Protein AF-A0A388M1H0-F1 (afdb_monomer)

Structure (mmCIF, N/CA/C/O backbone):
data_AF-A0A388M1H0-F1
#
_entry.id   AF-A0A388M1H0-F1
#
loop_
_atom_site.group_PDB
_atom_site.id
_atom_site.type_symbol
_atom_site.label_atom_id
_atom_site.label_alt_id
_atom_site.label_comp_id
_atom_site.label_asym_id
_atom_site.label_entity_id
_atom_site.label_seq_id
_atom_site.pdbx_PDB_ins_code
_atom_site.Cartn_x
_atom_site.Cartn_y
_atom_site.Cartn_z
_atom_site.occupancy
_atom_site.B_iso_or_equiv
_atom_site.auth_seq_id
_atom_site.auth_comp_id
_atom_site.auth_asym_id
_atom_site.auth_atom_id
_atom_site.pdbx_PDB_model_num
ATOM 1 N N . VAL A 1 1 ? 0.621 7.013 -22.153 1.00 72.31 1 VAL A N 1
ATOM 2 C CA . VAL A 1 1 ? 1.948 6.712 -21.567 1.00 72.31 1 VAL A CA 1
ATOM 3 C C . VAL A 1 1 ? 3.004 7.163 -22.560 1.00 72.31 1 VAL A C 1
ATOM 5 O O . VAL A 1 1 ? 2.821 6.922 -23.744 1.00 72.31 1 VAL A O 1
ATOM 8 N N . GLN A 1 2 ? 4.033 7.873 -22.110 1.00 76.38 2 GLN A N 1
ATOM 9 C CA . GLN A 1 2 ? 5.161 8.323 -22.919 1.00 76.38 2 GLN A CA 1
ATOM 10 C C . GLN A 1 2 ? 6.350 7.389 -22.679 1.00 76.38 2 GLN A C 1
ATOM 12 O O . GLN A 1 2 ? 6.801 7.211 -21.544 1.00 76.38 2 GLN A O 1
ATOM 17 N N . LEU A 1 3 ? 6.859 6.826 -23.770 1.00 86.31 3 LEU A N 1
ATOM 18 C CA . LEU A 1 3 ? 8.103 6.069 -23.798 1.00 86.31 3 LEU A CA 1
ATOM 19 C C . LEU A 1 3 ? 9.262 7.012 -24.125 1.00 86.31 3 LEU A C 1
ATOM 21 O O . LEU A 1 3 ? 9.091 8.005 -24.839 1.00 86.31 3 LEU A O 1
ATOM 25 N N . HIS A 1 4 ? 10.436 6.714 -23.585 1.00 89.75 4 HIS A N 1
ATOM 26 C CA . HIS A 1 4 ? 11.684 7.355 -23.972 1.00 89.75 4 HIS A CA 1
ATOM 27 C C . HIS A 1 4 ? 12.582 6.315 -24.640 1.00 89.75 4 HIS A C 1
ATOM 29 O O . HIS A 1 4 ? 12.740 5.230 -24.084 1.00 89.75 4 HIS A O 1
ATOM 35 N N . PRO A 1 5 ? 13.188 6.611 -25.800 1.00 92.38 5 PRO A N 1
ATOM 36 C CA . PRO A 1 5 ? 13.964 5.623 -26.551 1.00 92.38 5 PRO A CA 1
ATOM 37 C C . PRO A 1 5 ? 15.284 5.234 -25.873 1.00 92.38 5 PRO A C 1
ATOM 39 O O . PRO A 1 5 ? 15.880 4.229 -26.233 1.00 92.38 5 PRO A O 1
ATOM 42 N N . THR A 1 6 ? 15.751 6.034 -24.912 1.00 93.44 6 THR A N 1
ATOM 43 C CA . THR A 1 6 ? 17.115 5.963 -24.370 1.00 93.44 6 THR A CA 1
ATOM 44 C C . THR A 1 6 ? 17.141 5.726 -22.854 1.00 93.44 6 THR A C 1
ATOM 46 O O . THR A 1 6 ? 17.589 6.574 -22.086 1.00 93.44 6 THR A O 1
ATOM 49 N N . GLY A 1 7 ? 16.624 4.593 -22.382 1.00 94.62 7 GLY A N 1
ATOM 50 C CA . GLY A 1 7 ? 16.912 4.100 -21.031 1.00 94.62 7 GLY A CA 1
ATOM 51 C C . GLY A 1 7 ? 18.238 3.342 -21.024 1.00 94.62 7 GLY A C 1
ATOM 52 O O . GLY A 1 7 ? 18.409 2.443 -21.839 1.00 94.62 7 GLY A O 1
ATOM 53 N N . PHE A 1 8 ? 19.171 3.686 -20.137 1.00 94.56 8 PHE A N 1
ATOM 54 C CA . PHE A 1 8 ? 20.431 2.959 -19.990 1.00 94.56 8 PHE A CA 1
ATOM 55 C C . PHE A 1 8 ? 20.178 1.503 -19.607 1.00 94.56 8 PHE A C 1
ATOM 57 O O . PHE A 1 8 ? 19.439 1.223 -18.661 1.00 94.56 8 PHE A O 1
ATOM 64 N N . VAL A 1 9 ? 20.842 0.587 -20.302 1.00 91.62 9 VAL A N 1
ATOM 65 C CA . VAL A 1 9 ? 20.988 -0.798 -19.865 1.00 91.62 9 VAL A CA 1
ATOM 66 C C . VAL A 1 9 ? 22.323 -0.897 -19.144 1.00 91.62 9 VAL A C 1
ATOM 68 O O . VAL A 1 9 ? 23.371 -0.732 -19.762 1.00 91.62 9 VAL A O 1
ATOM 71 N N . ASP A 1 10 ? 22.276 -1.132 -17.834 1.00 88.12 10 ASP A N 1
ATOM 72 C CA . ASP A 1 10 ? 23.471 -1.418 -17.048 1.00 88.12 10 ASP A CA 1
ATOM 73 C C . ASP A 1 10 ? 23.962 -2.833 -17.396 1.00 88.12 10 ASP A C 1
ATOM 75 O O . ASP A 1 10 ? 23.213 -3.788 -17.183 1.00 88.12 10 ASP A O 1
ATOM 79 N N . PRO A 1 11 ? 25.180 -3.012 -17.937 1.00 79.19 11 PRO A N 1
ATOM 80 C CA . PRO A 1 11 ? 25.705 -4.341 -18.241 1.00 79.19 11 PRO A CA 1
ATOM 81 C C . PRO A 1 11 ? 25.828 -5.256 -17.011 1.00 79.19 11 PRO A C 1
ATOM 83 O O . PRO A 1 11 ? 25.764 -6.476 -17.163 1.00 79.19 11 PRO A O 1
ATOM 86 N N . ALA A 1 12 ? 25.979 -4.690 -15.806 1.00 79.00 12 ALA A N 1
ATOM 87 C CA . ALA A 1 12 ? 26.033 -5.447 -14.555 1.00 79.00 12 ALA A CA 1
ATOM 88 C C . ALA A 1 12 ? 24.638 -5.896 -14.072 1.00 79.00 12 ALA A C 1
ATOM 90 O O . ALA A 1 12 ? 24.508 -6.895 -13.362 1.00 79.00 12 ALA A O 1
ATOM 91 N N . ASP A 1 13 ? 23.576 -5.198 -14.478 1.00 80.38 13 ASP A N 1
ATOM 92 C CA . ASP A 1 13 ? 22.189 -5.561 -14.167 1.00 80.38 13 ASP A CA 1
ATOM 93 C C . ASP A 1 13 ? 21.243 -5.247 -15.347 1.00 80.38 13 ASP A C 1
ATOM 95 O O . ASP A 1 13 ? 20.388 -4.350 -15.292 1.00 80.38 13 ASP A O 1
ATOM 99 N N . PRO A 1 14 ? 21.377 -5.983 -16.466 1.00 79.69 14 PRO A N 1
ATOM 100 C CA . PRO A 1 14 ? 20.656 -5.670 -17.696 1.00 79.69 14 PRO A CA 1
ATOM 101 C C . PRO A 1 14 ? 19.155 -5.948 -17.573 1.00 79.69 14 PRO A C 1
ATOM 103 O O . PRO A 1 14 ? 18.354 -5.328 -18.281 1.00 79.69 14 PRO A O 1
ATOM 106 N N . THR A 1 15 ? 18.759 -6.822 -16.642 1.00 80.06 15 THR A N 1
ATOM 107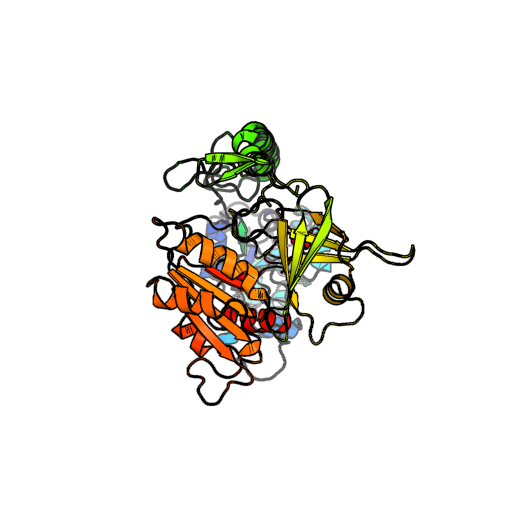 C CA . THR A 1 15 ? 17.357 -7.179 -16.377 1.00 80.06 15 THR A CA 1
ATOM 108 C C . THR A 1 15 ? 16.628 -6.208 -15.453 1.00 80.06 15 THR A C 1
ATOM 110 O O . THR A 1 15 ? 15.416 -6.341 -15.290 1.00 80.06 15 THR A O 1
ATOM 113 N N . ASN A 1 16 ? 17.311 -5.201 -14.889 1.00 81.94 16 ASN A N 1
ATOM 114 C CA . ASN A 1 16 ? 16.667 -4.252 -13.983 1.00 81.94 16 ASN A CA 1
ATOM 115 C C . ASN A 1 16 ? 15.437 -3.604 -14.645 1.00 81.94 16 ASN A C 1
ATOM 117 O O . ASN A 1 16 ? 15.592 -2.956 -15.684 1.00 81.94 16 ASN A O 1
ATOM 121 N N . PRO A 1 17 ? 14.224 -3.727 -14.086 1.00 80.62 17 PRO A N 1
ATOM 122 C CA . PRO A 1 17 ? 13.040 -3.119 -14.688 1.00 80.62 17 PRO A CA 1
ATOM 123 C C . PRO A 1 17 ? 13.076 -1.583 -14.625 1.00 80.62 17 PRO A C 1
ATOM 125 O O . PRO A 1 17 ? 12.379 -0.917 -15.390 1.00 80.62 17 PRO A O 1
ATOM 128 N N . THR A 1 18 ? 13.898 -1.010 -13.741 1.00 86.38 18 THR A N 1
ATOM 129 C CA . THR A 1 18 ? 14.101 0.435 -13.613 1.00 86.38 18 THR A CA 1
ATOM 130 C C . THR A 1 18 ? 15.365 0.841 -14.356 1.00 86.38 18 THR A C 1
ATOM 132 O O . THR A 1 18 ? 16.459 0.378 -14.045 1.00 86.38 18 THR A O 1
ATOM 135 N N . LYS A 1 19 ? 15.231 1.732 -15.341 1.00 88.38 19 LYS A N 1
ATOM 136 C CA . LYS A 1 19 ? 16.367 2.223 -16.130 1.00 88.38 19 LYS A CA 1
ATOM 137 C C . LYS A 1 19 ? 16.721 3.652 -15.742 1.00 88.38 19 LYS A C 1
ATOM 139 O O . LYS A 1 19 ? 15.837 4.502 -15.637 1.00 88.38 19 LYS A O 1
ATOM 144 N N . PHE A 1 20 ? 18.015 3.940 -15.605 1.00 88.62 20 PHE A N 1
ATOM 145 C CA . PHE A 1 20 ? 18.484 5.324 -15.596 1.00 88.62 20 PHE A CA 1
ATOM 146 C C . PHE A 1 20 ? 18.214 5.942 -16.966 1.00 88.62 20 PHE A C 1
ATOM 148 O O . PHE A 1 20 ? 18.515 5.346 -17.997 1.00 88.62 20 PHE A O 1
ATOM 155 N N . LEU A 1 21 ? 17.624 7.131 -17.000 1.00 89.56 21 LEU A N 1
ATOM 156 C CA . LEU A 1 21 ? 17.314 7.781 -18.266 1.00 89.56 21 LEU A CA 1
ATOM 157 C C . LEU A 1 21 ? 18.579 8.415 -18.850 1.00 89.56 21 LEU A C 1
ATOM 159 O O . LEU A 1 21 ? 19.172 9.292 -18.220 1.00 89.56 21 LEU A O 1
ATOM 163 N N . ALA A 1 22 ? 18.965 8.012 -20.060 1.00 90.06 22 ALA A N 1
ATOM 164 C CA . ALA A 1 22 ? 19.984 8.721 -20.817 1.00 90.06 22 ALA A CA 1
ATOM 165 C C . ALA A 1 22 ? 19.359 10.004 -21.393 1.00 90.06 22 ALA A C 1
ATOM 167 O O . ALA A 1 22 ? 18.320 9.918 -22.065 1.00 90.06 22 ALA A O 1
ATOM 168 N N . PRO A 1 23 ? 19.940 11.190 -21.130 1.00 89.31 23 PRO A N 1
ATOM 169 C CA . PRO A 1 23 ? 19.347 12.453 -21.545 1.00 89.31 23 PRO A CA 1
ATOM 170 C C . PRO A 1 23 ? 19.104 12.535 -23.051 1.00 89.31 23 PRO A C 1
ATOM 172 O O . PRO A 1 23 ? 19.957 12.176 -23.857 1.00 89.31 23 PRO A O 1
ATOM 175 N N . GLU A 1 24 ? 17.952 13.093 -23.426 1.00 88.00 24 GLU A N 1
ATOM 176 C CA . GLU A 1 24 ? 17.569 13.360 -24.821 1.00 88.00 24 GLU A CA 1
ATOM 177 C C . GLU A 1 24 ? 18.662 14.117 -25.597 1.00 88.00 24 GLU A C 1
ATOM 179 O O . GLU A 1 24 ? 18.878 13.869 -26.783 1.00 88.00 24 GLU A O 1
ATOM 184 N N . ALA A 1 25 ? 19.378 15.007 -24.902 1.00 90.44 25 ALA A N 1
ATOM 185 C CA . ALA A 1 25 ? 20.459 15.808 -25.455 1.00 90.44 25 ALA A CA 1
ATOM 186 C C . ALA A 1 25 ? 21.573 14.963 -26.091 1.00 90.44 25 ALA A C 1
ATOM 188 O O . ALA A 1 25 ? 22.146 15.410 -27.072 1.00 90.44 25 ALA A O 1
ATOM 189 N N . LEU A 1 26 ? 21.817 13.724 -25.647 1.00 94.00 26 LEU A N 1
ATOM 190 C CA . LEU A 1 26 ? 22.818 12.848 -26.271 1.00 94.00 26 LEU A CA 1
ATOM 191 C C . LEU A 1 26 ? 22.512 12.581 -27.757 1.00 94.00 26 LEU A C 1
ATOM 193 O O . LEU A 1 26 ? 23.422 12.609 -28.582 1.00 94.00 26 LEU A O 1
ATOM 197 N N . ARG A 1 27 ? 21.232 12.415 -28.134 1.00 94.19 27 ARG A N 1
ATOM 198 C CA . ARG A 1 27 ? 20.829 12.329 -29.556 1.00 94.19 27 ARG A CA 1
ATOM 199 C C . ARG A 1 27 ? 21.009 13.666 -30.274 1.00 94.19 27 ARG A C 1
ATOM 201 O O . ARG A 1 27 ? 21.460 13.706 -31.416 1.00 94.19 27 ARG A O 1
ATOM 208 N N . GLY A 1 28 ? 20.675 14.762 -29.591 1.00 92.75 28 GLY A N 1
ATOM 209 C CA . GLY A 1 28 ? 20.818 16.129 -30.100 1.00 92.75 28 GLY A CA 1
ATOM 210 C C . GLY A 1 28 ? 22.268 16.540 -30.376 1.00 92.75 28 GLY A C 1
ATOM 211 O O . GLY A 1 28 ? 22.525 17.226 -31.359 1.00 92.75 28 GLY A O 1
ATOM 212 N N . CYS A 1 29 ? 23.209 16.063 -29.563 1.00 93.62 29 CYS A N 1
ATOM 213 C CA . CYS A 1 29 ? 24.644 16.339 -29.650 1.00 93.62 29 CYS A CA 1
ATOM 214 C C . CYS A 1 29 ? 25.382 15.400 -30.619 1.00 93.62 29 CYS A C 1
ATOM 216 O O . CYS A 1 29 ? 26.606 15.359 -30.623 1.00 93.62 29 CYS A O 1
ATOM 218 N N . GLY A 1 30 ? 24.659 14.639 -31.448 1.00 93.56 30 GLY A N 1
ATOM 219 C CA . GLY A 1 30 ? 25.258 13.804 -32.493 1.00 93.56 30 GLY A CA 1
ATOM 220 C C . GLY A 1 30 ? 25.395 12.323 -32.149 1.00 93.56 30 GLY A C 1
ATOM 221 O O . GLY A 1 30 ? 26.041 11.599 -32.900 1.00 93.56 30 GLY A O 1
ATOM 222 N N . GLY A 1 31 ? 24.769 11.853 -31.067 1.00 96.69 31 GLY A N 1
ATOM 223 C CA . GLY A 1 31 ? 24.651 10.425 -30.785 1.00 96.69 31 GLY A CA 1
ATOM 224 C C . GLY A 1 31 ? 23.836 9.706 -31.862 1.00 96.69 31 GLY A C 1
ATOM 225 O O . GLY A 1 31 ? 22.688 10.079 -32.127 1.00 96.69 31 GLY A O 1
ATOM 226 N N . ILE A 1 32 ? 24.420 8.673 -32.469 1.00 97.38 32 ILE A N 1
ATOM 227 C CA . ILE A 1 32 ? 23.768 7.838 -33.489 1.00 97.38 32 ILE A CA 1
ATOM 228 C C . ILE A 1 32 ? 23.370 6.480 -32.918 1.00 97.38 32 ILE A C 1
ATOM 230 O O . ILE A 1 32 ? 24.006 6.009 -31.976 1.00 97.38 32 ILE A O 1
ATOM 234 N N . LEU A 1 33 ? 22.337 5.848 -33.480 1.00 98.06 33 LEU A N 1
ATOM 235 C CA . LEU A 1 33 ? 21.856 4.540 -33.021 1.00 98.06 33 LEU A CA 1
ATOM 236 C C . LEU A 1 33 ? 22.241 3.430 -33.996 1.00 98.06 33 LEU A C 1
ATOM 238 O O . LEU A 1 33 ? 21.887 3.500 -35.172 1.00 98.06 33 LEU A O 1
ATOM 242 N N . LEU A 1 34 ? 22.916 2.399 -33.487 1.00 98.06 34 LEU A N 1
ATOM 243 C CA . LEU A 1 34 ? 23.297 1.198 -34.227 1.00 98.06 34 LEU A CA 1
ATOM 244 C C . LEU A 1 34 ? 22.565 -0.036 -33.692 1.00 98.06 34 LEU A C 1
ATOM 246 O O . LEU A 1 34 ? 22.381 -0.184 -32.480 1.00 98.06 34 LEU A O 1
ATOM 250 N N . ASN A 1 35 ? 22.162 -0.922 -34.600 1.00 97.25 35 ASN A N 1
ATOM 251 C CA . ASN A 1 35 ? 21.634 -2.246 -34.265 1.00 97.25 35 ASN A CA 1
ATOM 252 C C . ASN A 1 35 ? 22.768 -3.284 -34.107 1.00 97.25 35 ASN A C 1
ATOM 254 O O . ASN A 1 35 ? 23.955 -2.976 -34.233 1.00 97.25 35 ASN A O 1
ATOM 258 N N . GLN A 1 36 ? 22.400 -4.544 -33.881 1.00 94.06 36 GLN A N 1
ATOM 259 C CA . GLN A 1 36 ? 23.309 -5.691 -33.745 1.00 94.06 36 GLN A CA 1
ATOM 260 C C . GLN A 1 36 ? 24.079 -6.027 -35.036 1.00 94.06 36 GLN A C 1
ATOM 262 O O . GLN A 1 36 ? 25.056 -6.770 -35.002 1.00 94.06 36 GLN A O 1
ATOM 267 N N . LYS A 1 37 ? 23.682 -5.459 -36.180 1.00 95.81 37 LYS A N 1
ATOM 268 C CA . LYS A 1 37 ? 24.401 -5.582 -37.458 1.00 95.81 37 LYS A CA 1
ATOM 269 C C . LYS A 1 37 ? 25.429 -4.468 -37.659 1.00 95.81 37 LYS A C 1
ATOM 271 O O . LYS A 1 37 ? 26.172 -4.501 -38.632 1.00 95.81 37 LYS A O 1
ATOM 276 N N . GLY A 1 38 ? 25.508 -3.508 -36.733 1.00 96.06 38 GLY A N 1
ATOM 277 C CA . GLY A 1 38 ? 26.384 -2.343 -36.839 1.00 96.06 38 GLY A CA 1
ATOM 278 C C . GLY A 1 38 ? 25.848 -1.252 -37.765 1.00 96.06 38 GLY A C 1
ATOM 279 O O . GLY A 1 38 ? 26.608 -0.367 -38.148 1.00 96.06 38 GLY A O 1
ATOM 280 N N . GLU A 1 39 ? 24.564 -1.308 -38.122 1.00 97.12 39 GLU A N 1
ATOM 281 C CA . GLU A 1 39 ? 23.922 -0.419 -39.090 1.00 97.12 39 GLU A CA 1
ATOM 282 C C . GLU A 1 39 ? 23.078 0.642 -38.376 1.00 97.12 39 GLU A C 1
ATOM 284 O O . GLU A 1 39 ? 22.404 0.359 -37.377 1.00 97.12 39 GLU A O 1
ATOM 289 N N . ARG A 1 40 ? 23.058 1.865 -38.921 1.00 97.00 40 ARG A N 1
ATOM 290 C CA . ARG A 1 40 ? 22.038 2.855 -38.551 1.00 97.00 40 ARG A CA 1
ATOM 291 C C . ARG A 1 40 ? 20.683 2.428 -39.098 1.00 97.00 40 ARG A C 1
ATOM 293 O O . ARG A 1 40 ? 20.597 1.898 -40.200 1.00 97.00 40 ARG A O 1
ATOM 300 N N . PHE A 1 41 ? 19.627 2.718 -38.346 1.00 97.31 41 PHE A N 1
ATOM 301 C CA . PHE A 1 41 ? 18.261 2.308 -38.696 1.00 97.31 41 PHE A CA 1
ATOM 302 C C . PHE A 1 41 ? 17.212 3.417 -38.514 1.00 97.31 41 PHE A C 1
ATOM 304 O O . PHE A 1 41 ? 16.034 3.206 -38.793 1.00 97.31 41 PHE A O 1
ATOM 311 N N . VAL A 1 42 ? 17.602 4.601 -38.025 1.00 97.25 42 VAL A N 1
ATOM 312 C CA . VAL A 1 42 ? 16.663 5.697 -37.754 1.00 97.25 42 VAL A CA 1
ATOM 313 C C . VAL A 1 42 ? 17.342 7.067 -37.798 1.00 97.25 42 VAL A C 1
ATOM 315 O O . VAL A 1 42 ? 18.532 7.209 -37.521 1.00 97.25 42 VAL A O 1
ATOM 318 N N . ASN A 1 43 ? 16.564 8.109 -38.094 1.00 96.81 43 ASN A N 1
ATOM 319 C CA . ASN A 1 43 ? 16.954 9.484 -37.803 1.00 96.81 43 ASN A CA 1
ATOM 320 C C . ASN A 1 43 ? 16.794 9.752 -36.299 1.00 96.81 43 ASN A C 1
ATOM 322 O O . ASN A 1 43 ? 15.682 9.862 -35.789 1.00 96.81 43 ASN A O 1
ATOM 326 N N . GLU A 1 44 ? 17.905 9.912 -35.591 1.00 94.94 44 GLU A N 1
ATOM 327 C CA . GLU A 1 44 ? 17.947 10.071 -34.135 1.00 94.94 44 GLU A CA 1
ATOM 328 C C . GLU A 1 44 ? 17.347 11.388 -33.643 1.00 94.94 44 GLU A C 1
ATOM 330 O O . GLU A 1 44 ? 17.152 11.544 -32.445 1.00 94.94 44 GLU A O 1
ATOM 335 N N . LEU A 1 45 ? 17.024 12.329 -34.531 1.00 93.25 45 LEU A N 1
ATOM 336 C CA . LEU A 1 45 ? 16.316 13.566 -34.191 1.00 93.25 45 LEU A CA 1
ATOM 337 C C . LEU A 1 45 ? 14.796 13.453 -34.392 1.00 93.25 45 LEU A C 1
ATOM 339 O O . LEU A 1 45 ? 14.082 14.445 -34.258 1.00 93.25 45 LEU A O 1
ATOM 343 N N . THR A 1 46 ? 14.290 12.257 -34.716 1.00 93.00 46 THR A N 1
ATOM 344 C CA . THR A 1 46 ? 12.850 11.988 -34.779 1.00 93.00 46 THR A CA 1
ATOM 345 C C . THR A 1 46 ? 12.198 11.995 -33.390 1.00 93.00 46 THR A C 1
ATOM 347 O O . THR A 1 46 ? 12.864 12.028 -32.345 1.00 93.00 46 THR A O 1
ATOM 350 N N . THR A 1 47 ? 10.868 11.957 -33.376 1.00 90.06 47 THR A N 1
ATOM 351 C CA . THR A 1 47 ? 10.065 11.914 -32.154 1.00 90.06 47 THR A CA 1
ATOM 352 C C . THR A 1 47 ? 10.335 10.645 -31.340 1.00 90.06 47 THR A C 1
ATOM 354 O O . THR A 1 47 ? 10.727 9.603 -31.865 1.00 90.06 47 THR A O 1
ATOM 357 N N . ARG A 1 48 ? 10.148 10.723 -30.016 1.00 88.81 48 ARG A N 1
ATOM 358 C CA . ARG A 1 48 ? 10.458 9.614 -29.092 1.00 88.81 48 ARG A CA 1
ATOM 359 C C . ARG A 1 48 ? 9.723 8.324 -29.442 1.00 88.81 48 ARG A C 1
ATOM 361 O O . ARG A 1 48 ? 10.320 7.261 -29.369 1.00 88.81 48 ARG A O 1
ATOM 368 N N . ASP A 1 49 ? 8.459 8.424 -29.831 1.00 87.62 49 ASP A N 1
ATOM 369 C CA . ASP A 1 49 ? 7.628 7.300 -30.257 1.00 87.62 49 ASP A CA 1
ATOM 370 C C . ASP A 1 49 ? 8.155 6.644 -31.537 1.00 87.62 49 ASP A C 1
ATOM 372 O O . ASP A 1 49 ? 8.275 5.421 -31.581 1.00 87.62 49 ASP A O 1
ATOM 376 N N . ALA A 1 50 ? 8.550 7.436 -32.538 1.00 92.62 50 ALA A N 1
ATOM 377 C CA . ALA A 1 50 ? 9.138 6.919 -33.770 1.00 92.62 50 ALA A CA 1
ATOM 378 C C . ALA A 1 50 ? 10.510 6.268 -33.522 1.00 92.62 50 ALA A C 1
ATOM 380 O O . ALA A 1 50 ? 10.767 5.178 -34.027 1.00 92.62 50 ALA A O 1
ATOM 381 N N . ALA A 1 51 ? 11.364 6.883 -32.696 1.00 94.62 51 ALA A N 1
ATOM 382 C CA . ALA A 1 51 ? 12.657 6.312 -32.321 1.00 94.62 51 ALA A CA 1
ATOM 383 C C . ALA A 1 51 ? 12.496 5.017 -31.509 1.00 94.62 51 ALA A C 1
ATOM 385 O O . ALA A 1 51 ? 13.165 4.027 -31.790 1.00 94.62 51 ALA A O 1
ATOM 386 N N . THR A 1 52 ? 11.578 4.995 -30.538 1.00 94.75 52 THR A N 1
ATOM 387 C CA . THR A 1 52 ? 11.245 3.790 -29.769 1.00 94.75 52 THR A CA 1
ATOM 388 C C . THR A 1 52 ? 10.736 2.681 -30.681 1.00 94.75 52 THR A C 1
ATOM 390 O O . THR A 1 52 ? 11.219 1.558 -30.585 1.00 94.75 52 THR A O 1
ATOM 393 N N . LYS A 1 53 ? 9.804 2.986 -31.590 1.00 95.19 53 LYS A N 1
ATOM 394 C CA . LYS A 1 53 ? 9.285 2.013 -32.554 1.00 95.19 53 LYS A CA 1
ATOM 395 C C . LYS A 1 53 ? 10.402 1.448 -33.434 1.00 95.19 53 LYS A C 1
ATOM 397 O O . LYS A 1 53 ? 10.493 0.235 -33.575 1.00 95.19 53 LYS A O 1
ATOM 402 N N . ALA A 1 54 ? 11.289 2.303 -33.941 1.00 97.19 54 ALA A N 1
ATOM 403 C CA . ALA A 1 54 ? 12.411 1.868 -34.762 1.00 97.19 54 ALA A CA 1
ATOM 404 C C . ALA A 1 54 ? 13.362 0.924 -34.005 1.00 97.19 54 ALA A C 1
ATOM 406 O O . ALA A 1 54 ? 13.803 -0.060 -34.590 1.00 97.19 54 ALA A O 1
ATOM 407 N N . ILE A 1 55 ? 13.626 1.174 -32.713 1.00 97.19 55 ILE A N 1
ATOM 408 C CA . ILE A 1 55 ? 14.411 0.253 -31.870 1.00 97.19 55 ILE A CA 1
ATOM 409 C C . ILE A 1 55 ? 13.693 -1.097 -31.739 1.00 97.19 55 ILE A C 1
ATOM 411 O O . ILE A 1 55 ? 14.316 -2.137 -31.908 1.00 97.19 55 ILE A O 1
ATOM 415 N N . MET A 1 56 ? 12.381 -1.093 -31.488 1.00 95.38 56 MET A N 1
ATOM 416 C CA . MET A 1 56 ? 11.602 -2.332 -31.356 1.00 95.38 56 MET A CA 1
ATOM 417 C C . MET A 1 56 ? 11.547 -3.154 -32.654 1.00 95.38 56 MET A C 1
ATOM 419 O O . MET A 1 56 ? 11.404 -4.368 -32.589 1.00 95.38 56 MET A O 1
ATOM 423 N N . GLU A 1 57 ? 11.628 -2.506 -33.819 1.00 96.88 57 GLU A N 1
ATOM 424 C CA . GLU A 1 57 ? 11.532 -3.162 -35.132 1.00 96.88 57 GLU A CA 1
ATOM 425 C C . GLU A 1 57 ? 12.886 -3.616 -35.698 1.00 96.88 57 GLU A C 1
ATOM 427 O O . GLU A 1 57 ? 12.928 -4.571 -36.469 1.00 96.88 57 GLU A O 1
ATOM 432 N N . ASN A 1 58 ? 13.982 -2.931 -35.353 1.00 97.56 58 ASN A N 1
ATOM 433 C CA . ASN A 1 58 ? 15.286 -3.115 -36.007 1.00 97.56 58 ASN A CA 1
ATOM 434 C C . ASN A 1 58 ? 16.390 -3.616 -35.071 1.00 97.56 58 ASN A C 1
ATOM 436 O O . ASN A 1 58 ? 17.525 -3.787 -35.523 1.00 97.56 58 ASN A O 1
ATOM 440 N N . CYS A 1 59 ? 16.092 -3.813 -33.788 1.00 96.50 59 CYS A N 1
ATOM 441 C CA . CYS A 1 59 ? 17.055 -4.290 -32.807 1.00 96.50 59 CYS A CA 1
ATOM 442 C C . CYS A 1 59 ? 16.607 -5.600 -32.162 1.00 96.50 59 CYS A C 1
ATOM 444 O O . CYS A 1 59 ? 15.422 -5.915 -32.074 1.00 96.50 59 CYS A O 1
ATOM 446 N N . GLU A 1 60 ? 17.590 -6.343 -31.677 1.00 92.50 60 GLU A N 1
ATOM 447 C CA . GLU A 1 60 ? 17.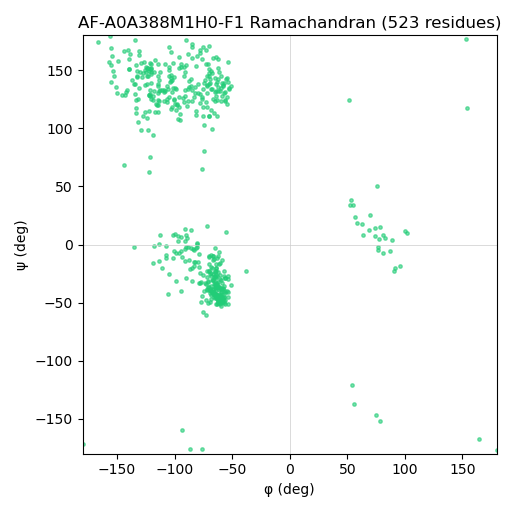414 -7.626 -31.011 1.00 92.50 60 GLU A CA 1
ATOM 448 C C . GLU A 1 60 ? 17.608 -7.490 -29.493 1.00 92.50 60 GLU A C 1
ATOM 450 O O . GLU A 1 60 ? 18.034 -6.450 -28.969 1.00 92.50 60 GLU A O 1
ATOM 455 N N . HIS A 1 61 ? 17.265 -8.554 -28.768 1.00 89.75 61 HIS A N 1
ATOM 456 C CA . HIS A 1 61 ? 17.565 -8.672 -27.345 1.00 89.75 61 HIS A CA 1
ATOM 457 C C . HIS A 1 61 ? 19.079 -8.606 -27.114 1.00 89.75 61 HIS A C 1
ATOM 459 O O . HIS A 1 61 ? 19.861 -9.085 -27.935 1.00 89.75 61 HIS A O 1
ATOM 465 N N . LEU A 1 62 ? 19.499 -7.997 -26.002 1.00 83.44 62 LEU A N 1
ATOM 466 C CA . LEU A 1 62 ? 20.915 -7.911 -25.648 1.00 83.44 62 LEU A CA 1
ATOM 467 C C . LEU A 1 62 ? 21.551 -9.322 -25.625 1.00 83.44 62 LEU A C 1
ATOM 469 O O . LEU A 1 62 ? 21.030 -10.186 -24.921 1.00 83.44 62 LEU A O 1
ATOM 473 N N . PRO A 1 63 ? 22.665 -9.568 -26.342 1.00 77.44 63 PRO A N 1
ATOM 474 C CA . PRO A 1 63 ? 23.352 -10.859 -26.312 1.00 77.44 63 PRO A CA 1
ATOM 475 C C . PRO A 1 63 ? 23.797 -11.281 -24.906 1.00 77.44 63 PRO A C 1
ATOM 477 O O . PRO A 1 63 ? 24.376 -10.486 -24.157 1.00 77.44 63 PRO A O 1
ATOM 480 N N . ILE A 1 64 ? 23.581 -12.551 -24.558 1.00 70.94 64 ILE A N 1
ATOM 481 C CA . ILE A 1 64 ? 23.907 -13.094 -23.231 1.00 70.94 64 ILE A CA 1
ATOM 482 C C . ILE A 1 64 ? 25.418 -13.111 -22.961 1.00 70.94 64 ILE A C 1
ATOM 484 O O . ILE A 1 64 ? 25.856 -12.952 -21.821 1.00 70.94 64 ILE A O 1
ATOM 488 N N . GLU A 1 65 ? 26.236 -13.216 -24.010 1.00 70.06 65 GLU A N 1
ATOM 489 C CA . GLU A 1 65 ? 27.695 -13.159 -23.931 1.00 70.06 65 GLU A CA 1
ATOM 490 C C . GLU A 1 65 ? 28.188 -11.804 -23.415 1.00 70.06 65 GLU A C 1
ATOM 492 O O . GLU A 1 65 ? 29.185 -11.747 -22.691 1.00 70.06 65 GLU A O 1
ATOM 497 N N . LEU A 1 66 ? 27.477 -10.719 -23.739 1.00 68.81 66 LEU A N 1
ATOM 498 C CA . LEU A 1 66 ? 27.808 -9.378 -23.257 1.00 68.81 66 LEU A CA 1
ATOM 499 C C . LEU A 1 66 ? 27.483 -9.220 -21.775 1.00 68.81 66 LEU A C 1
ATOM 501 O O . LEU A 1 66 ? 28.270 -8.626 -21.042 1.00 68.81 66 LEU A O 1
ATOM 505 N N . VAL A 1 67 ? 26.375 -9.813 -21.323 1.00 67.31 67 VAL A N 1
ATOM 506 C CA . VAL A 1 67 ? 26.017 -9.878 -19.898 1.00 67.31 67 VAL A CA 1
ATOM 507 C C . VAL A 1 67 ? 27.068 -10.669 -19.121 1.00 67.31 67 VAL A C 1
ATOM 509 O O . VAL A 1 67 ? 27.538 -10.223 -18.077 1.00 67.31 67 VAL A O 1
ATOM 512 N N . ARG A 1 68 ? 27.504 -11.810 -19.666 1.00 64.25 68 ARG A N 1
ATOM 513 C CA . ARG A 1 68 ? 28.540 -12.658 -19.064 1.00 64.25 68 ARG A CA 1
ATOM 514 C C . ARG A 1 68 ? 29.877 -11.928 -18.927 1.00 64.25 68 ARG A C 1
ATOM 516 O O . ARG A 1 68 ? 30.466 -11.938 -17.852 1.00 64.25 68 ARG A O 1
ATOM 523 N N . ASN A 1 69 ? 30.351 -11.287 -19.997 1.00 62.44 69 ASN A N 1
ATOM 524 C CA . ASN A 1 69 ? 31.632 -10.571 -19.984 1.00 62.44 69 ASN A CA 1
ATOM 525 C C . ASN A 1 69 ? 31.615 -9.364 -19.030 1.00 62.44 69 ASN A C 1
ATOM 527 O O . ASN A 1 69 ? 32.657 -8.993 -18.497 1.00 62.44 69 ASN A O 1
ATOM 531 N N . ALA A 1 70 ? 30.439 -8.778 -18.794 1.00 61.91 70 ALA A N 1
ATOM 532 C CA . ALA A 1 70 ? 30.244 -7.700 -17.831 1.00 61.91 70 ALA A CA 1
ATOM 533 C C . ALA A 1 70 ? 30.028 -8.180 -16.380 1.00 61.91 70 ALA A C 1
ATOM 535 O O . ALA A 1 70 ? 29.927 -7.347 -15.481 1.00 61.91 70 ALA A O 1
ATOM 536 N N . GLY A 1 71 ? 29.953 -9.495 -16.133 1.00 59.06 71 GLY A N 1
ATOM 537 C CA . GLY A 1 71 ? 29.660 -10.053 -14.808 1.00 59.06 71 GLY A CA 1
ATOM 538 C C . GLY A 1 71 ? 28.222 -9.809 -14.336 1.00 59.06 71 GLY A C 1
ATOM 539 O O . GLY A 1 71 ? 27.979 -9.756 -13.131 1.00 59.06 71 GLY A O 1
ATOM 540 N N . GLY A 1 72 ? 27.283 -9.621 -15.267 1.00 59.47 72 GLY A N 1
ATOM 541 C CA . GLY A 1 72 ? 25.901 -9.269 -14.962 1.00 59.47 72 GLY A CA 1
ATOM 542 C C . GLY A 1 72 ? 25.030 -10.432 -14.477 1.00 59.47 72 GLY A C 1
ATOM 543 O O . GLY A 1 72 ? 25.393 -11.609 -14.577 1.00 59.47 72 GLY A O 1
ATOM 544 N N . SER A 1 73 ? 23.848 -10.096 -13.951 1.00 56.56 73 SER A N 1
ATOM 545 C CA . SER A 1 73 ? 22.853 -11.073 -13.484 1.00 56.56 73 SER A CA 1
ATOM 546 C C . SER A 1 73 ? 21.577 -11.078 -14.334 1.00 56.56 73 SER A C 1
ATOM 548 O O . SER A 1 73 ? 21.168 -10.045 -14.866 1.00 56.56 73 SER A O 1
ATOM 550 N N . ILE A 1 74 ? 20.941 -12.247 -14.454 1.00 58.41 74 ILE A N 1
ATOM 551 C CA . ILE A 1 74 ? 19.615 -12.421 -15.065 1.00 58.41 74 ILE A CA 1
ATOM 552 C C . ILE A 1 74 ? 18.676 -12.922 -13.971 1.00 58.41 74 ILE A C 1
ATOM 554 O O . ILE A 1 74 ? 18.939 -13.958 -13.361 1.00 58.41 74 ILE A O 1
ATOM 558 N N . ASN A 1 75 ? 17.596 -12.186 -13.688 1.00 58.34 75 ASN A N 1
ATOM 559 C CA . ASN A 1 75 ? 16.656 -12.510 -12.602 1.00 58.34 75 ASN A CA 1
ATOM 560 C C . ASN A 1 75 ? 17.346 -12.717 -11.233 1.00 58.34 75 ASN A C 1
ATOM 562 O O . ASN A 1 75 ? 16.932 -13.560 -10.437 1.00 58.34 75 ASN A O 1
ATOM 566 N N . GLY A 1 76 ? 18.423 -11.970 -10.961 1.00 56.28 76 GLY A N 1
ATOM 567 C CA . GLY A 1 76 ? 19.199 -12.073 -9.720 1.00 56.28 76 GLY A CA 1
ATOM 568 C C . GLY A 1 76 ? 20.160 -13.268 -9.647 1.00 56.28 76 GLY A C 1
ATOM 569 O O . GLY A 1 76 ? 20.797 -13.465 -8.613 1.00 56.28 76 GLY A O 1
ATOM 570 N N . VAL A 1 77 ? 20.298 -14.050 -10.723 1.00 51.78 77 VAL A N 1
ATOM 571 C CA . VAL A 1 77 ? 21.273 -15.144 -10.834 1.00 51.78 77 VAL A CA 1
ATOM 572 C C . VAL A 1 77 ? 22.474 -14.667 -11.648 1.00 51.78 77 VAL A C 1
ATOM 574 O O . VAL A 1 77 ? 22.320 -14.198 -12.775 1.00 51.78 77 VAL A O 1
ATOM 577 N N . VAL A 1 78 ? 23.679 -14.780 -11.084 1.00 58.19 78 VAL A N 1
ATOM 578 C CA . VAL A 1 78 ? 24.935 -14.473 -11.790 1.00 58.19 78 VAL A CA 1
ATOM 579 C C . VAL A 1 78 ? 25.116 -15.469 -12.935 1.00 58.19 78 VAL A C 1
ATOM 581 O O . VAL A 1 78 ? 25.112 -16.682 -12.712 1.00 58.19 78 VAL A O 1
ATOM 584 N N . VAL A 1 79 ? 25.269 -14.963 -14.161 1.00 58.28 79 VAL A N 1
ATOM 585 C CA . VAL A 1 79 ? 25.396 -15.800 -15.361 1.00 58.28 79 VAL A CA 1
ATOM 586 C C . VAL A 1 79 ? 26.760 -16.509 -15.338 1.00 58.28 79 VAL A C 1
ATOM 588 O O . VAL A 1 79 ? 27.797 -15.863 -15.469 1.00 58.28 79 VAL A O 1
ATOM 591 N N . SER A 1 80 ? 26.775 -17.836 -15.152 1.00 55.03 80 SER A N 1
ATOM 592 C CA . SER A 1 80 ? 27.985 -18.681 -15.17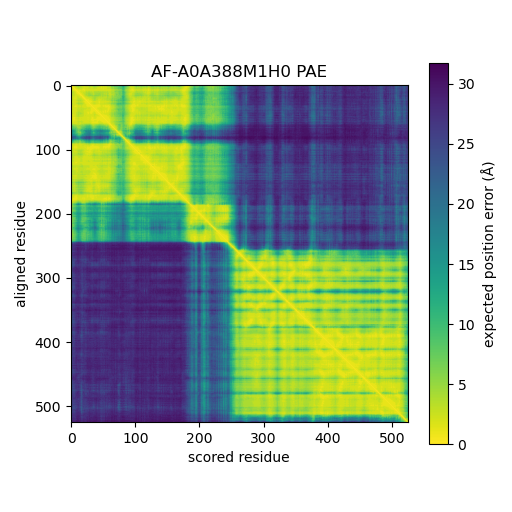8 1.00 55.03 80 SER A CA 1
ATOM 593 C C . SER A 1 80 ? 27.800 -19.924 -16.072 1.00 55.03 80 SER A C 1
ATOM 595 O O . SER A 1 80 ? 26.685 -20.244 -16.466 1.00 55.03 80 SER A O 1
ATOM 597 N N . GLU A 1 81 ? 28.910 -20.571 -16.451 1.00 45.34 81 GLU A N 1
ATOM 598 C CA . GLU A 1 81 ? 29.209 -21.262 -17.731 1.00 45.34 81 GLU A CA 1
ATOM 599 C C . GLU A 1 81 ? 28.297 -22.391 -18.286 1.00 45.34 81 GLU A C 1
ATOM 601 O O . GLU A 1 81 ? 28.707 -23.052 -19.236 1.00 45.34 81 GLU A O 1
ATOM 606 N N . HIS A 1 82 ? 27.093 -22.670 -17.782 1.00 43.00 82 HIS A N 1
ATOM 607 C CA . HIS A 1 82 ? 26.378 -23.903 -18.160 1.00 43.00 82 HIS A CA 1
ATOM 608 C C . HIS A 1 82 ? 24.971 -23.658 -18.732 1.00 43.00 82 HIS A C 1
ATOM 610 O O . HIS A 1 82 ? 24.056 -23.343 -17.986 1.00 43.00 82 HIS A O 1
ATOM 616 N N . PHE A 1 83 ? 24.849 -23.893 -20.052 1.00 43.44 83 PHE A N 1
ATOM 617 C CA . PHE A 1 83 ? 23.646 -24.063 -20.896 1.00 43.44 83 PHE A CA 1
ATOM 618 C C . PHE A 1 83 ? 22.542 -22.988 -20.822 1.00 43.44 83 PHE A C 1
ATOM 620 O O . PHE A 1 83 ? 21.954 -22.729 -19.779 1.00 43.44 83 PHE A O 1
ATOM 627 N N . TYR A 1 84 ? 22.195 -22.415 -21.981 1.00 52.84 84 TYR A N 1
ATOM 628 C CA . TYR A 1 84 ? 21.166 -21.378 -22.087 1.00 52.84 84 TYR A CA 1
ATOM 629 C C . TYR A 1 84 ? 19.813 -21.936 -22.534 1.00 52.84 84 TYR A C 1
ATOM 631 O O . TYR A 1 84 ? 19.725 -22.703 -23.492 1.00 52.84 84 TYR A O 1
ATOM 639 N N . ASP A 1 85 ? 18.773 -21.498 -21.831 1.00 56.25 85 ASP A N 1
ATOM 640 C CA . ASP A 1 85 ? 17.359 -21.650 -22.170 1.00 56.25 85 ASP A CA 1
ATOM 641 C C . ASP A 1 85 ? 16.931 -20.496 -23.101 1.00 56.25 85 ASP A C 1
ATOM 643 O O . ASP A 1 85 ? 17.283 -19.338 -22.848 1.00 56.25 85 ASP A O 1
ATOM 647 N N . GLU A 1 86 ? 16.167 -20.774 -24.163 1.00 58.00 86 GLU A N 1
ATOM 648 C CA . GLU A 1 86 ? 15.596 -19.736 -25.041 1.00 58.00 86 GLU A CA 1
ATOM 649 C C . GLU A 1 86 ? 14.724 -18.734 -24.264 1.00 58.00 86 GLU A C 1
ATOM 651 O O . GLU A 1 86 ? 14.615 -17.565 -24.650 1.00 58.00 86 GLU A O 1
ATOM 656 N N . ASP A 1 87 ? 14.138 -19.151 -23.140 1.00 61.28 87 ASP A N 1
ATOM 657 C CA . ASP A 1 87 ? 13.334 -18.271 -22.292 1.00 61.28 87 ASP A CA 1
ATOM 658 C C . ASP A 1 87 ? 14.177 -17.233 -21.527 1.00 61.28 87 ASP A C 1
ATOM 660 O O . ASP A 1 87 ? 13.680 -16.147 -21.212 1.00 61.28 87 ASP A O 1
ATOM 664 N N . ALA A 1 88 ? 15.475 -17.484 -21.310 1.00 62.50 88 ALA A N 1
ATOM 665 C CA . ALA A 1 88 ? 16.377 -16.507 -20.697 1.00 62.50 88 ALA A CA 1
ATOM 666 C C . ALA A 1 88 ? 16.676 -15.328 -21.641 1.00 62.50 88 ALA A C 1
ATOM 668 O O . ALA A 1 88 ? 16.728 -14.180 -21.192 1.00 62.50 88 ALA A O 1
ATOM 669 N N . LEU A 1 89 ? 16.793 -15.574 -22.952 1.00 62.53 89 LEU A N 1
ATOM 670 C CA . LEU A 1 89 ? 17.009 -14.522 -23.957 1.00 62.53 89 LEU A CA 1
ATOM 671 C C . LEU A 1 89 ? 15.814 -13.566 -24.051 1.00 62.53 89 LEU A C 1
ATOM 673 O O . LEU A 1 89 ? 15.999 -12.354 -24.157 1.00 62.53 89 LEU A O 1
ATOM 677 N N . LYS A 1 90 ? 14.588 -14.090 -23.914 1.00 68.19 90 LYS A N 1
ATOM 678 C CA . LYS A 1 90 ? 13.356 -13.279 -23.891 1.00 68.19 90 LYS A CA 1
ATOM 679 C C . LYS A 1 90 ? 13.276 -12.332 -22.688 1.00 68.19 90 LYS A C 1
ATOM 681 O O . LYS A 1 90 ? 12.515 -11.369 -22.730 1.00 68.19 90 LYS A O 1
ATOM 686 N N . SER A 1 91 ? 14.033 -12.598 -21.621 1.00 73.19 91 SER A N 1
ATOM 687 C CA . SER A 1 91 ? 14.050 -11.766 -20.408 1.00 73.19 91 SER A CA 1
ATOM 688 C C . SER A 1 91 ? 14.975 -10.545 -20.501 1.00 73.19 91 SER A C 1
ATOM 690 O O . SER A 1 91 ? 14.854 -9.618 -19.699 1.00 73.19 91 SER A O 1
ATOM 692 N N . LEU A 1 92 ? 15.883 -10.514 -21.482 1.00 83.31 92 LEU A N 1
ATOM 693 C CA . LEU A 1 92 ? 16.786 -9.386 -21.708 1.00 83.31 92 LEU A CA 1
ATOM 694 C C . LEU A 1 92 ? 16.079 -8.264 -22.486 1.00 83.31 92 LEU A C 1
ATOM 696 O O . LEU A 1 92 ? 15.143 -8.525 -23.237 1.00 83.31 92 LEU A O 1
ATOM 700 N N . PRO A 1 93 ? 16.488 -6.995 -22.342 1.00 89.31 93 PRO A N 1
ATOM 701 C CA . PRO A 1 93 ? 15.860 -5.904 -23.079 1.00 89.31 93 PRO A CA 1
ATOM 702 C C . PRO A 1 93 ? 16.259 -5.915 -24.563 1.00 89.31 93 PRO A C 1
ATOM 704 O O . PRO A 1 93 ? 17.432 -6.122 -24.894 1.00 89.31 93 PRO A O 1
ATOM 707 N N . ILE A 1 94 ? 15.310 -5.598 -25.454 1.00 93.31 94 ILE A N 1
ATOM 708 C CA . ILE A 1 94 ? 15.637 -5.176 -26.827 1.00 93.31 94 ILE A CA 1
ATOM 709 C C . ILE A 1 94 ? 16.494 -3.921 -26.722 1.00 93.31 94 ILE A C 1
ATOM 711 O O . ILE A 1 94 ? 16.092 -2.950 -26.076 1.00 93.31 94 ILE A O 1
ATOM 715 N N . SER A 1 95 ? 17.684 -3.956 -27.310 1.00 94.25 95 SER A N 1
ATOM 716 C CA . SER A 1 95 ? 18.710 -2.949 -27.046 1.00 94.25 95 SER A CA 1
ATOM 717 C C . SER A 1 95 ? 19.330 -2.410 -28.330 1.00 94.25 95 SER A C 1
ATOM 719 O O . SER A 1 95 ? 19.553 -3.158 -29.274 1.00 94.25 95 SER A O 1
ATOM 721 N N . ALA A 1 96 ? 19.658 -1.120 -28.341 1.00 97.19 96 ALA A N 1
ATOM 722 C CA . ALA A 1 96 ? 20.457 -0.475 -29.381 1.00 97.19 96 ALA A CA 1
ATOM 723 C C . ALA A 1 96 ? 21.763 0.068 -28.786 1.00 97.19 96 ALA A C 1
ATOM 725 O O . ALA A 1 96 ? 21.846 0.335 -27.582 1.00 97.19 96 ALA A O 1
ATOM 726 N N . TYR A 1 97 ? 22.767 0.280 -29.634 1.00 97.19 97 TYR A N 1
ATOM 727 C CA . TYR A 1 97 ? 24.019 0.930 -29.251 1.00 97.19 97 TYR A CA 1
ATOM 728 C C . TYR A 1 97 ? 23.970 2.399 -29.659 1.00 97.19 97 TYR A C 1
ATOM 730 O O . TYR A 1 97 ? 23.908 2.711 -30.847 1.00 97.19 97 TYR A O 1
ATOM 738 N N . MET A 1 98 ? 23.995 3.309 -28.686 1.00 97.88 98 MET A N 1
ATOM 739 C CA . MET A 1 98 ? 24.192 4.728 -28.971 1.00 97.88 98 MET A CA 1
ATOM 740 C C . MET A 1 98 ? 25.684 5.035 -28.992 1.00 97.88 98 MET A C 1
ATOM 742 O O . MET A 1 98 ? 26.369 4.792 -28.000 1.00 97.88 98 MET A O 1
ATOM 746 N N . VAL A 1 99 ? 26.166 5.594 -30.100 1.00 97.81 99 VAL A N 1
ATOM 747 C CA . VAL A 1 99 ? 27.580 5.927 -30.307 1.00 97.81 99 VAL A CA 1
ATOM 748 C C . VAL A 1 99 ? 27.743 7.440 -30.412 1.00 97.81 99 VAL A C 1
ATOM 750 O O . VAL A 1 99 ? 27.029 8.090 -31.174 1.00 97.81 99 VAL A O 1
ATOM 753 N N . LEU A 1 100 ? 28.684 7.997 -29.653 1.00 97.38 100 LEU A N 1
ATOM 754 C CA . LEU A 1 100 ? 29.065 9.411 -29.668 1.00 97.38 100 LEU A CA 1
ATOM 755 C C . LEU A 1 100 ? 30.555 9.556 -29.986 1.00 97.38 100 LEU A C 1
ATOM 757 O O . LEU A 1 100 ? 31.364 8.709 -29.605 1.00 97.38 100 LEU A O 1
ATOM 761 N N . THR A 1 101 ? 30.913 10.661 -30.633 1.00 96.38 101 THR A N 1
ATOM 762 C CA . THR A 1 101 ? 32.305 11.105 -30.770 1.00 96.38 101 THR A CA 1
ATOM 763 C C . THR A 1 101 ? 32.749 11.922 -29.562 1.00 96.38 101 THR A C 1
ATOM 765 O O . THR A 1 101 ? 31.940 12.303 -28.711 1.00 96.38 101 THR A O 1
ATOM 768 N N . GLU A 1 102 ? 34.040 12.244 -29.511 1.00 94.38 102 GLU A N 1
ATOM 769 C CA . GLU A 1 102 ? 34.589 13.201 -28.547 1.00 94.38 102 GLU A CA 1
ATOM 770 C C . GLU A 1 102 ? 33.887 14.570 -28.629 1.00 94.38 102 GLU A C 1
ATOM 772 O O . GLU A 1 102 ? 33.512 15.137 -27.602 1.00 94.38 102 GLU A O 1
ATOM 777 N N . ASP A 1 103 ? 33.610 15.055 -29.844 1.00 93.69 103 ASP A N 1
ATOM 778 C CA . ASP A 1 103 ? 32.866 16.300 -30.064 1.00 93.69 103 ASP A CA 1
ATOM 779 C C . ASP A 1 103 ? 31.427 16.211 -29.541 1.00 93.69 103 ASP A C 1
ATOM 781 O O . ASP A 1 103 ? 30.920 17.167 -28.955 1.00 93.69 103 ASP A O 1
ATOM 785 N N . GLY A 1 104 ? 30.765 15.061 -29.710 1.00 94.50 104 GLY A N 1
ATOM 786 C CA . GLY A 1 104 ? 29.410 14.855 -29.196 1.00 94.50 104 GLY A CA 1
ATOM 787 C C . GLY A 1 104 ? 29.356 14.849 -27.668 1.00 94.50 104 GLY A C 1
ATOM 788 O O . GLY A 1 104 ? 28.448 15.433 -27.075 1.00 94.50 104 GLY A O 1
ATOM 789 N N . VAL A 1 105 ? 30.365 14.260 -27.019 1.00 94.75 105 VAL A N 1
ATOM 790 C CA . VAL A 1 105 ? 30.533 14.323 -25.558 1.00 94.75 105 VAL A CA 1
ATOM 791 C C . VAL A 1 105 ? 30.776 15.758 -25.090 1.00 94.75 105 VAL A C 1
ATOM 793 O O . VAL A 1 105 ? 30.167 16.191 -24.111 1.00 94.75 105 VAL A O 1
ATOM 796 N N . PHE A 1 106 ? 31.623 16.509 -25.799 1.00 92.62 106 PHE A N 1
ATOM 797 C CA . PHE A 1 106 ? 31.893 17.911 -25.489 1.00 92.62 106 PHE A CA 1
ATOM 798 C C . PHE A 1 106 ? 30.642 18.793 -25.626 1.00 92.62 106 PHE A C 1
ATOM 800 O O . PHE A 1 106 ? 30.378 19.609 -24.746 1.00 92.62 106 PHE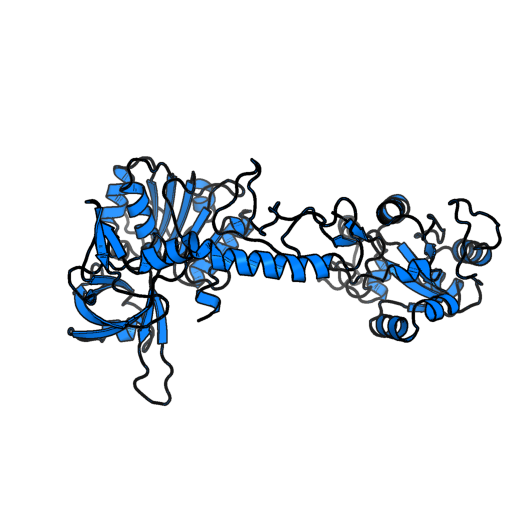 A O 1
ATOM 807 N N . GLN A 1 107 ? 29.852 18.606 -26.690 1.00 91.44 107 GLN A N 1
ATOM 808 C CA . GLN A 1 107 ? 28.601 19.342 -26.913 1.00 91.44 107 GLN A CA 1
ATOM 809 C C . GLN A 1 107 ? 27.511 19.014 -25.887 1.00 91.44 107 GLN A C 1
ATOM 811 O O . GLN A 1 107 ? 26.664 19.863 -25.614 1.00 91.44 107 GLN A O 1
ATOM 816 N N . PHE A 1 108 ? 27.495 17.789 -25.358 1.00 90.50 108 PHE A N 1
ATOM 817 C CA . PHE A 1 108 ? 26.527 17.380 -24.346 1.00 90.50 108 PHE A CA 1
ATOM 818 C C . PHE A 1 108 ? 26.835 18.013 -22.986 1.00 90.50 108 PHE A C 1
ATOM 820 O O . PHE A 1 108 ? 25.983 18.721 -22.458 1.00 90.50 108 PHE A O 1
ATOM 827 N N . ASP A 1 109 ? 28.024 17.718 -22.454 1.00 91.94 109 ASP A N 1
ATOM 828 C CA . ASP A 1 109 ? 28.694 18.256 -21.260 1.00 91.94 109 ASP A CA 1
ATOM 829 C C . ASP A 1 109 ? 29.644 17.148 -20.773 1.00 91.94 109 ASP A C 1
ATOM 831 O O . ASP A 1 109 ? 29.212 16.048 -20.397 1.00 91.94 109 ASP A O 1
ATOM 835 N N . ARG A 1 110 ? 30.956 17.416 -20.781 1.00 91.94 110 ARG A N 1
ATOM 836 C CA . ARG A 1 110 ? 31.957 16.400 -20.432 1.00 91.94 110 ARG A CA 1
ATOM 837 C C . ARG A 1 110 ? 31.846 15.939 -18.975 1.00 91.94 110 ARG A C 1
ATOM 839 O O . ARG A 1 110 ? 32.025 14.751 -18.728 1.00 91.94 110 ARG A O 1
ATOM 846 N N . ALA A 1 111 ? 31.521 16.817 -18.028 1.00 91.69 111 ALA A N 1
ATOM 847 C CA . ALA A 1 111 ? 31.414 16.436 -16.620 1.00 91.69 111 ALA A CA 1
ATOM 848 C C . ALA A 1 111 ? 30.233 15.478 -16.391 1.00 91.69 111 ALA A C 1
ATOM 850 O O . ALA A 1 111 ? 30.345 14.506 -15.640 1.00 91.69 111 ALA A O 1
ATOM 851 N N . ILE A 1 112 ? 29.113 15.701 -17.086 1.00 90.12 112 ILE A N 1
ATOM 852 C CA . ILE A 1 112 ? 27.961 14.790 -17.036 1.00 90.12 112 ILE A CA 1
ATOM 853 C C . ILE A 1 112 ? 28.296 13.453 -17.717 1.00 90.12 112 ILE A C 1
ATOM 855 O O . ILE A 1 112 ? 27.935 12.389 -17.208 1.00 90.12 112 ILE A O 1
ATOM 859 N N . ALA A 1 113 ? 29.016 13.472 -18.841 1.00 91.50 113 ALA A N 1
ATOM 860 C CA . ALA A 1 113 ? 29.473 12.243 -19.488 1.00 91.50 113 ALA A CA 1
ATOM 861 C C . ALA A 1 113 ? 30.433 11.439 -18.591 1.00 91.50 113 ALA A C 1
ATOM 863 O O . ALA A 1 113 ? 30.253 10.233 -18.437 1.00 91.50 113 ALA A O 1
ATOM 864 N N . GLU A 1 114 ? 31.398 12.097 -17.942 1.00 92.69 114 GLU A N 1
ATOM 865 C CA . GLU A 1 114 ? 32.327 11.483 -16.983 1.00 92.69 114 GLU A CA 1
ATOM 866 C C . GLU A 1 114 ? 31.597 10.859 -15.789 1.00 92.69 114 GLU A C 1
ATOM 868 O O . GLU A 1 114 ? 31.956 9.762 -15.356 1.00 92.69 114 GLU A O 1
ATOM 873 N N . PHE A 1 115 ? 30.519 11.488 -15.308 1.00 92.75 115 PHE A N 1
ATOM 874 C CA . PHE A 1 115 ? 29.652 10.885 -14.298 1.00 92.75 115 PHE A CA 1
ATOM 875 C C . PHE A 1 115 ? 29.089 9.538 -14.774 1.00 92.75 115 PHE A C 1
ATOM 877 O O . PHE A 1 115 ? 29.214 8.542 -14.059 1.00 92.75 115 PHE A O 1
ATOM 884 N N . TYR A 1 116 ? 28.535 9.457 -15.985 1.00 93.44 116 TYR A N 1
ATOM 885 C CA . TYR A 1 116 ? 27.994 8.195 -16.500 1.00 93.44 116 TYR A CA 1
ATOM 886 C C . TYR A 1 116 ? 29.081 7.162 -16.848 1.00 93.44 116 TYR A C 1
ATOM 888 O O . TYR A 1 116 ? 28.853 5.965 -16.665 1.00 93.44 116 TYR A O 1
ATOM 896 N N . ILE A 1 117 ? 30.273 7.600 -17.271 1.00 93.00 117 ILE A N 1
ATOM 897 C CA . ILE A 1 117 ? 31.449 6.728 -17.441 1.00 93.00 117 ILE A CA 1
ATOM 898 C C . ILE A 1 117 ? 31.849 6.115 -16.094 1.00 93.00 117 ILE A C 1
ATOM 900 O O . ILE A 1 117 ? 32.049 4.906 -16.005 1.00 93.00 117 ILE A O 1
ATOM 904 N N . SER A 1 118 ? 31.891 6.915 -15.022 1.00 91.25 118 SER A N 1
ATOM 905 C CA . SER A 1 118 ? 32.229 6.430 -13.673 1.00 91.25 118 SER A CA 1
ATOM 906 C C . SER A 1 118 ? 31.229 5.400 -13.133 1.00 91.25 118 SER A C 1
ATOM 908 O O . SER A 1 118 ? 31.573 4.584 -12.281 1.00 91.25 118 SER A O 1
ATOM 910 N N . LYS A 1 119 ? 29.992 5.421 -13.646 1.00 87.38 119 LYS A N 1
ATOM 911 C CA . LYS A 1 119 ? 28.931 4.451 -13.343 1.00 87.38 119 LYS A CA 1
ATOM 912 C C . LYS A 1 119 ? 28.947 3.221 -14.255 1.00 87.38 119 LYS A C 1
ATOM 914 O O . LYS A 1 119 ? 28.104 2.355 -14.077 1.00 87.38 119 LYS A O 1
ATOM 919 N N . GLY A 1 120 ? 29.854 3.147 -15.231 1.00 88.31 120 GLY A N 1
ATOM 920 C CA . GLY A 1 120 ? 29.916 2.050 -16.204 1.00 88.31 120 GLY A CA 1
ATOM 921 C C . GLY A 1 120 ? 28.826 2.085 -17.282 1.00 88.31 120 GLY A C 1
ATOM 922 O O . GLY A 1 120 ? 28.723 1.152 -18.073 1.00 88.31 120 GLY A O 1
ATOM 923 N N . LEU A 1 121 ? 28.031 3.159 -17.348 1.00 91.44 121 LEU A N 1
ATOM 924 C CA . LEU A 1 121 ? 26.901 3.295 -18.277 1.00 91.44 121 LEU A CA 1
ATOM 925 C C . LEU A 1 121 ? 27.320 3.814 -19.664 1.00 91.44 121 LEU A C 1
ATOM 927 O O . LEU A 1 121 ? 26.598 3.625 -20.643 1.00 91.44 121 LEU A O 1
ATOM 931 N N . ILE A 1 122 ? 28.490 4.453 -19.752 1.00 95.06 122 ILE A N 1
ATOM 932 C CA . ILE A 1 122 ? 29.153 4.827 -21.007 1.00 95.06 122 ILE A CA 1
ATOM 933 C C . ILE A 1 122 ? 30.532 4.177 -21.028 1.00 95.06 122 ILE A C 1
ATOM 935 O O . ILE A 1 122 ? 31.309 4.334 -20.085 1.00 95.06 122 ILE A O 1
ATOM 939 N N . ARG A 1 123 ? 30.867 3.489 -22.121 1.00 94.38 123 ARG A N 1
ATOM 940 C CA . ARG A 1 123 ? 32.188 2.885 -22.328 1.00 94.38 123 ARG A CA 1
ATOM 941 C C . ARG A 1 123 ? 32.937 3.607 -23.438 1.00 94.38 123 ARG A C 1
ATOM 943 O O . ARG A 1 123 ? 32.382 3.849 -24.507 1.00 94.38 123 ARG A O 1
ATOM 950 N N . LYS A 1 124 ? 34.202 3.940 -23.181 1.00 95.94 124 LYS A N 1
ATOM 951 C CA . LYS A 1 124 ? 35.104 4.545 -24.164 1.00 95.94 124 LYS A CA 1
ATOM 952 C C . LYS A 1 124 ? 35.873 3.454 -24.906 1.00 95.94 124 LYS A C 1
ATOM 954 O O . LYS A 1 124 ? 36.437 2.566 -24.272 1.00 95.94 124 LYS A O 1
ATOM 959 N N . PHE A 1 125 ? 35.925 3.560 -26.226 1.00 96.25 125 PHE A N 1
ATOM 960 C CA . PHE A 1 125 ? 36.694 2.688 -27.108 1.00 96.25 125 PHE A CA 1
ATOM 961 C C . PHE A 1 125 ? 37.711 3.506 -27.898 1.00 96.25 125 PHE A C 1
ATOM 963 O O . PHE A 1 125 ? 37.466 4.668 -28.218 1.00 96.25 125 PHE A O 1
ATOM 970 N N . GLU A 1 126 ? 38.848 2.891 -28.223 1.00 96.12 126 GLU A N 1
ATOM 971 C CA . GLU A 1 126 ? 39.904 3.536 -29.014 1.00 96.12 126 GLU A CA 1
ATOM 972 C C . GLU A 1 126 ? 39.462 3.844 -30.448 1.00 96.12 126 GLU A C 1
ATOM 974 O O . GLU A 1 126 ? 39.923 4.819 -31.028 1.00 96.12 126 GLU A O 1
ATOM 979 N N . ASN A 1 127 ? 38.611 2.989 -31.025 1.00 96.12 127 ASN A N 1
ATOM 980 C CA . ASN A 1 127 ? 38.150 3.073 -32.408 1.00 96.12 127 ASN A CA 1
ATOM 981 C C . ASN A 1 127 ? 36.936 2.162 -32.663 1.00 96.12 127 ASN A C 1
ATOM 983 O O . ASN A 1 127 ? 36.536 1.357 -31.813 1.00 96.12 127 ASN A O 1
ATOM 987 N N . ALA A 1 128 ? 36.379 2.264 -33.872 1.00 94.88 128 ALA A N 1
ATOM 988 C CA . ALA A 1 128 ? 35.233 1.480 -34.327 1.00 94.88 128 ALA A CA 1
ATOM 989 C C . ALA A 1 128 ? 35.476 -0.036 -34.272 1.00 94.88 128 ALA A C 1
ATOM 991 O O . ALA A 1 128 ? 34.579 -0.794 -33.909 1.00 94.88 128 ALA A O 1
ATOM 992 N N . ALA A 1 129 ? 36.692 -0.483 -34.601 1.00 95.81 129 ALA A N 1
ATOM 993 C CA . ALA A 1 129 ? 37.040 -1.901 -34.607 1.00 95.81 129 ALA A CA 1
ATOM 994 C C . ALA A 1 129 ? 37.086 -2.488 -33.188 1.00 95.81 129 ALA A C 1
ATOM 996 O O . ALA A 1 129 ? 36.624 -3.610 -32.980 1.00 95.81 129 ALA A O 1
ATOM 997 N N . ALA A 1 130 ? 37.592 -1.729 -32.211 1.00 94.50 130 ALA A N 1
ATOM 998 C CA . ALA A 1 130 ? 37.596 -2.126 -30.805 1.00 94.50 130 ALA A CA 1
ATOM 999 C C . ALA A 1 130 ? 36.167 -2.275 -30.260 1.00 94.50 130 ALA A C 1
ATOM 1001 O O . ALA A 1 130 ? 35.853 -3.295 -29.650 1.00 94.50 130 ALA A O 1
ATOM 1002 N N . PHE A 1 131 ? 35.293 -1.304 -30.545 1.00 94.31 131 PHE A N 1
ATOM 1003 C CA . PHE A 1 131 ? 33.868 -1.376 -30.209 1.00 94.31 131 PHE A CA 1
ATOM 1004 C C . PHE A 1 131 ? 33.184 -2.579 -30.870 1.00 94.31 131 PHE A C 1
ATOM 1006 O O . PHE A 1 131 ? 32.575 -3.395 -30.183 1.00 94.31 131 PHE A O 1
ATOM 1013 N N . ALA A 1 132 ? 33.320 -2.731 -32.190 1.00 94.44 132 ALA A N 1
ATOM 1014 C CA . ALA A 1 132 ? 32.680 -3.816 -32.923 1.00 94.44 132 ALA A CA 1
ATOM 1015 C C . ALA A 1 132 ? 33.127 -5.192 -32.411 1.00 94.44 132 ALA A C 1
ATOM 1017 O O . ALA A 1 132 ? 32.300 -6.077 -32.220 1.00 94.44 132 ALA A O 1
ATOM 1018 N N . LYS A 1 133 ? 34.420 -5.362 -32.112 1.00 90.88 133 LYS A N 1
ATOM 1019 C CA . LYS A 1 133 ? 34.949 -6.604 -31.540 1.00 90.88 133 LYS A CA 1
ATOM 1020 C C . LYS A 1 133 ? 34.375 -6.899 -30.153 1.00 90.88 133 LYS A C 1
ATOM 1022 O O . LYS A 1 133 ? 34.008 -8.040 -29.893 1.00 90.88 133 LYS A O 1
ATOM 1027 N N . ASP A 1 134 ? 34.315 -5.897 -29.278 1.00 86.81 134 ASP A N 1
ATOM 1028 C CA . ASP A 1 134 ? 33.822 -6.055 -27.904 1.00 86.81 134 ASP A CA 1
ATOM 1029 C C . ASP A 1 134 ? 32.334 -6.434 -27.863 1.00 86.81 134 ASP A C 1
ATOM 1031 O O . ASP A 1 134 ? 31.929 -7.251 -27.040 1.00 86.81 134 ASP A O 1
ATOM 1035 N N . PHE A 1 135 ? 31.548 -5.910 -28.810 1.00 87.75 135 PHE A N 1
ATOM 1036 C CA . PHE A 1 135 ? 30.113 -6.175 -28.938 1.00 87.75 135 PHE A CA 1
ATOM 1037 C C . PHE A 1 135 ? 29.743 -7.269 -29.953 1.00 87.75 135 PHE A C 1
ATOM 1039 O O . PHE A 1 135 ? 28.562 -7.473 -30.217 1.00 87.75 135 PHE A O 1
ATOM 1046 N N . ALA A 1 136 ? 30.732 -7.976 -30.513 1.00 88.75 136 ALA A N 1
ATOM 1047 C CA . ALA A 1 136 ? 30.551 -9.001 -31.548 1.00 88.75 136 ALA A CA 1
ATOM 1048 C C . ALA A 1 136 ? 29.781 -8.523 -32.805 1.00 88.75 136 ALA A C 1
ATOM 1050 O O . ALA A 1 136 ? 29.060 -9.291 -33.439 1.00 88.75 136 ALA A O 1
ATOM 1051 N N . LEU A 1 137 ? 29.963 -7.257 -33.191 1.00 91.06 137 LEU A N 1
ATOM 1052 C CA . LEU A 1 137 ? 29.365 -6.646 -34.379 1.00 91.06 137 LEU A CA 1
ATOM 1053 C C . LEU A 1 137 ? 30.272 -6.811 -35.615 1.00 91.06 137 LEU A C 1
ATOM 1055 O O . LEU A 1 137 ? 31.501 -6.867 -35.482 1.00 91.06 137 LEU A O 1
ATOM 1059 N N . PRO A 1 138 ? 29.719 -6.803 -36.843 1.00 95.81 138 PRO A N 1
ATOM 1060 C CA . PRO A 1 138 ? 30.527 -6.798 -38.059 1.00 95.81 138 PRO A CA 1
ATOM 1061 C C . PRO A 1 138 ? 31.377 -5.519 -38.159 1.00 95.81 138 PRO A C 1
ATOM 1063 O O . PRO A 1 138 ? 30.864 -4.428 -38.409 1.00 95.81 138 PRO A O 1
ATOM 1066 N N . VAL A 1 139 ? 32.701 -5.654 -38.012 1.00 96.25 139 VAL A N 1
ATOM 1067 C CA . VAL A 1 139 ? 33.658 -4.525 -38.035 1.00 96.25 139 VAL A CA 1
ATOM 1068 C C . VAL A 1 139 ? 33.506 -3.667 -39.294 1.00 96.25 139 VAL A C 1
ATOM 1070 O O . VAL A 1 139 ? 33.552 -2.441 -39.211 1.00 96.25 139 VAL A O 1
ATOM 1073 N N . HIS A 1 140 ? 33.299 -4.306 -40.449 1.00 96.75 140 HIS A N 1
ATOM 1074 C CA . HIS A 1 140 ? 33.057 -3.619 -41.717 1.00 96.75 140 HIS A CA 1
ATOM 1075 C C . HIS A 1 140 ? 31.809 -2.728 -41.662 1.00 96.75 140 HIS A C 1
ATOM 1077 O O . HIS A 1 140 ? 31.898 -1.554 -42.001 1.00 96.75 140 HIS A O 1
ATOM 1083 N N . ALA A 1 141 ? 30.672 -3.255 -41.195 1.00 96.81 141 ALA A N 1
ATOM 1084 C CA . ALA A 1 141 ? 29.402 -2.527 -41.177 1.00 96.81 141 ALA A CA 1
ATOM 1085 C C . ALA A 1 141 ? 29.440 -1.322 -40.229 1.00 96.81 141 ALA A C 1
ATOM 1087 O O . ALA A 1 141 ? 28.998 -0.233 -40.594 1.00 96.81 141 ALA A O 1
ATOM 1088 N N . VAL A 1 142 ? 30.041 -1.487 -39.043 1.00 97.38 142 VAL A N 1
ATOM 1089 C CA . VAL A 1 142 ? 30.249 -0.374 -38.103 1.00 97.38 142 VAL A CA 1
ATOM 1090 C C . VAL A 1 142 ? 31.156 0.686 -38.730 1.00 97.38 142 VAL A C 1
ATOM 1092 O O . VAL A 1 142 ? 30.823 1.867 -38.718 1.00 97.38 142 VAL A O 1
ATOM 1095 N N . THR A 1 143 ? 32.283 0.275 -39.315 1.00 96.94 143 THR A N 1
ATOM 1096 C CA . THR A 1 143 ? 33.240 1.189 -39.960 1.00 96.94 143 THR A CA 1
ATOM 1097 C C . THR A 1 143 ? 32.579 1.986 -41.082 1.00 96.94 143 THR A C 1
ATOM 1099 O O . THR A 1 143 ? 32.668 3.210 -41.095 1.00 96.94 143 THR A O 1
ATOM 1102 N N . GLU A 1 144 ? 31.873 1.306 -41.984 1.00 96.25 144 GLU A N 1
ATOM 1103 C CA . GLU A 1 144 ? 31.152 1.925 -43.097 1.00 96.25 144 GLU A CA 1
ATOM 1104 C C . GLU A 1 144 ? 30.074 2.897 -42.603 1.00 96.25 144 GLU A C 1
ATOM 1106 O O . GLU A 1 144 ? 29.977 4.024 -43.091 1.00 96.25 144 GLU A O 1
ATOM 1111 N N . THR A 1 145 ? 29.300 2.497 -41.592 1.00 96.31 145 THR A N 1
ATOM 1112 C CA . THR A 1 145 ? 28.244 3.335 -41.017 1.00 96.31 145 THR A CA 1
ATOM 1113 C C . THR A 1 145 ? 28.798 4.628 -40.423 1.00 96.31 145 THR A C 1
ATOM 1115 O O . THR A 1 145 ? 28.219 5.696 -40.635 1.00 96.31 145 THR A O 1
ATOM 1118 N N . LEU A 1 146 ? 29.917 4.549 -39.697 1.00 96.19 146 LEU A N 1
ATOM 1119 C CA . LEU A 1 146 ? 30.562 5.715 -39.097 1.00 96.19 146 LEU A CA 1
ATOM 1120 C C . LEU A 1 146 ? 31.178 6.635 -40.161 1.00 96.19 146 LEU A C 1
ATOM 1122 O O . LEU A 1 146 ? 30.894 7.830 -40.170 1.00 96.19 146 LEU A O 1
ATOM 1126 N N . GLU A 1 147 ? 31.962 6.097 -41.095 1.00 95.56 147 GLU A N 1
ATOM 1127 C CA . GLU A 1 147 ? 32.655 6.900 -42.119 1.00 95.56 147 GLU A CA 1
ATOM 1128 C C . GLU A 1 147 ? 31.686 7.628 -43.068 1.00 95.56 147 GLU A C 1
ATOM 1130 O O . GLU A 1 147 ? 31.950 8.757 -43.497 1.00 95.56 147 GLU A O 1
ATOM 1135 N N . ASN A 1 148 ? 30.536 7.014 -43.363 1.00 94.25 148 ASN A N 1
ATOM 1136 C CA . ASN A 1 148 ? 29.532 7.580 -44.266 1.00 94.25 148 ASN A CA 1
ATOM 1137 C C . ASN A 1 148 ? 28.599 8.600 -43.589 1.00 94.25 148 ASN A C 1
ATOM 1139 O O . ASN A 1 148 ? 27.904 9.357 -44.278 1.00 94.25 148 ASN A O 1
ATOM 1143 N N . TYR A 1 149 ? 28.562 8.658 -42.254 1.00 95.00 149 TYR A N 1
ATOM 1144 C CA . TYR A 1 149 ? 27.648 9.542 -41.533 1.00 95.00 149 TYR A CA 1
ATOM 1145 C C . TYR A 1 149 ? 27.941 11.025 -41.809 1.00 95.00 149 TYR A C 1
ATOM 1147 O O . TYR A 1 149 ? 29.065 11.506 -41.667 1.00 95.00 149 TYR A O 1
ATOM 1155 N N . GLY A 1 150 ? 26.905 11.770 -42.208 1.00 92.31 150 GLY A N 1
ATOM 1156 C CA . GLY A 1 150 ? 27.001 13.206 -42.485 1.00 92.31 150 GLY A CA 1
ATOM 1157 C C . GLY A 1 150 ? 27.815 13.580 -43.729 1.00 92.31 150 GLY A C 1
ATOM 1158 O O . GLY A 1 150 ? 28.123 14.754 -43.922 1.00 92.31 150 GLY A O 1
ATOM 1159 N N . ARG A 1 151 ? 28.150 12.611 -44.596 1.00 94.31 151 ARG A N 1
ATOM 1160 C CA . ARG A 1 151 ? 28.831 12.837 -45.892 1.00 94.31 151 ARG A CA 1
ATOM 1161 C C . ARG A 1 151 ? 27.872 13.074 -47.062 1.00 94.31 151 ARG A C 1
ATOM 1163 O O . ARG A 1 151 ? 28.297 13.190 -48.207 1.00 94.31 151 ARG A O 1
ATOM 1170 N N . VAL A 1 152 ? 26.578 13.162 -46.772 1.00 93.12 152 VAL A N 1
ATOM 1171 C CA . VAL A 1 152 ? 25.496 13.392 -47.733 1.00 93.12 152 VAL A CA 1
ATOM 1172 C C . VAL A 1 152 ? 24.654 14.586 -47.296 1.00 93.12 152 VAL A C 1
ATOM 1174 O O . VAL A 1 152 ? 24.611 14.934 -46.119 1.00 93.12 152 VAL A O 1
ATOM 1177 N N . LYS A 1 153 ? 23.958 15.215 -48.247 1.00 92.62 153 LYS A N 1
ATOM 1178 C CA . LYS A 1 153 ? 23.037 16.328 -47.957 1.00 92.62 153 LYS A CA 1
ATOM 1179 C C . LYS A 1 153 ? 21.792 15.870 -47.187 1.00 92.62 153 LYS A C 1
ATOM 1181 O O . LYS A 1 153 ? 21.262 16.615 -46.369 1.00 92.62 153 LYS A O 1
ATOM 1186 N N . GLU A 1 154 ? 21.315 14.670 -47.492 1.00 95.56 154 GLU A N 1
ATOM 1187 C CA . GLU A 1 154 ? 20.174 14.017 -46.858 1.00 95.56 154 GLU A CA 1
ATOM 1188 C C . GLU A 1 154 ? 20.460 12.515 -46.823 1.00 95.56 154 GLU A C 1
ATOM 1190 O O . GLU A 1 154 ? 20.864 11.952 -47.842 1.00 95.56 154 GLU A O 1
ATOM 1195 N N . ASP A 1 155 ? 20.331 11.889 -45.652 1.00 94.19 155 ASP A N 1
ATOM 1196 C CA . ASP A 1 155 ? 20.556 10.448 -45.498 1.00 94.19 155 ASP A CA 1
ATOM 1197 C C . ASP A 1 155 ? 19.296 9.622 -45.847 1.00 94.19 155 ASP A C 1
ATOM 1199 O O . ASP A 1 155 ? 18.210 10.189 -46.006 1.00 94.19 155 ASP A O 1
ATOM 1203 N N . PRO A 1 156 ? 19.396 8.280 -45.953 1.00 94.19 156 PRO A N 1
ATOM 1204 C CA . PRO A 1 156 ? 18.247 7.413 -46.240 1.00 94.19 156 PRO A CA 1
ATOM 1205 C C . PRO A 1 156 ? 17.089 7.499 -45.229 1.00 94.19 156 PRO A C 1
ATOM 1207 O O . PRO A 1 156 ? 15.993 7.028 -45.520 1.00 94.19 156 PRO A O 1
ATOM 1210 N N . PHE A 1 157 ? 17.308 8.108 -44.059 1.00 95.00 157 PHE A N 1
ATOM 1211 C CA . PHE A 1 157 ? 16.304 8.328 -43.014 1.00 95.00 157 PHE A CA 1
ATOM 1212 C C . PHE A 1 157 ? 15.737 9.761 -43.034 1.00 95.00 157 PHE A C 1
ATOM 1214 O O . PHE A 1 157 ? 15.035 10.165 -42.102 1.00 95.00 157 PHE A O 1
ATOM 1221 N N . GLY A 1 158 ? 16.056 10.551 -44.067 1.00 94.31 158 GLY A N 1
ATOM 1222 C CA . GLY A 1 158 ? 15.622 11.941 -44.223 1.00 94.31 158 GLY A CA 1
ATOM 1223 C C . GLY A 1 158 ? 16.346 12.931 -43.304 1.00 94.31 158 GLY A C 1
ATOM 1224 O O . GLY A 1 158 ? 15.880 14.060 -43.113 1.00 94.31 158 GLY A O 1
ATOM 1225 N N . LYS A 1 159 ? 17.468 12.538 -42.685 1.00 94.81 159 LYS A N 1
ATOM 1226 C CA . LYS A 1 159 ? 18.262 13.415 -41.814 1.00 94.81 159 LYS A CA 1
ATOM 1227 C C . LYS A 1 159 ? 19.074 14.388 -42.662 1.00 94.81 159 LYS A C 1
ATOM 1229 O O . LYS A 1 159 ? 19.815 13.979 -43.550 1.00 94.81 159 LYS A O 1
ATOM 1234 N N . LYS A 1 160 ? 18.943 15.682 -42.360 1.00 94.88 160 LYS A N 1
ATOM 1235 C CA . LYS A 1 160 ? 19.639 16.793 -43.047 1.00 94.88 160 LYS A CA 1
ATOM 1236 C C . LYS A 1 160 ? 20.653 17.518 -42.164 1.00 94.88 160 LYS A C 1
ATOM 1238 O O . LYS A 1 160 ? 21.463 18.291 -42.663 1.00 94.88 160 LYS A O 1
ATOM 1243 N N . THR A 1 161 ? 20.590 17.280 -40.856 1.00 93.12 161 THR A N 1
ATOM 1244 C CA . THR A 1 161 ? 21.429 17.940 -39.855 1.00 93.12 161 THR A CA 1
ATOM 1245 C C . THR A 1 161 ? 22.258 16.892 -39.134 1.00 93.12 161 THR A C 1
ATOM 1247 O O . THR A 1 161 ? 21.706 15.959 -38.549 1.00 93.12 161 THR A O 1
ATOM 1250 N N . PHE A 1 162 ? 23.575 17.071 -39.152 1.00 94.62 162 PHE A N 1
ATOM 1251 C CA . PHE A 1 162 ? 24.550 16.157 -38.566 1.00 94.62 162 PHE A CA 1
ATOM 1252 C C . PHE A 1 162 ? 25.394 16.950 -37.555 1.00 94.62 162 PHE A C 1
ATOM 1254 O O . PHE A 1 162 ? 26.280 17.692 -37.971 1.00 94.62 162 PHE A O 1
ATOM 1261 N N . PRO A 1 163 ? 25.081 16.873 -36.244 1.00 91.69 163 PRO A N 1
ATOM 1262 C CA . PRO A 1 163 ? 25.756 17.679 -35.213 1.00 91.69 163 PRO A CA 1
ATOM 1263 C C . PRO A 1 163 ? 27.249 17.370 -35.048 1.00 91.69 163 PRO A C 1
ATOM 1265 O O . PRO A 1 163 ? 28.012 18.195 -34.550 1.00 91.69 163 PRO A O 1
ATOM 1268 N N . THR A 1 164 ? 27.649 16.169 -35.457 1.00 93.56 164 THR A N 1
ATOM 1269 C CA . THR A 1 164 ? 29.013 15.647 -35.417 1.00 93.56 164 THR A CA 1
ATOM 1270 C C . THR A 1 164 ? 29.285 14.856 -36.693 1.00 93.56 164 THR A C 1
ATOM 1272 O O . THR A 1 164 ? 28.369 14.532 -37.453 1.00 93.56 164 THR A O 1
ATOM 1275 N N . LEU A 1 165 ? 30.552 14.543 -36.933 1.00 94.50 165 LEU A N 1
ATOM 1276 C CA . LEU A 1 165 ? 30.991 13.598 -37.953 1.00 94.50 165 LEU A CA 1
ATOM 1277 C C . LEU A 1 165 ? 31.784 12.503 -37.258 1.00 94.50 165 LEU A C 1
ATOM 1279 O O . LEU A 1 165 ? 32.405 12.785 -36.240 1.00 94.50 165 LEU A O 1
ATOM 1283 N N . PHE A 1 166 ? 31.772 11.299 -37.820 1.00 95.44 166 PHE A N 1
ATOM 1284 C CA . PHE A 1 166 ? 32.545 10.184 -37.290 1.00 95.44 166 PHE A CA 1
ATOM 1285 C C . PHE A 1 166 ? 33.736 9.854 -38.199 1.00 95.44 166 PHE A C 1
ATOM 1287 O O . PHE A 1 166 ? 33.730 10.116 -39.407 1.00 95.44 166 PHE A O 1
ATOM 1294 N N . SER A 1 167 ? 34.747 9.257 -37.585 1.00 93.69 167 SER A N 1
ATOM 1295 C CA . SER A 1 167 ? 35.900 8.598 -38.179 1.00 93.69 167 SER A CA 1
ATOM 1296 C C . SER A 1 167 ? 36.047 7.235 -37.519 1.00 93.69 167 SER A C 1
ATOM 1298 O O . SER A 1 167 ? 36.012 7.102 -36.298 1.00 93.69 167 SER A O 1
ATOM 1300 N N . SER A 1 168 ? 36.277 6.191 -38.304 1.00 91.44 168 SER A N 1
ATOM 1301 C CA . SER A 1 168 ? 36.453 4.839 -37.766 1.00 91.44 168 SER A CA 1
ATOM 1302 C C . SER A 1 168 ? 37.683 4.692 -36.867 1.00 91.44 168 SER A C 1
ATOM 1304 O O . SER A 1 168 ? 37.777 3.718 -36.121 1.00 91.44 168 SER A O 1
ATOM 1306 N N . LYS A 1 169 ? 38.617 5.649 -36.932 1.00 94.00 169 LYS A N 1
ATOM 1307 C CA . LYS A 1 169 ? 39.897 5.653 -36.209 1.00 94.00 169 LYS A CA 1
ATOM 1308 C C . LYS A 1 169 ? 39.890 6.504 -34.940 1.00 94.00 169 LYS A C 1
ATOM 1310 O O . LYS A 1 169 ? 40.902 6.520 -34.245 1.00 94.00 169 LYS A O 1
ATOM 1315 N N . GLU A 1 170 ? 38.825 7.257 -34.678 1.00 91.75 170 GLU A N 1
ATOM 1316 C CA . GLU A 1 170 ? 38.750 8.122 -33.500 1.00 91.75 170 GLU A CA 1
ATOM 1317 C C . GLU A 1 170 ? 38.188 7.392 -32.278 1.00 91.75 170 GLU A C 1
ATOM 1319 O O . GLU A 1 170 ? 37.532 6.357 -32.398 1.00 91.75 170 GLU A O 1
ATOM 1324 N N . HIS A 1 171 ? 38.391 7.981 -31.099 1.00 94.88 171 HIS A N 1
ATOM 1325 C CA . HIS A 1 171 ? 37.771 7.480 -29.882 1.00 94.88 171 HIS A CA 1
ATOM 1326 C C . HIS A 1 171 ? 36.256 7.667 -29.929 1.00 94.88 171 HIS A C 1
ATOM 1328 O O . HIS A 1 171 ? 35.764 8.762 -30.202 1.00 94.88 171 HIS A O 1
ATOM 1334 N N . ILE A 1 172 ? 35.527 6.619 -29.561 1.00 96.88 172 ILE A N 1
ATOM 1335 C CA . ILE A 1 172 ? 34.067 6.649 -29.498 1.00 96.88 172 ILE A CA 1
ATOM 1336 C C . ILE A 1 172 ? 33.565 6.255 -28.115 1.00 96.88 172 ILE A C 1
ATOM 1338 O O . ILE A 1 172 ? 34.198 5.489 -27.385 1.00 96.88 172 ILE A O 1
ATOM 1342 N N . TYR A 1 173 ? 32.402 6.786 -27.769 1.00 97.69 173 TYR A N 1
ATOM 1343 C CA . TYR A 1 173 ? 31.714 6.548 -26.511 1.00 97.69 173 TYR A CA 1
ATOM 1344 C C . TYR A 1 173 ? 30.421 5.809 -26.802 1.00 97.69 173 TYR A C 1
ATOM 1346 O O . TYR A 1 173 ? 29.610 6.269 -27.603 1.00 97.69 173 TYR A O 1
ATOM 1354 N N . VAL A 1 174 ? 30.240 4.659 -26.166 1.00 96.81 174 VAL A N 1
ATOM 1355 C CA . VAL A 1 174 ? 29.144 3.742 -26.469 1.00 96.81 174 VAL A CA 1
ATOM 1356 C C . VAL A 1 174 ? 28.293 3.510 -25.235 1.00 96.81 174 VAL A C 1
ATOM 1358 O O . VAL A 1 174 ? 28.807 3.245 -24.146 1.00 96.81 174 VAL A O 1
ATOM 1361 N N . LEU A 1 175 ? 26.983 3.603 -25.435 1.00 95.81 175 LEU A N 1
ATOM 1362 C CA . LEU A 1 175 ? 25.951 3.352 -24.444 1.00 95.81 175 LEU A CA 1
ATOM 1363 C C . LEU A 1 175 ? 25.058 2.228 -24.953 1.00 95.81 175 LEU A C 1
ATOM 1365 O O . LEU A 1 175 ? 24.677 2.223 -26.125 1.00 95.81 175 LEU A O 1
ATOM 1369 N N . ILE A 1 176 ? 24.665 1.322 -24.064 1.00 95.25 176 ILE A N 1
ATOM 1370 C CA . ILE A 1 176 ? 23.605 0.357 -24.355 1.00 95.25 176 ILE A CA 1
ATOM 1371 C C . ILE A 1 176 ? 22.292 0.981 -23.894 1.00 95.25 176 ILE A C 1
ATOM 1373 O O . ILE A 1 176 ? 22.158 1.369 -22.730 1.00 95.25 176 ILE A O 1
ATOM 1377 N N . ILE A 1 177 ? 21.333 1.105 -24.807 1.00 96.31 177 ILE A N 1
ATOM 1378 C CA . ILE A 1 177 ? 20.043 1.729 -24.525 1.00 96.31 177 ILE A CA 1
ATOM 1379 C C . ILE A 1 177 ? 18.879 0.802 -24.861 1.00 96.31 177 ILE A C 1
ATOM 1381 O O . ILE A 1 177 ? 18.964 -0.017 -25.769 1.00 96.31 177 ILE A O 1
ATOM 1385 N N . THR A 1 178 ? 17.763 0.980 -24.168 1.00 95.62 178 THR A N 1
ATOM 1386 C CA . THR A 1 178 ? 16.488 0.321 -24.449 1.00 95.62 178 THR A CA 1
ATOM 1387 C C . THR A 1 178 ? 15.340 1.320 -24.268 1.00 95.62 178 THR A C 1
ATOM 1389 O O . THR A 1 178 ? 15.467 2.258 -23.466 1.00 95.62 178 THR A O 1
ATOM 1392 N N . PRO A 1 179 ? 14.210 1.175 -24.980 1.00 94.56 179 PRO A N 1
ATOM 1393 C CA . PRO A 1 179 ? 13.019 1.951 -24.687 1.00 94.56 179 PRO A CA 1
ATOM 1394 C C . PRO A 1 179 ? 12.576 1.768 -23.232 1.00 94.56 179 PRO A C 1
ATOM 1396 O O . PRO A 1 179 ? 12.456 0.652 -22.738 1.00 94.56 179 PRO A O 1
ATOM 1399 N N . SER A 1 180 ? 12.303 2.874 -22.543 1.00 90.94 180 SER A N 1
ATOM 1400 C CA . SER A 1 180 ? 11.884 2.874 -21.141 1.00 90.94 180 SER A CA 1
ATOM 1401 C C . SER A 1 180 ? 10.593 3.663 -20.941 1.00 90.94 180 SER A C 1
ATOM 1403 O O . SER A 1 180 ? 10.329 4.660 -21.624 1.00 90.94 180 SER A O 1
ATOM 1405 N N . LEU A 1 181 ? 9.786 3.222 -19.976 1.00 86.25 181 LEU A N 1
ATOM 1406 C CA . LEU A 1 181 ? 8.646 3.978 -19.469 1.00 86.25 181 LEU A CA 1
ATOM 1407 C C . LEU A 1 181 ? 9.164 5.235 -18.769 1.00 86.25 181 LEU A C 1
ATOM 1409 O O . LEU A 1 181 ? 9.823 5.154 -17.739 1.00 86.25 181 LEU A O 1
ATOM 1413 N N . HIS A 1 182 ? 8.868 6.402 -19.335 1.00 78.50 182 HIS A N 1
ATOM 1414 C CA . HIS A 1 182 ? 9.394 7.669 -18.826 1.00 78.50 182 HIS A CA 1
ATOM 1415 C C . HIS A 1 182 ? 8.342 8.483 -18.089 1.00 78.50 182 HIS A C 1
ATOM 1417 O O . HIS A 1 182 ? 8.637 9.060 -17.047 1.00 78.50 182 HIS A O 1
ATOM 1423 N N . TYR A 1 183 ? 7.122 8.557 -18.620 1.00 75.00 183 TYR A N 1
ATOM 1424 C CA . TYR A 1 183 ? 6.074 9.337 -17.975 1.00 75.00 183 TYR A CA 1
ATOM 1425 C C . TYR A 1 183 ? 4.683 8.851 -18.350 1.00 75.00 183 TYR A C 1
ATOM 1427 O O . TYR A 1 183 ? 4.401 8.585 -19.519 1.00 75.00 183 TYR A O 1
ATOM 1435 N N . THR A 1 184 ? 3.762 8.818 -17.395 1.00 73.00 184 THR A N 1
ATOM 1436 C CA . THR A 1 184 ? 2.350 8.605 -17.702 1.00 73.00 184 THR A CA 1
ATOM 1437 C C . THR A 1 184 ? 1.659 9.954 -17.758 1.00 73.00 184 THR A C 1
ATOM 1439 O O . THR A 1 184 ? 1.414 10.585 -16.750 1.00 73.00 184 THR A O 1
ATOM 1442 N N . MET A 1 185 ? 1.306 10.379 -18.971 1.00 70.75 185 MET A N 1
ATOM 1443 C CA . MET A 1 185 ? 0.508 11.588 -19.245 1.00 70.75 185 MET A CA 1
ATOM 1444 C C . MET A 1 185 ? -0.908 11.558 -18.638 1.00 70.75 185 MET A C 1
ATOM 1446 O O . MET A 1 185 ? -1.673 12.514 -18.765 1.00 70.75 185 MET A O 1
ATOM 1450 N N . GLY A 1 186 ? -1.277 10.416 -18.060 1.00 71.56 186 GLY A N 1
ATOM 1451 C CA . GLY A 1 186 ? -2.535 10.190 -17.379 1.00 71.56 186 GLY A CA 1
ATOM 1452 C C . GLY A 1 186 ? -2.389 10.392 -15.878 1.00 71.56 186 GLY A C 1
ATOM 1453 O O . GLY A 1 186 ? -1.303 10.339 -15.321 1.00 71.56 186 GLY A O 1
ATOM 1454 N N . GLY A 1 187 ? -3.530 10.583 -15.247 1.00 82.31 187 GLY A N 1
ATOM 1455 C CA . GLY A 1 187 ? -3.697 10.780 -13.822 1.00 82.31 187 GLY A CA 1
ATOM 1456 C C . GLY A 1 187 ? -5.186 10.958 -13.570 1.00 82.31 187 GLY A C 1
ATOM 1457 O O . GLY A 1 187 ? -6.004 10.856 -14.493 1.00 82.31 187 GLY A O 1
ATOM 1458 N N . LEU A 1 188 ? -5.557 11.225 -12.331 1.00 89.56 188 LEU A N 1
ATOM 1459 C CA . LEU A 1 188 ? -6.948 11.454 -11.978 1.00 89.56 188 LEU A CA 1
ATOM 1460 C C . LEU A 1 188 ? -7.456 12.718 -12.687 1.00 89.56 188 LEU A C 1
ATOM 1462 O O . LEU A 1 188 ? -6.793 13.758 -12.662 1.00 89.56 188 LEU A O 1
ATOM 1466 N N . LYS A 1 189 ? -8.633 12.634 -13.325 1.00 90.56 189 LYS A N 1
ATOM 1467 C CA . LYS A 1 189 ? -9.329 13.826 -13.828 1.00 90.56 189 LYS A CA 1
ATOM 1468 C C . LYS A 1 189 ? -9.690 14.709 -12.645 1.00 90.56 189 LYS A C 1
ATOM 1470 O O . LYS A 1 189 ? -10.115 14.210 -11.605 1.00 90.56 189 LYS A O 1
ATOM 1475 N N . PHE A 1 190 ? -9.545 16.013 -12.814 1.00 92.50 190 PHE A N 1
ATOM 1476 C CA . PHE A 1 190 ? -9.789 16.967 -11.748 1.00 92.50 190 PHE A CA 1
ATOM 1477 C C . PHE A 1 190 ? -10.298 18.299 -12.310 1.00 92.50 190 PHE A C 1
ATOM 1479 O O . PHE A 1 190 ? -10.127 18.583 -13.496 1.00 92.50 190 PHE A O 1
ATOM 1486 N N . ASP A 1 191 ? -10.974 19.090 -11.478 1.00 91.81 191 ASP A N 1
ATOM 1487 C CA . ASP A 1 191 ? -11.470 20.415 -11.858 1.00 91.81 191 ASP A CA 1
ATOM 1488 C C . ASP A 1 191 ? -10.451 21.533 -11.571 1.00 91.81 191 ASP A C 1
ATOM 1490 O O . ASP A 1 191 ? -9.400 21.328 -10.961 1.00 91.81 191 ASP A O 1
ATOM 1494 N N . SER A 1 192 ? -10.786 22.766 -11.954 1.00 91.81 192 SER A N 1
ATOM 1495 C CA . SER A 1 192 ? -9.943 23.946 -11.712 1.00 91.81 192 SER A CA 1
ATOM 1496 C C . SER A 1 192 ? -9.706 24.262 -10.227 1.00 91.81 192 SER A C 1
ATOM 1498 O O . SER A 1 192 ? -8.886 25.119 -9.910 1.00 91.81 192 SER A O 1
ATOM 1500 N N . ASN A 1 193 ? -10.417 23.600 -9.308 1.00 92.69 193 ASN A N 1
ATOM 1501 C CA . ASN A 1 193 ? -10.236 23.728 -7.865 1.00 92.69 193 ASN A CA 1
ATOM 1502 C C . ASN A 1 193 ? -9.355 22.617 -7.281 1.00 92.69 193 ASN A C 1
ATOM 1504 O O . ASN A 1 193 ? -9.167 22.585 -6.061 1.00 92.69 193 ASN A O 1
ATOM 1508 N N . GLY A 1 194 ? -8.819 21.723 -8.114 1.00 91.56 194 GLY A N 1
ATOM 1509 C CA . GLY A 1 194 ? -8.045 20.573 -7.664 1.00 91.56 194 GLY A CA 1
ATOM 1510 C C . GLY A 1 194 ? -8.906 19.384 -7.237 1.00 91.56 194 GLY A C 1
ATOM 1511 O O . GLY A 1 194 ? -8.344 18.434 -6.710 1.00 91.56 194 GLY A O 1
ATOM 1512 N N . GLN A 1 195 ? -10.238 19.410 -7.394 1.00 92.75 195 GLN A N 1
ATOM 1513 C CA . GLN A 1 195 ? -11.108 18.313 -6.946 1.00 92.75 195 GLN A CA 1
ATOM 1514 C C . GLN A 1 195 ? -11.088 17.161 -7.933 1.00 92.75 195 GLN A C 1
ATOM 1516 O O . GLN A 1 195 ? -11.332 17.375 -9.118 1.00 92.75 195 GLN A O 1
ATOM 1521 N N . ILE A 1 196 ? -10.872 15.945 -7.436 1.00 94.38 196 ILE A N 1
ATOM 1522 C CA . ILE A 1 196 ? -10.893 14.748 -8.276 1.00 94.38 196 ILE A CA 1
ATOM 1523 C C . ILE A 1 196 ? -12.315 14.458 -8.755 1.00 94.38 196 ILE A C 1
ATOM 1525 O O . ILE A 1 196 ? -13.280 14.572 -7.996 1.00 94.38 196 ILE A O 1
ATOM 1529 N N . LEU A 1 197 ? -12.431 14.065 -10.019 1.00 92.50 197 LEU A N 1
ATOM 1530 C CA . LEU A 1 197 ? -13.679 13.731 -10.688 1.00 92.50 197 LEU A CA 1
ATOM 1531 C C . LEU A 1 197 ? -13.813 12.214 -10.853 1.00 92.50 197 LEU A C 1
ATOM 1533 O O . LEU A 1 197 ? -12.837 11.509 -11.106 1.00 92.50 197 LEU A O 1
ATOM 1537 N N . LYS A 1 198 ? -15.046 11.729 -10.740 1.00 88.38 198 LYS A N 1
ATOM 1538 C CA . LYS A 1 198 ? -15.470 10.390 -11.154 1.00 88.38 198 LYS A CA 1
ATOM 1539 C C . LYS A 1 198 ? -15.597 10.326 -12.678 1.00 88.38 198 LYS A C 1
ATOM 1541 O O . LYS A 1 198 ? -15.634 11.353 -13.358 1.00 88.38 198 LYS A O 1
ATOM 1546 N N . ASP A 1 199 ? -15.768 9.120 -13.208 1.00 86.75 199 ASP A N 1
ATOM 1547 C CA . ASP A 1 199 ? -15.928 8.894 -14.651 1.00 86.75 199 ASP A CA 1
ATOM 1548 C C . ASP A 1 199 ? -17.152 9.603 -15.251 1.00 86.75 199 ASP A C 1
ATOM 1550 O O . ASP A 1 199 ? -17.117 10.033 -16.403 1.00 86.75 199 ASP A O 1
ATOM 1554 N N . ASN A 1 200 ? -18.210 9.791 -14.457 1.00 87.88 200 ASN A N 1
ATOM 1555 C CA . ASN A 1 200 ? -19.420 10.518 -14.850 1.00 87.88 200 ASN A CA 1
ATOM 1556 C C . ASN A 1 200 ? -19.284 12.055 -14.761 1.00 87.88 200 ASN A C 1
ATOM 1558 O O . ASN A 1 200 ? -20.246 12.764 -15.039 1.00 87.88 200 ASN A O 1
ATOM 1562 N N . GLY A 1 201 ? -18.112 12.572 -14.373 1.00 86.94 201 GLY A N 1
ATOM 1563 C CA . GLY A 1 201 ? -17.845 14.003 -14.210 1.00 86.94 201 GLY A CA 1
ATOM 1564 C C . GLY A 1 201 ? -18.198 14.573 -12.833 1.00 86.94 201 GLY A C 1
ATOM 1565 O O . GLY A 1 201 ? -17.866 15.728 -12.563 1.00 86.94 201 GLY A O 1
ATOM 1566 N N . ASP A 1 202 ? -18.810 13.786 -11.942 1.00 87.31 202 ASP A N 1
ATOM 1567 C CA . ASP A 1 202 ? -19.108 14.232 -10.582 1.00 87.31 202 ASP A CA 1
ATOM 1568 C C . ASP A 1 202 ? -17.837 14.369 -9.745 1.00 87.31 202 ASP A C 1
ATOM 1570 O O . ASP A 1 202 ? -16.897 13.583 -9.850 1.00 87.31 202 ASP A O 1
ATOM 1574 N N . LYS A 1 203 ? -17.840 15.330 -8.825 1.00 89.94 203 LYS A N 1
ATOM 1575 C CA . LYS A 1 203 ? -16.747 15.536 -7.869 1.00 89.94 203 LYS A CA 1
ATOM 1576 C C . LYS A 1 203 ? -16.737 14.426 -6.823 1.00 89.94 203 LYS A C 1
ATOM 1578 O O . LYS A 1 203 ? -17.784 14.090 -6.269 1.00 89.94 203 LYS A O 1
ATOM 1583 N N . ILE A 1 204 ? -15.557 13.910 -6.488 1.00 82.88 204 ILE A N 1
ATOM 1584 C CA . ILE A 1 204 ? -15.353 13.071 -5.305 1.00 82.88 204 ILE A CA 1
ATOM 1585 C C . ILE A 1 204 ? -15.208 14.003 -4.096 1.00 82.88 204 ILE A C 1
ATOM 1587 O O . ILE A 1 204 ? -14.224 14.744 -4.003 1.00 82.88 204 ILE A O 1
ATOM 1591 N N . PRO A 1 205 ? -16.179 14.024 -3.167 1.00 77.88 205 PRO A N 1
ATOM 1592 C CA . PRO A 1 205 ? -16.146 14.978 -2.070 1.00 77.88 205 PRO A CA 1
ATOM 1593 C C . PRO A 1 205 ? -14.922 14.776 -1.171 1.00 77.88 205 PRO A C 1
ATOM 1595 O O . PRO A 1 205 ? -14.616 13.663 -0.758 1.00 77.88 205 PRO A O 1
ATOM 1598 N N . GLY A 1 206 ? -14.222 15.869 -0.859 1.00 78.31 206 GLY A N 1
ATOM 1599 C CA . GLY A 1 206 ? -13.053 15.852 0.026 1.00 78.31 206 GLY A CA 1
ATOM 1600 C C . GLY A 1 206 ? -11.760 15.328 -0.605 1.00 78.31 206 GLY A C 1
ATOM 1601 O O . GLY A 1 206 ? -10.720 15.408 0.045 1.00 78.31 206 GLY A O 1
ATOM 1602 N N . LEU A 1 207 ? -11.790 14.849 -1.853 1.00 89.44 207 LEU A N 1
ATOM 1603 C CA . LEU A 1 207 ? -10.606 14.357 -2.549 1.00 89.44 207 LEU A CA 1
ATOM 1604 C C . LEU A 1 207 ? -10.061 15.416 -3.511 1.00 89.44 207 LEU A C 1
ATOM 1606 O O . LEU A 1 207 ? -10.745 15.845 -4.442 1.00 89.44 207 LEU A O 1
ATOM 1610 N N . PHE A 1 208 ? -8.809 15.811 -3.288 1.00 92.12 208 PHE A N 1
ATOM 1611 C CA . PHE A 1 208 ? -8.098 16.782 -4.111 1.00 92.12 208 PHE A CA 1
ATOM 1612 C C . PHE A 1 208 ? -6.790 16.182 -4.629 1.00 92.12 208 PHE A C 1
ATOM 1614 O O . PHE A 1 208 ? -6.155 15.400 -3.925 1.00 92.12 208 PHE A O 1
ATOM 1621 N N . GLY A 1 209 ? -6.391 16.549 -5.845 1.00 90.81 209 GLY A N 1
ATOM 1622 C CA . GLY A 1 209 ? -5.163 16.086 -6.487 1.00 90.81 209 GLY A CA 1
ATOM 1623 C C . GLY A 1 209 ? -4.271 17.239 -6.928 1.00 90.81 209 GLY A C 1
ATOM 1624 O O . GLY A 1 209 ? -4.754 18.312 -7.289 1.00 90.81 209 GLY A O 1
ATOM 1625 N N . ALA A 1 210 ? -2.963 16.994 -6.903 1.00 90.31 210 ALA A N 1
ATOM 1626 C CA . ALA A 1 210 ? -1.942 17.862 -7.473 1.00 90.31 210 ALA A CA 1
ATOM 1627 C C . ALA A 1 210 ? -0.668 17.061 -7.781 1.00 90.31 210 ALA A C 1
ATOM 1629 O O . ALA A 1 210 ? -0.405 16.043 -7.138 1.00 90.31 210 ALA A O 1
ATOM 1630 N N . GLY A 1 211 ? 0.154 17.558 -8.704 1.00 85.50 211 GLY A N 1
ATOM 1631 C CA . GLY A 1 211 ? 1.414 16.913 -9.076 1.00 85.50 211 GLY A CA 1
ATOM 1632 C C . GLY A 1 211 ? 1.198 15.670 -9.936 1.00 85.50 211 GLY A C 1
ATOM 1633 O O . GLY A 1 211 ? 0.251 15.596 -10.703 1.00 85.50 211 GLY A O 1
ATOM 1634 N N . GLU A 1 212 ? 2.057 14.662 -9.802 1.00 80.50 212 GLU A N 1
ATOM 1635 C CA . GLU A 1 212 ? 2.049 13.501 -10.709 1.00 80.50 212 GLU A CA 1
ATOM 1636 C C . GLU A 1 212 ? 0.797 12.610 -10.608 1.00 80.50 212 GLU A C 1
ATOM 1638 O O . GLU A 1 212 ? 0.590 11.744 -11.452 1.00 80.50 212 GLU A O 1
ATOM 1643 N N . VAL A 1 213 ? -0.062 12.820 -9.603 1.00 86.06 213 VAL A N 1
ATOM 1644 C CA . VAL A 1 213 ? -1.343 12.103 -9.488 1.00 86.06 213 VAL A CA 1
ATOM 1645 C C . VAL A 1 213 ? -2.423 12.671 -10.417 1.00 86.06 213 VAL A C 1
ATOM 1647 O O . VAL A 1 213 ? -3.421 11.993 -10.672 1.00 86.06 213 VAL A O 1
ATOM 1650 N N . THR A 1 214 ? -2.273 13.910 -10.902 1.00 87.00 214 THR A N 1
ATOM 1651 C CA . THR A 1 214 ? -3.274 14.590 -11.735 1.00 87.00 214 THR A CA 1
ATOM 1652 C C . THR A 1 214 ? -3.043 14.370 -13.227 1.00 87.00 214 THR A C 1
ATOM 1654 O O . THR A 1 214 ? -1.919 14.234 -13.694 1.00 87.00 214 THR A O 1
ATOM 1657 N N . GLY A 1 215 ? -4.135 14.275 -13.992 1.00 84.31 215 GLY A N 1
ATOM 1658 C CA . GLY A 1 215 ? -4.091 14.005 -15.432 1.00 84.31 215 GLY A CA 1
ATOM 1659 C C . GLY A 1 215 ? -4.599 15.163 -16.289 1.00 84.31 215 GLY A C 1
ATOM 1660 O O . GLY A 1 215 ? -5.441 15.947 -15.865 1.00 84.31 215 GLY A O 1
ATOM 1661 N N . GLY A 1 216 ? -4.143 15.236 -17.543 1.00 78.69 216 GLY A N 1
ATOM 1662 C CA . GLY A 1 216 ? -4.718 16.120 -18.569 1.00 78.69 216 GLY A CA 1
ATOM 1663 C C . GLY A 1 216 ? -4.034 17.479 -18.761 1.00 78.69 216 GLY A C 1
ATOM 1664 O O . GLY A 1 216 ? -4.161 18.048 -19.842 1.00 78.69 216 GLY A O 1
ATOM 1665 N N . LEU A 1 217 ? -3.240 17.972 -17.802 1.00 79.75 217 LEU A N 1
ATOM 1666 C CA . LEU A 1 217 ? -2.521 19.252 -17.956 1.00 79.75 217 LEU A CA 1
ATOM 1667 C C . LEU A 1 217 ? -1.428 19.220 -19.024 1.00 79.75 217 LEU A C 1
ATOM 1669 O O . LEU A 1 217 ? -1.142 20.232 -19.658 1.00 79.75 217 LEU A O 1
ATOM 1673 N N . HIS A 1 218 ? -0.821 18.055 -19.234 1.00 76.00 218 HIS A N 1
ATOM 1674 C CA . HIS A 1 218 ? 0.237 17.881 -20.226 1.00 76.00 218 HIS A CA 1
ATOM 1675 C C . HIS A 1 218 ? -0.309 17.587 -21.635 1.00 76.00 218 HIS A C 1
ATOM 1677 O O . HIS A 1 218 ? 0.465 17.468 -22.580 1.00 76.00 218 HIS A O 1
ATOM 1683 N N . GLY A 1 219 ? -1.631 17.466 -21.812 1.00 75.38 219 GLY A N 1
ATOM 1684 C CA . GLY A 1 219 ? -2.238 17.135 -23.104 1.00 75.38 219 GLY A CA 1
ATOM 1685 C C . GLY A 1 219 ? -1.694 15.829 -23.704 1.00 75.38 219 GLY A C 1
ATOM 1686 O O . GLY A 1 219 ? -1.525 14.833 -23.002 1.00 75.38 219 GLY A O 1
ATOM 1687 N N . GLY A 1 220 ? -1.417 15.828 -25.012 1.00 69.19 220 GLY A N 1
ATOM 1688 C CA . GLY A 1 220 ? -0.864 14.668 -25.724 1.00 69.19 220 GLY A CA 1
ATOM 1689 C C . GLY A 1 220 ? 0.651 14.466 -25.566 1.00 69.19 220 GLY A C 1
ATOM 1690 O O . GLY A 1 220 ? 1.142 13.383 -25.877 1.00 69.19 220 GLY A O 1
ATOM 1691 N N . ASN A 1 221 ? 1.403 15.465 -25.082 1.00 66.25 221 ASN A N 1
ATOM 1692 C CA . ASN A 1 221 ? 2.863 15.383 -24.963 1.00 66.25 221 ASN A CA 1
ATOM 1693 C C . ASN A 1 221 ? 3.422 16.221 -23.799 1.00 66.25 221 ASN A C 1
ATOM 1695 O O . ASN A 1 221 ? 3.115 17.404 -23.679 1.00 66.25 221 ASN A O 1
ATOM 1699 N N . ARG A 1 222 ? 4.283 15.623 -22.961 1.00 71.00 222 ARG A N 1
ATOM 1700 C CA . ARG A 1 222 ? 4.882 16.304 -21.803 1.00 71.00 222 ARG A CA 1
ATOM 1701 C C . ARG A 1 222 ? 5.887 17.351 -22.264 1.00 71.00 222 ARG A C 1
ATOM 1703 O O . ARG A 1 222 ? 6.970 16.996 -22.730 1.00 71.00 222 ARG A O 1
ATOM 1710 N N . LEU A 1 223 ? 5.563 18.627 -22.081 1.00 66.12 223 LEU A N 1
ATOM 1711 C CA . LEU A 1 223 ? 6.526 19.714 -22.245 1.00 66.12 223 LEU A CA 1
ATOM 1712 C C . LEU A 1 223 ? 7.359 19.863 -20.966 1.00 66.12 223 LEU A C 1
ATOM 1714 O O . LEU A 1 223 ? 6.836 19.809 -19.849 1.00 66.12 223 LEU A O 1
ATOM 1718 N N . ALA A 1 224 ? 8.672 20.028 -21.125 1.00 65.69 224 ALA A N 1
ATOM 1719 C CA . ALA A 1 224 ? 9.577 20.239 -20.002 1.00 65.69 224 ALA A CA 1
ATOM 1720 C C . ALA A 1 224 ? 9.174 21.499 -19.210 1.00 65.69 224 ALA A C 1
ATOM 1722 O O . ALA A 1 224 ? 8.800 22.511 -19.794 1.00 65.69 224 ALA A O 1
ATOM 1723 N N . GLY A 1 225 ? 9.231 21.428 -17.876 1.00 67.75 225 GLY A N 1
ATOM 1724 C CA . GLY A 1 225 ? 8.856 22.531 -16.979 1.00 67.75 225 GLY A CA 1
ATOM 1725 C C . GLY A 1 225 ? 7.386 22.549 -16.535 1.00 67.75 225 GLY A C 1
ATOM 1726 O O . GLY A 1 225 ? 7.099 23.037 -15.441 1.00 67.75 225 GLY A O 1
ATOM 1727 N N . ASN A 1 226 ? 6.463 21.931 -17.284 1.00 73.81 226 ASN A N 1
ATOM 1728 C CA . ASN A 1 226 ? 5.037 21.918 -16.918 1.00 73.81 226 ASN A CA 1
ATOM 1729 C C . ASN A 1 226 ? 4.754 21.155 -15.618 1.00 73.81 226 ASN A C 1
ATOM 1731 O O . ASN A 1 226 ? 3.859 21.539 -14.873 1.00 73.81 226 ASN A O 1
ATOM 1735 N N . SER A 1 227 ? 5.532 20.111 -15.312 1.00 75.94 227 SER A N 1
ATOM 1736 C CA . SER A 1 227 ? 5.347 19.314 -14.088 1.00 75.94 227 SER A CA 1
ATOM 1737 C C . SER A 1 227 ? 5.587 20.151 -12.828 1.00 75.94 227 SER A C 1
ATOM 1739 O O . SER A 1 227 ? 4.895 19.987 -11.830 1.00 75.94 227 SER A O 1
ATOM 1741 N N . LEU A 1 228 ? 6.518 21.110 -12.881 1.00 80.12 228 LEU A N 1
ATOM 1742 C CA . LEU A 1 228 ? 6.761 22.013 -11.759 1.00 80.12 228 LEU A CA 1
ATOM 1743 C C . LEU A 1 228 ? 5.596 22.994 -11.577 1.00 80.12 228 LEU A C 1
ATOM 1745 O O . LEU A 1 228 ? 5.186 23.259 -10.449 1.00 80.12 228 LEU A O 1
ATOM 1749 N N . LEU A 1 229 ? 5.030 23.496 -12.679 1.00 79.12 229 LEU A N 1
ATOM 1750 C CA . LEU A 1 229 ? 3.853 24.365 -12.640 1.00 79.12 229 LEU A CA 1
ATOM 1751 C C . LEU A 1 229 ? 2.618 23.622 -12.121 1.00 79.12 229 LEU A C 1
ATOM 1753 O O . LEU A 1 229 ? 1.900 24.167 -11.290 1.00 79.12 229 LEU A O 1
ATOM 1757 N N . GLU A 1 230 ? 2.405 22.375 -12.537 1.00 82.38 230 GLU A N 1
ATOM 1758 C CA . GLU A 1 230 ? 1.358 21.501 -11.998 1.00 82.38 230 GLU A CA 1
ATOM 1759 C C . GLU A 1 230 ? 1.502 21.329 -10.480 1.00 82.38 230 GLU A C 1
ATOM 1761 O O . GLU A 1 230 ? 0.555 21.596 -9.737 1.00 82.38 230 GLU A O 1
ATOM 1766 N N . CYS A 1 231 ? 2.701 20.987 -10.001 1.00 84.00 231 CYS A N 1
ATOM 1767 C CA . CYS A 1 231 ? 2.976 20.862 -8.571 1.00 84.00 231 CYS A CA 1
ATOM 1768 C C . CYS A 1 231 ? 2.739 22.174 -7.808 1.00 84.00 231 CYS A C 1
ATOM 1770 O O . CYS A 1 231 ? 2.068 22.178 -6.780 1.00 84.00 231 CYS A O 1
ATOM 1772 N N . VAL A 1 232 ? 3.270 23.302 -8.287 1.00 87.94 232 VAL A N 1
ATOM 1773 C CA . VAL A 1 232 ? 3.233 24.572 -7.542 1.00 87.94 232 VAL A CA 1
ATOM 1774 C C . VAL A 1 232 ? 1.848 25.221 -7.587 1.00 87.94 232 VAL A C 1
ATOM 1776 O O . VAL A 1 232 ? 1.352 25.695 -6.562 1.00 87.94 232 VAL A O 1
ATOM 1779 N N . VAL A 1 233 ? 1.212 25.253 -8.760 1.00 89.44 233 VAL A N 1
ATOM 1780 C CA . VAL A 1 233 ? -0.089 25.904 -8.952 1.00 89.44 233 VAL A CA 1
ATOM 1781 C C . VAL A 1 233 ? -1.188 25.042 -8.354 1.00 89.44 233 VAL A C 1
ATOM 1783 O O . VAL A 1 233 ? -1.884 25.489 -7.438 1.00 89.44 233 VAL A O 1
ATOM 1786 N N . TYR A 1 234 ? -1.321 23.795 -8.811 1.00 90.06 234 TYR A N 1
ATOM 1787 C CA . TYR A 1 234 ? -2.382 22.932 -8.310 1.00 90.06 234 TYR A CA 1
ATOM 1788 C C . TYR A 1 234 ? -2.099 22.404 -6.915 1.00 90.06 234 TYR A C 1
ATOM 1790 O O . TYR A 1 234 ? -3.054 22.237 -6.171 1.00 90.06 234 TYR A O 1
ATOM 1798 N N . GLY A 1 235 ? -0.844 22.278 -6.478 1.00 91.38 235 GLY A N 1
ATOM 1799 C CA . GLY A 1 235 ? -0.549 21.993 -5.069 1.00 91.38 235 GLY A CA 1
ATOM 1800 C C . GLY A 1 235 ? -1.092 23.080 -4.142 1.00 91.38 235 GLY A C 1
ATOM 1801 O O . GLY A 1 235 ? -1.736 22.780 -3.136 1.00 91.38 235 GLY A O 1
ATOM 1802 N N . ARG A 1 236 ? -0.931 24.357 -4.515 1.00 93.06 236 ARG A N 1
ATOM 1803 C CA . ARG A 1 236 ? -1.495 25.479 -3.751 1.00 93.06 236 ARG A CA 1
ATOM 1804 C C . ARG A 1 236 ? -3.021 25.514 -3.827 1.00 93.06 236 ARG A C 1
ATOM 1806 O O . ARG A 1 236 ? -3.666 25.679 -2.795 1.00 93.06 236 ARG A O 1
ATOM 1813 N N . ILE A 1 237 ? -3.599 25.368 -5.020 1.00 93.69 237 ILE A N 1
ATOM 1814 C CA . ILE A 1 237 ? -5.058 25.393 -5.217 1.00 93.69 237 ILE A CA 1
ATOM 1815 C C . ILE A 1 237 ? -5.720 24.230 -4.469 1.00 93.69 237 ILE A C 1
ATOM 1817 O O . ILE A 1 237 ? -6.631 24.463 -3.674 1.00 93.69 237 ILE A O 1
ATOM 1821 N N . ALA A 1 238 ? -5.233 23.004 -4.668 1.00 92.38 238 ALA A N 1
ATOM 1822 C CA . ALA A 1 238 ? -5.707 21.805 -3.988 1.00 92.38 238 ALA A CA 1
ATOM 1823 C C . ALA A 1 238 ? -5.553 21.941 -2.473 1.00 92.38 238 ALA A C 1
ATOM 1825 O O . ALA A 1 238 ? -6.512 21.689 -1.757 1.00 92.38 238 ALA A O 1
ATOM 1826 N N . GLY A 1 239 ? -4.410 22.420 -1.971 1.00 89.00 239 GLY A N 1
ATOM 1827 C CA . GLY A 1 239 ? -4.202 22.637 -0.536 1.00 89.00 239 GLY A CA 1
ATOM 1828 C C . GLY A 1 239 ? -5.170 23.662 0.068 1.00 89.00 239 GLY A C 1
ATOM 1829 O O . GLY A 1 239 ? -5.808 23.397 1.089 1.00 89.00 239 GLY A O 1
ATOM 1830 N N . VAL A 1 240 ? -5.345 24.817 -0.584 1.00 90.94 240 VAL A N 1
ATOM 1831 C CA . VAL A 1 240 ? -6.281 25.865 -0.138 1.00 90.94 240 VAL A CA 1
ATOM 1832 C C . VAL A 1 240 ? -7.724 25.376 -0.189 1.00 90.94 240 VAL A C 1
ATOM 1834 O O . VAL A 1 240 ? -8.494 25.652 0.731 1.00 90.94 240 VAL A O 1
ATOM 1837 N N . ASN A 1 241 ? -8.118 24.665 -1.242 1.00 89.06 241 ASN A N 1
ATOM 1838 C CA . ASN A 1 241 ? -9.488 24.192 -1.388 1.00 89.06 241 ASN A CA 1
ATOM 1839 C C . ASN A 1 241 ? -9.775 22.971 -0.519 1.00 89.06 241 ASN A C 1
ATOM 1841 O O . ASN A 1 241 ? -10.865 22.901 0.039 1.00 89.06 241 ASN A O 1
ATOM 1845 N N . ALA A 1 242 ? -8.802 22.089 -0.294 1.00 84.56 242 ALA A N 1
ATOM 1846 C CA . ALA A 1 242 ? -8.878 21.047 0.722 1.00 84.56 242 ALA A CA 1
ATOM 1847 C C . ALA A 1 242 ? -9.109 21.679 2.099 1.00 84.56 242 ALA A C 1
ATOM 1849 O O . ALA A 1 242 ? -10.062 21.308 2.788 1.00 84.56 242 ALA A O 1
ATOM 1850 N N . TRP A 1 243 ? -8.343 22.721 2.447 1.00 77.25 243 TRP A N 1
ATOM 1851 C CA . TRP A 1 243 ? -8.569 23.490 3.668 1.00 77.25 243 TRP A CA 1
ATOM 1852 C C . TRP A 1 243 ? -9.942 24.155 3.691 1.00 77.25 243 TRP A C 1
ATOM 1854 O O . TRP A 1 243 ? -10.637 24.012 4.677 1.00 77.25 243 TRP A O 1
ATOM 1864 N N . LYS A 1 244 ? -10.399 24.847 2.643 1.00 76.00 244 LYS A N 1
ATOM 1865 C CA . LYS A 1 244 ? -11.735 25.487 2.621 1.00 76.00 244 LYS A CA 1
ATOM 1866 C C . LYS A 1 244 ? -12.882 24.479 2.639 1.00 76.00 244 LYS A C 1
ATOM 1868 O O . LYS A 1 244 ? -13.939 24.752 3.206 1.00 76.00 244 LYS A O 1
ATOM 1873 N N . SER A 1 245 ? -12.666 23.297 2.071 1.00 66.44 245 SER A N 1
ATOM 1874 C CA . SER A 1 245 ? -13.621 22.192 2.048 1.00 66.44 245 SER A CA 1
ATOM 1875 C C . SER A 1 245 ? -13.794 21.516 3.405 1.00 66.44 245 SER A C 1
ATOM 1877 O O . SER A 1 245 ? -14.403 20.445 3.449 1.00 66.44 245 SER A O 1
ATOM 1879 N N . LYS A 1 246 ? -13.351 22.156 4.512 1.00 51.53 246 LYS A N 1
ATOM 1880 C CA . LYS A 1 246 ? -13.534 21.715 5.906 1.00 51.53 246 LYS A CA 1
ATOM 1881 C C . LYS A 1 246 ? -14.888 21.084 6.175 1.00 51.53 246 LYS A C 1
ATOM 1883 O O . LYS A 1 246 ? -14.964 20.305 7.091 1.00 51.53 246 LYS A O 1
ATOM 1888 N N . LYS A 1 247 ? -15.956 21.330 5.421 1.00 46.97 247 LYS A N 1
ATOM 1889 C CA . LYS A 1 247 ? -17.206 20.567 5.554 1.00 46.97 247 LYS A CA 1
ATOM 1890 C C . LYS A 1 247 ? -17.060 19.032 5.444 1.00 46.97 247 LYS A C 1
ATOM 1892 O O . LYS A 1 247 ? -17.864 18.355 6.069 1.00 46.97 247 LYS A O 1
ATOM 1897 N N . PHE A 1 248 ? -16.057 18.476 4.747 1.00 40.16 248 PHE A N 1
ATOM 1898 C CA . PHE A 1 248 ? -15.830 17.016 4.682 1.00 40.16 248 PHE A CA 1
ATOM 1899 C C . PHE A 1 248 ? -14.819 16.504 5.724 1.00 40.16 248 PHE A C 1
ATOM 1901 O O . PHE A 1 248 ? -15.084 15.506 6.390 1.00 40.16 248 PHE A O 1
ATOM 1908 N N . THR A 1 249 ? -13.727 17.234 5.985 1.00 40.69 249 THR A N 1
ATOM 1909 C CA . THR A 1 249 ? -12.785 16.906 7.077 1.00 40.69 249 THR A CA 1
ATOM 1910 C C . THR A 1 249 ? -13.341 17.254 8.457 1.00 40.69 249 THR A C 1
ATOM 1912 O O . THR A 1 249 ? -13.245 16.436 9.353 1.00 40.69 249 THR A O 1
ATOM 1915 N N . HIS A 1 250 ? -14.031 18.381 8.644 1.00 37.84 250 HIS A N 1
ATOM 1916 C CA . HIS A 1 250 ? -14.936 18.599 9.785 1.00 37.84 250 HIS A CA 1
ATOM 1917 C C . HIS A 1 250 ? -16.197 17.742 9.705 1.00 37.84 250 HIS A C 1
ATOM 1919 O O . HIS A 1 250 ? -16.905 17.699 10.688 1.00 37.84 250 HIS A O 1
ATOM 1925 N N . GLY A 1 251 ? -16.526 17.055 8.613 1.00 39.12 251 GLY A N 1
ATOM 1926 C CA . GLY A 1 251 ? -17.596 16.051 8.633 1.00 39.12 251 GLY A CA 1
ATOM 1927 C C . GLY A 1 251 ? -17.157 14.821 9.428 1.00 39.12 251 GLY A C 1
ATOM 1928 O O . GLY A 1 251 ? -17.829 14.418 10.370 1.00 39.12 251 GLY A O 1
ATOM 1929 N N . LEU A 1 252 ? -15.970 14.301 9.108 1.00 40.78 252 LEU A N 1
ATOM 1930 C CA . LEU A 1 252 ? -15.311 13.209 9.833 1.00 40.78 252 LEU A CA 1
ATOM 1931 C C . LEU A 1 252 ? -14.804 13.630 11.227 1.00 40.78 252 LEU A C 1
ATOM 1933 O O . LEU A 1 252 ? -14.949 12.861 12.166 1.00 40.78 252 LEU A O 1
ATOM 1937 N N . ILE A 1 253 ? -14.304 14.862 11.396 1.00 42.34 253 ILE A N 1
ATOM 1938 C CA . ILE A 1 253 ? -13.817 15.402 12.684 1.00 42.34 253 ILE A CA 1
ATOM 1939 C C . ILE A 1 253 ? -14.957 15.995 13.550 1.00 42.34 253 ILE A C 1
ATOM 1941 O O . ILE A 1 253 ? -14.901 15.876 14.765 1.00 42.34 253 ILE A O 1
ATOM 1945 N N . ARG A 1 254 ? -16.052 16.568 13.004 1.00 39.50 254 ARG A N 1
ATOM 1946 C CA . ARG A 1 254 ? -17.251 16.901 13.826 1.00 39.50 254 ARG A CA 1
ATOM 1947 C C . ARG A 1 254 ? -18.030 15.661 14.215 1.00 39.50 254 ARG A C 1
ATOM 1949 O O . ARG A 1 254 ? -18.542 15.654 15.328 1.00 39.50 254 ARG A O 1
ATOM 1956 N N . ARG A 1 255 ? -18.085 14.623 13.363 1.00 48.47 255 ARG A N 1
ATOM 1957 C CA . ARG A 1 255 ? -18.581 13.308 13.804 1.00 48.47 255 ARG A CA 1
ATOM 1958 C C . ARG A 1 255 ? -17.814 12.836 15.044 1.00 48.47 255 ARG A C 1
ATOM 1960 O O . ARG A 1 255 ? -18.421 12.220 15.892 1.00 48.47 255 ARG A O 1
ATOM 1967 N N . GLN A 1 256 ? -16.544 13.217 15.215 1.00 54.03 256 GLN A N 1
ATOM 1968 C CA . GLN A 1 256 ? -15.738 12.888 16.399 1.00 54.03 256 GLN A CA 1
ATOM 1969 C C . GLN A 1 256 ? -15.959 13.767 17.634 1.00 54.03 256 GLN A C 1
ATOM 1971 O O . GLN A 1 256 ? -15.356 13.490 18.665 1.00 54.03 256 GLN A O 1
ATOM 1976 N N . HIS A 1 257 ? -16.812 14.793 17.587 1.00 60.19 257 HIS A N 1
ATOM 1977 C CA . HIS A 1 257 ? -17.211 15.523 18.797 1.00 60.19 257 HIS A CA 1
ATOM 1978 C C . HIS A 1 257 ? -18.563 15.052 19.329 1.00 60.19 257 HIS A C 1
ATOM 1980 O O . HIS A 1 257 ? -18.758 15.047 20.546 1.00 60.19 257 HIS A O 1
ATOM 1986 N N . SER A 1 258 ? -19.460 14.614 18.443 1.00 66.25 258 SER A N 1
ATOM 1987 C CA . SER A 1 258 ? -20.750 14.052 18.817 1.00 66.25 258 SER A CA 1
ATOM 1988 C C . SER A 1 258 ? -21.301 13.054 17.788 1.00 66.25 258 SER A C 1
ATOM 1990 O O . SER A 1 258 ? -21.137 13.206 16.577 1.00 66.25 258 SER A O 1
ATOM 1992 N N . TYR A 1 259 ? -21.989 12.031 18.290 1.00 72.00 259 TYR A N 1
ATOM 1993 C CA . TYR A 1 259 ? -22.570 10.912 17.553 1.00 72.00 259 TYR A CA 1
ATOM 1994 C C . TYR A 1 259 ? -24.072 10.856 17.771 1.00 72.00 259 TYR A C 1
ATOM 1996 O O . TYR A 1 259 ? -24.562 11.282 18.812 1.00 72.00 259 TYR A O 1
ATOM 2004 N N . ARG A 1 260 ? -24.809 10.331 16.791 1.00 74.00 260 ARG A N 1
ATOM 2005 C CA . ARG A 1 260 ? -26.246 10.106 16.940 1.00 74.00 260 ARG A CA 1
ATOM 2006 C C . ARG A 1 260 ? -26.538 8.649 17.226 1.00 74.00 260 ARG A C 1
ATOM 2008 O O . ARG A 1 260 ? -26.000 7.778 16.543 1.00 74.00 260 ARG A O 1
ATOM 2015 N N . ASP A 1 261 ? -27.408 8.413 18.194 1.00 73.56 261 ASP A N 1
ATOM 2016 C CA . ASP A 1 261 ? -27.966 7.092 18.428 1.00 73.56 261 ASP A CA 1
ATOM 2017 C C . ASP A 1 261 ? -29.054 6.733 17.399 1.00 73.56 261 ASP A C 1
ATOM 2019 O O . ASP A 1 261 ? -29.346 7.486 16.463 1.00 73.56 261 ASP A O 1
ATOM 2023 N N . ARG A 1 262 ? -29.688 5.568 17.576 1.00 68.38 262 ARG A N 1
ATOM 2024 C CA . ARG A 1 262 ? -30.779 5.115 16.697 1.00 68.38 262 ARG A CA 1
ATOM 2025 C C . ARG A 1 262 ? -32.023 6.004 16.762 1.00 68.38 262 ARG A C 1
ATOM 2027 O O . ARG A 1 262 ? -32.765 6.060 15.787 1.00 68.38 262 ARG A O 1
ATOM 2034 N N . ALA A 1 263 ? -32.261 6.668 17.890 1.00 76.19 263 ALA A N 1
ATOM 2035 C CA . ALA A 1 263 ? -33.356 7.617 18.057 1.00 76.19 263 ALA A CA 1
ATOM 2036 C C . ALA A 1 263 ? -33.013 9.009 17.485 1.00 76.19 263 ALA A C 1
ATOM 2038 O O . ALA A 1 263 ? -33.863 9.898 17.470 1.00 76.19 263 ALA A O 1
ATOM 2039 N N . GLY A 1 264 ? -31.788 9.199 16.981 1.00 75.19 264 GLY A N 1
ATOM 2040 C CA . GLY A 1 264 ? -31.291 10.464 16.452 1.00 75.19 264 GLY A CA 1
ATOM 2041 C C . GLY A 1 264 ? -30.810 11.440 17.529 1.00 75.19 264 GLY A C 1
ATOM 2042 O O . GLY A 1 264 ? -30.514 12.590 17.190 1.00 75.19 264 GLY A O 1
ATOM 2043 N N . VAL A 1 265 ? -30.724 11.003 18.789 1.00 81.31 265 VAL A N 1
ATOM 2044 C CA . VAL A 1 265 ? -30.238 11.788 19.930 1.00 81.31 265 VAL A CA 1
ATOM 2045 C C . VAL A 1 265 ? -28.733 11.960 19.813 1.00 81.31 265 VAL A C 1
ATOM 2047 O O . VAL A 1 265 ? -28.015 11.025 19.477 1.00 81.31 265 VAL A O 1
ATOM 2050 N N . GLU A 1 266 ? -28.254 13.173 20.064 1.00 82.56 266 GLU A N 1
ATOM 2051 C CA . GLU A 1 266 ? -26.847 13.529 19.938 1.00 82.56 266 GLU A CA 1
ATOM 2052 C C . GLU A 1 266 ? -26.095 13.320 21.262 1.00 82.56 266 GLU A C 1
ATOM 2054 O O . GLU A 1 266 ? -26.493 13.825 22.311 1.00 82.56 266 GLU A O 1
ATOM 2059 N N . HIS A 1 267 ? -24.984 12.591 21.198 1.00 82.00 267 HIS A N 1
ATOM 2060 C CA . HIS A 1 267 ? -24.140 12.196 22.320 1.00 82.00 267 HIS A CA 1
ATOM 2061 C C . HIS A 1 267 ? -22.704 12.658 22.097 1.00 82.00 267 HIS A C 1
ATOM 2063 O O . HIS A 1 267 ? -22.194 12.492 20.993 1.00 82.00 267 HIS A O 1
ATOM 2069 N N . PRO A 1 268 ? -21.999 13.184 23.108 1.00 85.12 268 PRO A N 1
ATOM 2070 C CA . PRO A 1 268 ? -20.601 13.568 22.955 1.00 85.12 268 PRO A CA 1
ATOM 2071 C C . PRO A 1 268 ? -19.678 12.351 22.759 1.00 85.12 268 PRO A C 1
ATOM 2073 O O . PRO A 1 268 ? -19.920 11.272 23.308 1.00 85.12 268 PRO A O 1
ATOM 2076 N N . SER A 1 269 ? -18.583 12.540 22.020 1.00 83.56 269 SER A N 1
ATOM 2077 C CA . SER A 1 269 ? -17.511 11.542 21.898 1.00 83.56 269 SER A CA 1
ATOM 2078 C C . SER A 1 269 ? -16.697 11.436 23.182 1.00 83.56 269 SER A C 1
ATOM 2080 O O . SER A 1 269 ? -16.236 12.444 23.721 1.00 83.56 269 SER A O 1
ATOM 2082 N N . GLY A 1 270 ? -16.494 10.219 23.681 1.00 84.81 270 GLY A N 1
ATOM 2083 C CA . GLY A 1 270 ? -15.708 9.961 24.887 1.00 84.81 270 GLY A CA 1
ATOM 2084 C C . GLY A 1 270 ? -14.205 10.162 24.689 1.00 84.81 270 GLY A C 1
ATOM 2085 O O . GLY A 1 270 ? -13.511 10.525 25.644 1.00 84.81 270 GLY A O 1
ATOM 2086 N N . LEU A 1 271 ? -13.718 9.966 23.461 1.00 86.62 271 LEU A N 1
ATOM 2087 C CA . LEU A 1 271 ? -12.304 10.008 23.089 1.00 86.62 271 LEU A CA 1
ATOM 2088 C C . LEU A 1 271 ? -12.071 10.919 21.876 1.00 86.62 271 LEU A C 1
ATOM 2090 O O . LEU A 1 271 ? -12.986 11.169 21.085 1.00 86.62 271 LEU A O 1
ATOM 2094 N N . LEU A 1 272 ? -10.838 11.421 21.758 1.00 83.25 272 LEU A N 1
ATOM 2095 C CA . LEU A 1 272 ? -10.357 12.178 20.603 1.00 83.25 272 LEU A CA 1
ATOM 2096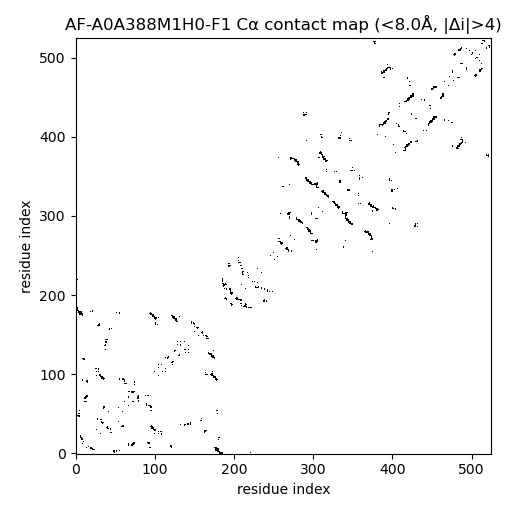 C C . LEU A 1 272 ? -9.066 11.541 20.055 1.00 83.25 272 LEU A C 1
ATOM 2098 O O . LEU A 1 272 ? -8.294 10.969 20.827 1.00 83.25 272 LEU A O 1
ATOM 2102 N N . PRO A 1 273 ? -8.780 11.648 18.744 1.00 77.19 273 PRO A N 1
ATOM 2103 C CA . PRO A 1 273 ? -7.583 11.039 18.153 1.00 77.19 273 PRO A CA 1
ATOM 2104 C C . PRO A 1 273 ? -6.275 11.706 18.594 1.00 77.19 273 PRO A C 1
ATOM 2106 O O . PRO A 1 273 ? -5.215 11.094 18.537 1.00 77.19 273 PRO A O 1
ATOM 2109 N N . THR A 1 274 ? -6.338 12.982 18.976 1.00 75.50 274 THR A N 1
ATOM 2110 C CA . THR A 1 274 ? -5.170 13.840 19.227 1.00 75.50 274 THR A CA 1
ATOM 2111 C C . THR A 1 274 ? -4.744 13.889 20.689 1.00 75.50 274 THR A C 1
ATOM 2113 O O . THR A 1 274 ? -3.750 14.537 21.003 1.00 75.50 274 THR A O 1
ATOM 2116 N N . GLU A 1 275 ? -5.505 13.270 21.592 1.00 84.25 275 GLU A N 1
ATOM 2117 C CA . GLU A 1 275 ? -5.286 13.373 23.032 1.00 84.25 275 GLU A CA 1
ATOM 2118 C C . GLU A 1 275 ? -5.536 12.028 23.713 1.00 84.25 275 GLU A C 1
ATOM 2120 O O . GLU A 1 275 ? -6.557 11.379 23.483 1.00 84.25 275 GLU A O 1
ATOM 2125 N N . PHE A 1 276 ? -4.609 11.638 24.589 1.00 91.44 276 PHE A N 1
ATOM 2126 C CA . PHE A 1 276 ? -4.792 10.500 25.477 1.00 91.44 276 PHE A CA 1
ATOM 2127 C C . PHE A 1 276 ? -5.592 10.898 26.710 1.00 91.44 276 PHE A C 1
ATOM 2129 O O . PHE A 1 276 ? -5.248 11.845 27.415 1.00 91.44 276 PHE A O 1
ATOM 2136 N N . LYS A 1 277 ? -6.618 10.110 27.010 1.00 94.06 277 LYS A N 1
ATOM 2137 C CA . LYS A 1 277 ? -7.507 10.304 28.144 1.00 94.06 277 LYS A CA 1
ATOM 2138 C C . LYS A 1 277 ? -7.485 9.086 29.058 1.00 94.06 277 LYS A C 1
ATOM 2140 O O . LYS A 1 277 ? -7.685 7.963 28.603 1.00 94.06 277 LYS A O 1
ATOM 2145 N N . SER A 1 278 ? -7.254 9.318 30.345 1.00 96.81 278 SER A N 1
ATOM 2146 C CA . SER A 1 278 ? -7.205 8.263 31.356 1.00 96.81 278 SER A CA 1
ATOM 2147 C C . SER A 1 278 ? -8.616 7.779 31.693 1.00 96.81 278 SER A C 1
ATOM 2149 O O . SER A 1 278 ? -9.436 8.558 32.180 1.00 96.81 278 SER A O 1
ATOM 2151 N N . LEU A 1 279 ? -8.903 6.501 31.445 1.00 97.19 279 LEU A N 1
ATOM 2152 C CA . LEU A 1 279 ? -10.192 5.874 31.742 1.00 97.19 279 LEU A CA 1
ATOM 2153 C C . LEU A 1 279 ? -10.031 4.827 32.855 1.00 97.19 279 LEU A C 1
ATOM 2155 O O . LEU A 1 279 ? -9.109 4.013 32.763 1.00 97.19 279 LEU A O 1
ATOM 2159 N N . PRO A 1 280 ? -10.894 4.807 33.890 1.00 97.88 280 PRO A N 1
ATOM 2160 C CA . PRO A 1 280 ? -10.796 3.843 34.982 1.00 97.88 280 PRO A CA 1
ATOM 2161 C C . PRO A 1 280 ? -11.378 2.483 34.588 1.00 97.88 280 PRO A C 1
ATOM 2163 O O . PRO A 1 280 ? -12.451 2.413 33.983 1.00 97.88 280 PRO A O 1
ATOM 2166 N N . LEU A 1 281 ? -10.699 1.404 34.977 1.00 98.25 281 LEU A N 1
ATOM 2167 C CA . LEU A 1 281 ? -11.199 0.036 34.872 1.00 98.25 281 LEU A CA 1
ATOM 2168 C C . LEU A 1 281 ? -12.360 -0.152 35.856 1.00 98.25 281 LEU A C 1
ATOM 2170 O O . LEU A 1 281 ? -12.168 -0.075 37.067 1.00 98.25 281 LEU A O 1
ATOM 2174 N N . ILE A 1 282 ? -13.562 -0.412 35.353 1.00 97.88 282 ILE A N 1
ATOM 2175 C CA . ILE A 1 282 ? -14.769 -0.563 36.180 1.00 97.88 282 ILE A CA 1
ATOM 2176 C C . ILE A 1 282 ? -15.223 -2.008 36.326 1.00 97.88 282 ILE A C 1
ATOM 2178 O O . ILE A 1 282 ? -15.875 -2.344 37.310 1.00 97.88 282 ILE A O 1
ATOM 2182 N N . GLU A 1 283 ? -14.878 -2.868 35.373 1.00 97.31 283 GLU A N 1
ATOM 2183 C CA . GLU A 1 283 ? -15.299 -4.262 35.388 1.00 97.31 283 GLU A CA 1
ATOM 2184 C C . GLU A 1 283 ? -14.303 -5.129 34.620 1.00 97.31 283 GLU A C 1
ATOM 2186 O O . GLU A 1 283 ? -13.659 -4.694 33.661 1.00 97.31 283 GLU A O 1
ATOM 2191 N N . ARG A 1 284 ? -14.179 -6.379 35.061 1.00 96.00 284 ARG A N 1
ATOM 2192 C CA . ARG A 1 284 ? -13.411 -7.418 34.385 1.00 96.00 284 ARG A CA 1
ATOM 2193 C C . ARG A 1 284 ? -14.148 -8.733 34.506 1.00 96.00 284 ARG A C 1
ATOM 2195 O O . ARG A 1 284 ? -14.490 -9.139 35.614 1.00 96.00 284 ARG A O 1
ATOM 2202 N N . TYR A 1 285 ? -14.295 -9.423 33.387 1.00 93.62 285 TYR A N 1
ATOM 2203 C CA . TYR A 1 285 ? -14.833 -10.775 33.357 1.00 93.62 285 TYR A CA 1
ATOM 2204 C C . TYR A 1 285 ? -14.065 -11.642 32.360 1.00 93.62 285 TYR A C 1
ATOM 2206 O O . TYR A 1 285 ? -13.357 -11.147 31.483 1.00 93.62 285 TYR A O 1
ATOM 2214 N N . VAL A 1 286 ? -14.165 -12.955 32.529 1.00 92.19 286 VAL A N 1
ATOM 2215 C CA . VAL A 1 286 ? -13.396 -13.946 31.772 1.00 92.19 286 VAL A CA 1
ATOM 2216 C C . VAL A 1 286 ? -14.396 -14.816 31.010 1.00 92.19 286 VAL A C 1
ATOM 2218 O O . VAL A 1 286 ? -14.950 -15.741 31.602 1.00 92.19 286 VAL A O 1
ATOM 2221 N N . PRO A 1 287 ? -14.706 -14.498 29.734 1.00 86.69 287 PRO A N 1
ATOM 2222 C CA . PRO A 1 287 ? -15.686 -15.262 28.961 1.00 86.69 287 PRO A CA 1
ATOM 2223 C C . PRO A 1 287 ? -15.227 -16.694 28.669 1.00 86.69 287 PRO A C 1
ATOM 2225 O O . PRO A 1 287 ? -16.060 -17.566 28.444 1.00 86.69 287 PRO A O 1
ATOM 2228 N N . ASN A 1 288 ? -13.915 -16.943 28.648 1.00 86.00 288 ASN A N 1
ATOM 2229 C CA . ASN A 1 288 ? -13.347 -18.269 28.444 1.00 86.00 288 ASN A CA 1
ATOM 2230 C C . ASN A 1 288 ? -11.934 -18.387 29.030 1.00 86.00 288 ASN A C 1
ATOM 2232 O O . ASN A 1 288 ? -11.388 -17.429 29.561 1.00 86.00 288 ASN A O 1
ATOM 2236 N N . LYS A 1 289 ? -11.313 -19.565 28.914 1.00 86.19 289 LYS A N 1
ATOM 2237 C CA . LYS A 1 289 ? -10.013 -19.867 29.539 1.00 86.19 289 LYS A CA 1
ATOM 2238 C C . LYS A 1 289 ? -8.837 -19.026 29.035 1.00 86.19 289 LYS A C 1
ATOM 2240 O O . LYS A 1 289 ? -7.807 -19.005 29.708 1.00 86.19 289 LYS A O 1
ATOM 2245 N N . SER A 1 290 ? -8.935 -18.410 27.857 1.00 85.81 290 SER A N 1
ATOM 2246 C CA . SER A 1 290 ? -7.804 -17.729 27.222 1.00 85.81 290 SER A CA 1
ATOM 2247 C C . SER A 1 290 ? -7.929 -16.217 27.156 1.00 85.81 290 SER A C 1
ATOM 2249 O O . SER A 1 290 ? -6.900 -15.547 27.003 1.00 85.81 290 SER A O 1
ATOM 2251 N N . CYS A 1 291 ? -9.141 -15.679 27.272 1.00 90.69 291 CYS A N 1
ATOM 2252 C CA . CYS A 1 291 ? -9.437 -14.277 27.035 1.00 90.69 291 CYS A CA 1
ATOM 2253 C C . CYS A 1 291 ? -10.194 -13.645 28.204 1.00 90.69 291 CYS A C 1
ATOM 2255 O O . CYS A 1 291 ? -11.049 -14.265 28.828 1.00 90.69 291 CYS A O 1
ATOM 2257 N N . ALA A 1 292 ? -9.883 -12.381 28.471 1.00 92.88 292 ALA A N 1
ATOM 2258 C CA . ALA A 1 292 ? -10.560 -11.544 29.447 1.00 92.88 292 ALA A CA 1
ATOM 2259 C C . ALA A 1 292 ? -11.132 -10.315 28.741 1.00 92.88 292 ALA A C 1
ATOM 2261 O O . ALA A 1 292 ? -10.542 -9.807 27.783 1.00 92.88 292 ALA A O 1
ATOM 2262 N N . VAL A 1 293 ? -12.269 -9.838 29.229 1.00 94.44 293 VAL A N 1
ATOM 2263 C CA . VAL A 1 293 ? -12.861 -8.568 28.824 1.00 94.44 293 VAL A CA 1
ATOM 2264 C C . VAL A 1 293 ? -12.636 -7.565 29.939 1.00 94.44 293 VAL A C 1
ATOM 2266 O O . VAL A 1 293 ? -12.955 -7.825 31.101 1.00 94.44 293 VAL A O 1
ATOM 2269 N N . LEU A 1 294 ? -12.065 -6.424 29.574 1.00 97.00 294 LEU A N 1
ATOM 2270 C CA . LEU A 1 294 ? -11.804 -5.304 30.465 1.00 97.00 294 LEU A CA 1
ATOM 2271 C C . LEU A 1 294 ? -12.665 -4.125 30.042 1.00 97.00 294 LEU A C 1
ATOM 2273 O O . LEU A 1 294 ? -12.596 -3.678 28.895 1.00 97.00 294 LEU A O 1
ATOM 2277 N N . LYS A 1 295 ? -13.465 -3.630 30.981 1.00 97.12 295 LYS A N 1
ATOM 2278 C CA . LYS A 1 295 ? -14.418 -2.552 30.759 1.00 97.12 295 LYS A CA 1
ATOM 2279 C C . LYS A 1 295 ? -13.946 -1.290 31.456 1.00 97.12 295 LYS A C 1
ATOM 2281 O O . LYS A 1 295 ? -13.761 -1.285 32.673 1.00 97.12 295 LYS A O 1
ATOM 2286 N N . TYR A 1 296 ? -13.800 -0.216 30.698 1.00 97.50 296 TYR A N 1
ATOM 2287 C CA . TYR A 1 296 ? -13.347 1.078 31.193 1.00 97.50 296 TYR A CA 1
ATOM 2288 C C . TYR A 1 296 ? -14.465 2.107 31.076 1.00 97.50 296 TYR A C 1
ATOM 2290 O O . TYR A 1 296 ? -15.168 2.131 30.066 1.00 97.50 296 TYR A O 1
ATOM 2298 N N . ALA A 1 297 ? -14.647 2.960 32.086 1.00 97.44 297 ALA A N 1
ATOM 2299 C CA . ALA A 1 297 ? -15.668 4.004 32.026 1.00 97.44 297 ALA A CA 1
ATOM 2300 C C . ALA A 1 297 ? -15.232 5.150 31.109 1.00 97.44 297 ALA A C 1
ATOM 2302 O O . ALA A 1 297 ? -14.127 5.671 31.235 1.00 97.44 297 ALA A O 1
ATOM 2303 N N . LEU A 1 298 ? -16.132 5.591 30.232 1.00 95.19 298 LEU A N 1
ATOM 2304 C CA . LEU A 1 298 ? -15.992 6.857 29.515 1.00 95.19 298 LEU A CA 1
ATOM 2305 C C . LEU A 1 298 ? -16.238 8.041 30.475 1.00 95.19 298 LEU A C 1
ATOM 2307 O O . LEU A 1 298 ? -16.786 7.847 31.562 1.00 95.19 298 LEU A O 1
ATOM 2311 N N . PRO A 1 299 ? -15.902 9.289 30.087 1.00 92.69 299 PRO A N 1
ATOM 2312 C CA . PRO A 1 299 ? -15.989 10.452 30.984 1.00 92.69 299 PRO A CA 1
ATOM 2313 C C . PRO A 1 299 ? -17.370 10.724 31.585 1.00 92.69 299 PRO A C 1
ATOM 2315 O O . PRO A 1 299 ? -17.485 11.396 32.605 1.00 92.69 299 PRO A O 1
ATOM 2318 N N . SER A 1 300 ? -18.436 10.236 30.952 1.00 92.00 300 SER A N 1
ATOM 2319 C CA . SER A 1 300 ? -19.776 10.230 31.531 1.00 92.00 300 SER A CA 1
ATOM 2320 C C . SER A 1 300 ? -20.609 9.109 30.923 1.00 92.00 300 SER A C 1
ATOM 2322 O O . SER A 1 300 ? -20.316 8.639 29.824 1.00 92.00 300 SER A O 1
ATOM 2324 N N . LYS A 1 301 ? -21.709 8.751 31.593 1.00 91.44 301 LYS A N 1
ATOM 2325 C CA . LYS A 1 301 ? -22.674 7.747 31.115 1.00 91.44 301 LYS A CA 1
ATOM 2326 C C . LYS A 1 301 ? -23.348 8.102 29.782 1.00 91.44 301 LYS A C 1
ATOM 2328 O O . LYS A 1 301 ? -23.911 7.215 29.159 1.00 91.44 301 LYS A O 1
ATOM 2333 N N . ASN A 1 302 ? -23.269 9.362 29.345 1.00 89.38 302 ASN A N 1
ATOM 2334 C CA . ASN A 1 302 ? -23.865 9.831 28.091 1.00 89.38 302 ASN A CA 1
ATOM 2335 C C . ASN A 1 302 ? -22.870 9.861 26.925 1.00 89.38 302 ASN A C 1
ATOM 2337 O O . ASN A 1 302 ? -23.285 10.151 25.805 1.00 89.38 302 ASN A O 1
ATOM 2341 N N . HIS A 1 303 ? -21.580 9.614 27.174 1.00 90.19 303 HIS A N 1
ATOM 2342 C CA . HIS A 1 303 ? -20.584 9.567 26.109 1.00 90.19 303 HIS A CA 1
ATOM 2343 C C . HIS A 1 303 ? -20.711 8.275 25.307 1.00 90.19 303 HIS A C 1
ATOM 2345 O O . HIS A 1 303 ? -20.856 7.194 25.880 1.00 90.19 303 HIS A O 1
ATOM 2351 N N . MET A 1 304 ? -20.580 8.396 23.991 1.00 86.75 304 MET A N 1
ATOM 2352 C CA . MET A 1 304 ? -20.344 7.265 23.096 1.00 86.75 304 MET A CA 1
ATOM 2353 C C . MET A 1 304 ? -18.851 7.144 22.825 1.00 86.75 304 MET A C 1
ATOM 2355 O O . MET A 1 304 ? -18.130 8.141 22.834 1.00 86.75 304 MET A O 1
ATOM 2359 N N . LEU A 1 305 ? -18.377 5.934 22.544 1.00 84.00 305 LEU A N 1
ATOM 2360 C CA . LEU A 1 305 ? -16.970 5.722 22.213 1.00 84.00 305 LEU A CA 1
ATOM 2361 C C . LEU A 1 305 ? -16.553 6.464 20.941 1.00 84.00 305 LEU A C 1
ATOM 2363 O O . LEU A 1 305 ? -15.442 6.979 20.855 1.00 84.00 305 LEU A O 1
ATOM 2367 N N . GLY A 1 306 ? -17.476 6.539 19.982 1.00 72.00 306 GLY A N 1
ATOM 2368 C CA . GLY A 1 306 ? -17.287 7.348 18.798 1.00 72.00 306 GLY A CA 1
ATOM 2369 C C . GLY A 1 306 ? -16.333 6.741 17.781 1.00 72.00 306 GLY A C 1
ATOM 2370 O O . GLY A 1 306 ? -15.397 7.400 17.341 1.00 72.00 306 GLY A O 1
ATOM 2371 N N . LEU A 1 307 ? -16.549 5.479 17.421 1.00 78.62 307 LEU A N 1
ATOM 2372 C CA . LEU A 1 307 ? -15.799 4.806 16.364 1.00 78.62 307 LEU A CA 1
ATOM 2373 C C . LEU A 1 307 ? -16.704 4.605 15.155 1.00 78.62 307 LEU A C 1
ATOM 2375 O O . LEU A 1 307 ? -17.823 4.107 15.289 1.00 78.62 307 LEU A O 1
ATOM 2379 N N . LEU A 1 308 ? -16.200 4.933 13.968 1.00 80.12 308 LEU A N 1
ATOM 2380 C CA . LEU A 1 308 ? -16.739 4.357 12.742 1.00 80.12 308 LEU A CA 1
ATOM 2381 C C . LEU A 1 308 ? -16.362 2.872 12.682 1.00 80.12 308 LEU A C 1
ATOM 2383 O O . LEU A 1 308 ? -15.339 2.452 13.226 1.00 80.12 308 LEU A O 1
ATOM 2387 N N . CYS A 1 309 ? -17.198 2.076 12.020 1.00 85.56 309 CYS A N 1
ATOM 2388 C CA . CYS A 1 309 ? -16.996 0.636 11.913 1.00 85.56 309 CYS A CA 1
ATOM 2389 C C . CYS A 1 309 ? -15.620 0.315 11.309 1.00 85.56 309 CYS A C 1
ATOM 2391 O O . CYS A 1 309 ? -15.302 0.792 10.219 1.00 85.56 309 CYS A O 1
ATOM 2393 N N . GLY A 1 310 ? -14.816 -0.479 12.024 1.00 84.50 310 GLY A N 1
ATOM 2394 C CA . GLY A 1 310 ? -13.468 -0.875 11.611 1.00 84.50 310 GLY A CA 1
ATOM 2395 C C . GLY A 1 310 ? -12.352 0.075 12.052 1.00 84.50 310 GLY A C 1
ATOM 2396 O O . GLY A 1 310 ? -11.190 -0.168 11.730 1.00 84.50 310 GLY A O 1
ATOM 2397 N N . GLN A 1 311 ? -12.669 1.121 12.820 1.00 86.44 311 GLN A N 1
ATOM 2398 C CA . GLN A 1 311 ? -11.671 1.904 13.550 1.00 86.44 311 GLN A CA 1
ATOM 2399 C C . GLN A 1 311 ? -11.249 1.213 14.857 1.00 86.44 311 GLN A C 1
ATOM 2401 O O . GLN A 1 311 ? -11.927 0.330 15.392 1.00 86.44 311 GLN A O 1
ATOM 2406 N N . TYR A 1 312 ? -10.109 1.638 15.394 1.00 89.12 312 TYR A N 1
ATOM 2407 C CA . TYR A 1 312 ? -9.548 1.125 16.643 1.00 89.12 312 TYR A CA 1
ATOM 2408 C C . TYR A 1 312 ? -9.059 2.262 17.550 1.00 89.12 312 TYR A C 1
ATOM 2410 O O . TYR A 1 312 ? -9.124 3.444 17.199 1.00 89.12 312 TYR A O 1
ATOM 2418 N N . LEU A 1 313 ? -8.599 1.895 18.744 1.00 91.88 313 LEU A N 1
ATOM 2419 C CA . LEU A 1 313 ? -8.088 2.801 19.769 1.00 91.88 313 LEU A CA 1
ATOM 2420 C C . LEU A 1 313 ? -6.602 2.549 20.005 1.00 91.88 313 LEU A C 1
ATOM 2422 O O . LEU A 1 313 ? -6.170 1.397 19.986 1.00 91.88 313 LEU A O 1
ATOM 2426 N N . ALA A 1 314 ? -5.842 3.605 20.286 1.00 91.50 314 ALA A N 1
ATOM 2427 C CA . ALA A 1 314 ? -4.543 3.488 20.936 1.00 91.50 314 ALA A CA 1
ATOM 2428 C C . ALA A 1 314 ? -4.740 3.431 22.448 1.00 91.50 314 ALA A C 1
ATOM 2430 O O . ALA A 1 314 ? -5.461 4.244 23.028 1.00 91.50 314 ALA A O 1
ATOM 2431 N N . VAL A 1 315 ? -4.064 2.483 23.077 1.00 94.94 315 VAL A N 1
ATOM 2432 C CA . VAL A 1 315 ? -4.063 2.271 24.517 1.00 94.94 315 VAL A CA 1
ATOM 2433 C C . VAL A 1 315 ? -2.635 2.408 25.001 1.00 94.94 315 VAL A C 1
ATOM 2435 O O . VAL A 1 315 ? -1.744 1.726 24.496 1.00 94.94 315 VAL A O 1
ATOM 2438 N N . ARG A 1 316 ? -2.419 3.291 25.971 1.00 95.06 316 ARG A N 1
ATOM 2439 C CA . ARG A 1 316 ? -1.101 3.621 26.496 1.00 95.06 316 ARG A CA 1
ATOM 2440 C C . ARG A 1 316 ? -1.002 3.284 27.974 1.00 95.06 316 ARG A C 1
ATOM 2442 O O . ARG A 1 316 ? -1.810 3.729 28.788 1.00 95.06 316 ARG A O 1
ATOM 2449 N N . TYR A 1 317 ? 0.038 2.537 28.311 1.00 94.00 317 TYR A N 1
ATOM 2450 C CA . TYR A 1 317 ? 0.468 2.309 29.678 1.00 94.00 317 TYR A CA 1
ATOM 2451 C C . TYR A 1 317 ? 1.684 3.188 29.942 1.00 94.00 317 TYR A C 1
ATOM 2453 O O . TYR A 1 317 ? 2.709 3.020 29.277 1.00 94.00 317 TYR A O 1
ATOM 2461 N N . ARG A 1 318 ? 1.562 4.114 30.897 1.00 91.06 318 ARG A N 1
ATOM 2462 C CA . ARG A 1 318 ? 2.650 5.034 31.233 1.00 91.06 318 ARG A CA 1
ATOM 2463 C C . ARG A 1 318 ? 3.792 4.310 31.931 1.00 91.06 318 ARG A C 1
ATOM 2465 O O . ARG A 1 318 ? 3.542 3.487 32.821 1.00 91.06 318 ARG A O 1
ATOM 2472 N N . ALA A 1 319 ? 5.015 4.648 31.546 1.00 86.50 319 ALA A N 1
ATOM 2473 C CA . AL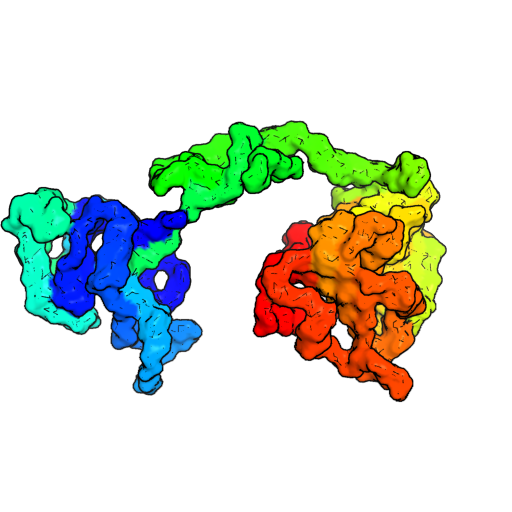A A 1 319 ? 6.217 4.227 32.251 1.00 86.50 319 ALA A CA 1
ATOM 2474 C C . ALA A 1 319 ? 6.108 4.545 33.752 1.00 86.50 319 ALA A C 1
ATOM 2476 O O . ALA A 1 319 ? 5.625 5.610 34.141 1.00 86.50 319 ALA A O 1
ATOM 2477 N N . GLN A 1 320 ? 6.515 3.599 34.603 1.00 82.75 320 GLN A N 1
ATOM 2478 C CA . GLN A 1 320 ? 6.496 3.789 36.063 1.00 82.75 320 GLN A CA 1
ATOM 2479 C C . GLN A 1 320 ? 7.842 4.298 36.596 1.00 82.75 320 GLN A C 1
ATOM 2481 O O . GLN A 1 320 ? 7.944 4.680 37.761 1.00 82.75 320 GLN A O 1
ATOM 2486 N N . ARG A 1 321 ? 8.880 4.284 35.754 1.00 82.38 321 ARG A N 1
ATOM 2487 C CA . ARG A 1 321 ? 10.245 4.718 36.056 1.00 82.38 321 ARG A CA 1
ATOM 2488 C C . ARG A 1 321 ? 10.759 5.608 34.929 1.00 82.38 321 ARG A C 1
ATOM 2490 O O . ARG A 1 321 ? 10.294 5.488 33.802 1.00 82.38 321 ARG A O 1
ATOM 2497 N N . GLU A 1 322 ? 11.711 6.484 35.234 1.00 79.94 322 GLU A N 1
ATOM 2498 C CA . GLU A 1 322 ? 12.278 7.427 34.255 1.00 79.94 322 GLU A CA 1
ATOM 2499 C C . GLU A 1 322 ? 13.092 6.747 33.139 1.00 79.94 322 GLU A C 1
ATOM 2501 O O . GLU A 1 322 ? 13.285 7.345 32.085 1.00 79.94 322 GLU A O 1
ATOM 2506 N N . ASP A 1 323 ? 13.560 5.513 33.349 1.00 84.25 323 ASP A N 1
ATOM 2507 C CA . ASP A 1 323 ? 14.314 4.712 32.376 1.00 84.25 323 ASP A CA 1
ATOM 2508 C C . ASP A 1 323 ? 13.430 3.834 31.471 1.00 84.25 323 ASP A C 1
ATOM 2510 O O . ASP A 1 323 ? 13.943 3.141 30.592 1.00 84.25 323 ASP A O 1
ATOM 2514 N N . GLU A 1 324 ? 12.109 3.853 31.671 1.00 83.19 324 GLU A N 1
ATOM 2515 C CA . GLU A 1 324 ? 11.144 3.104 30.868 1.00 83.19 324 GLU A CA 1
A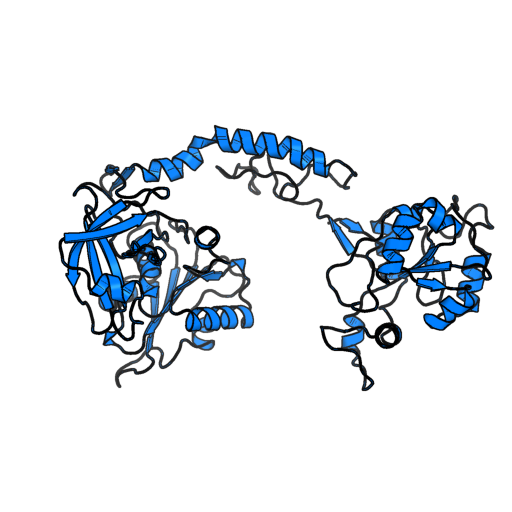TOM 2516 C C . GLU A 1 324 ? 10.422 4.020 29.868 1.00 83.19 324 GLU A C 1
ATOM 2518 O O . GLU A 1 324 ? 10.110 5.173 30.159 1.00 83.19 324 GLU A O 1
ATOM 2523 N N . GLU A 1 325 ? 10.100 3.486 28.689 1.00 86.62 325 GLU A N 1
ATOM 2524 C CA . GLU A 1 325 ? 9.242 4.165 27.716 1.00 86.62 325 GLU A CA 1
ATOM 2525 C C . GLU A 1 325 ? 7.766 3.783 27.902 1.00 86.62 325 GLU A C 1
ATOM 2527 O O . GLU A 1 325 ? 7.421 2.687 28.367 1.00 86.62 325 GLU A O 1
ATOM 2532 N N . ASP A 1 326 ? 6.875 4.690 27.502 1.00 89.38 326 ASP A N 1
ATOM 2533 C CA . ASP A 1 326 ? 5.444 4.413 27.423 1.00 89.38 326 ASP A CA 1
ATOM 2534 C C . ASP A 1 326 ? 5.181 3.254 26.450 1.00 89.38 326 ASP A C 1
ATOM 2536 O O . ASP A 1 326 ? 5.679 3.227 25.326 1.00 89.38 326 ASP A O 1
ATOM 2540 N N . VAL A 1 327 ? 4.326 2.310 26.847 1.00 90.75 327 VAL A N 1
ATOM 2541 C CA . VAL A 1 327 ? 3.907 1.221 25.954 1.00 90.75 327 VAL A CA 1
ATOM 2542 C C . VAL A 1 327 ? 2.586 1.603 25.312 1.00 90.75 327 VAL A C 1
ATOM 2544 O O . VAL A 1 327 ? 1.586 1.741 26.017 1.00 90.75 327 VAL A O 1
ATOM 2547 N N . VAL A 1 328 ? 2.560 1.726 23.985 1.00 90.19 328 VAL A N 1
ATOM 2548 C CA . VAL A 1 328 ? 1.339 1.968 23.203 1.00 90.19 328 VAL A CA 1
ATOM 2549 C C . VAL A 1 328 ? 0.979 0.720 22.402 1.00 90.19 328 VAL A C 1
ATOM 2551 O O . VAL A 1 328 ? 1.817 0.145 21.714 1.00 90.19 328 VAL A O 1
ATOM 2554 N N . GLN A 1 329 ? -0.281 0.293 22.478 1.00 90.56 329 GLN A N 1
ATOM 2555 C CA . GLN A 1 329 ? -0.807 -0.802 21.666 1.00 90.56 329 GLN A CA 1
ATOM 2556 C C . GLN A 1 329 ? -2.223 -0.495 21.175 1.00 90.56 329 GLN A C 1
ATOM 2558 O O . GLN A 1 329 ? -2.987 0.214 21.827 1.00 90.56 329 GLN A O 1
ATOM 2563 N N . TYR A 1 330 ? -2.573 -1.047 20.017 1.00 90.50 330 TYR A N 1
ATOM 2564 C CA . TYR A 1 330 ? -3.837 -0.788 19.343 1.00 90.50 330 TYR A CA 1
ATOM 2565 C C . TYR A 1 330 ? -4.857 -1.899 19.585 1.00 90.50 330 TYR A C 1
ATOM 2567 O O . TYR A 1 330 ? -4.538 -3.086 19.468 1.00 90.50 330 TYR A O 1
ATOM 2575 N N . TYR A 1 331 ? -6.094 -1.508 19.891 1.00 92.06 331 TYR A N 1
ATOM 2576 C CA . TYR A 1 331 ? -7.191 -2.430 20.169 1.00 92.06 331 TYR A CA 1
ATOM 2577 C C . TYR A 1 331 ? -8.463 -2.014 19.437 1.00 92.06 331 TYR A C 1
ATOM 2579 O O . TYR A 1 331 ? -8.918 -0.875 19.549 1.00 92.06 331 TYR A O 1
ATOM 2587 N N . SER A 1 332 ? -9.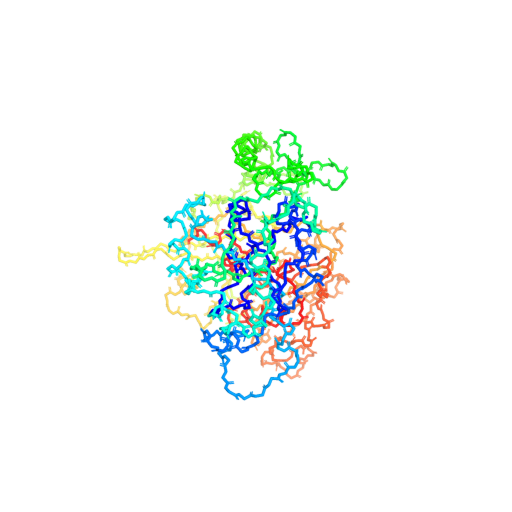074 -2.965 18.732 1.00 92.75 332 SER A N 1
ATOM 2588 C CA . SER A 1 332 ? -10.454 -2.841 18.266 1.00 92.75 332 SER A CA 1
ATOM 2589 C C . SER A 1 332 ? -11.387 -3.206 19.423 1.00 92.75 332 SER A C 1
ATOM 2591 O O . SER A 1 332 ? -11.362 -4.355 19.874 1.00 92.75 332 SER A O 1
ATOM 2593 N N . PRO A 1 333 ? -12.190 -2.265 19.932 1.00 92.69 333 PRO A N 1
ATOM 2594 C CA . PRO A 1 333 ? -13.107 -2.545 21.028 1.00 92.69 333 PRO A CA 1
ATOM 2595 C C . PRO A 1 333 ? -14.266 -3.428 20.577 1.00 92.69 333 PRO A C 1
ATOM 2597 O O . PRO A 1 333 ? -14.637 -3.445 19.400 1.00 92.69 333 PRO A O 1
ATOM 2600 N N . MET A 1 334 ? -14.837 -4.139 21.545 1.00 90.50 334 MET A N 1
ATOM 2601 C CA . MET A 1 334 ? -15.996 -5.015 21.362 1.00 90.50 334 MET A CA 1
ATOM 2602 C C . MET A 1 334 ? -17.315 -4.385 21.803 1.00 90.50 334 MET A C 1
ATOM 2604 O O . MET A 1 334 ? -18.370 -4.974 21.555 1.00 90.50 334 MET A O 1
ATOM 2608 N N . THR A 1 335 ? -17.261 -3.189 22.395 1.00 88.25 335 THR A N 1
ATOM 2609 C CA . THR A 1 335 ? -18.448 -2.399 22.724 1.00 88.25 335 THR A CA 1
ATOM 2610 C C . THR A 1 335 ? -19.280 -2.172 21.466 1.00 88.25 335 THR A C 1
ATOM 2612 O O . THR A 1 335 ? -18.757 -1.653 20.473 1.00 88.25 335 THR A O 1
ATOM 2615 N N . PRO A 1 336 ? -20.562 -2.560 21.470 1.00 80.38 336 PRO A N 1
ATOM 2616 C CA . PRO A 1 336 ? -21.480 -2.211 20.400 1.00 80.38 336 PRO A CA 1
ATOM 2617 C C . PRO A 1 336 ? -21.515 -0.698 20.161 1.00 80.38 336 PRO A C 1
ATOM 2619 O O . PRO A 1 336 ? -21.443 0.097 21.094 1.00 80.38 336 PRO A O 1
ATOM 2622 N N . ALA A 1 337 ? -21.647 -0.289 18.898 1.00 71.81 337 ALA A N 1
ATOM 2623 C CA . ALA A 1 337 ? -21.602 1.125 18.522 1.00 71.81 337 ALA A CA 1
ATOM 2624 C C . ALA A 1 337 ? -22.720 1.977 19.156 1.00 71.81 337 ALA A C 1
ATOM 2626 O O . ALA A 1 337 ? -22.610 3.195 19.156 1.00 71.81 337 ALA A O 1
ATOM 2627 N N . ASP A 1 338 ? -23.782 1.351 19.666 1.00 73.56 338 ASP A N 1
ATOM 2628 C CA . ASP A 1 338 ? -24.948 1.968 20.301 1.00 73.56 338 ASP A CA 1
ATOM 2629 C C . ASP A 1 338 ? -24.935 1.912 21.838 1.00 73.56 338 ASP A C 1
ATOM 2631 O O . ASP A 1 338 ? -25.928 2.267 22.470 1.00 73.56 338 ASP A O 1
ATOM 2635 N N . GLU A 1 339 ? -23.829 1.481 22.448 1.00 84.06 339 GLU A N 1
ATOM 2636 C CA . GLU A 1 339 ? -23.663 1.504 23.900 1.00 84.06 339 GLU A CA 1
ATOM 2637 C C . GLU A 1 339 ? -22.945 2.765 24.398 1.00 84.06 339 GLU A C 1
ATOM 2639 O O . GLU A 1 339 ? -22.138 3.391 23.703 1.00 84.06 339 GLU A O 1
ATOM 2644 N N . TYR A 1 340 ? -23.252 3.135 25.645 1.00 89.81 340 TYR A N 1
ATOM 2645 C CA . TYR A 1 340 ? -22.816 4.386 26.260 1.00 89.81 340 TYR A CA 1
ATOM 2646 C C . TYR A 1 340 ? -22.009 4.159 27.532 1.00 89.81 340 TYR A C 1
ATOM 2648 O O . TYR A 1 340 ? -22.148 3.159 28.245 1.00 89.81 340 TYR A O 1
ATOM 2656 N N . GLY A 1 341 ? -21.194 5.157 27.856 1.00 92.44 341 GLY A N 1
ATOM 2657 C CA . GLY A 1 341 ? -20.561 5.290 29.159 1.00 92.44 341 GLY A CA 1
ATOM 2658 C C . GLY A 1 341 ? -19.374 4.373 29.408 1.00 92.44 341 GLY A C 1
ATOM 2659 O O . GLY A 1 341 ? -18.762 4.490 30.467 1.00 92.44 341 GLY A O 1
ATOM 2660 N N . HIS A 1 342 ? -19.015 3.496 28.471 1.00 94.81 342 HIS A N 1
ATOM 2661 C CA . HIS A 1 342 ? -17.890 2.588 28.651 1.00 94.81 342 HIS A CA 1
ATOM 2662 C C . HIS A 1 342 ? -17.268 2.114 27.328 1.00 94.81 342 HIS A C 1
ATOM 2664 O O . HIS A 1 342 ? -17.819 2.328 26.250 1.00 94.81 342 HIS A O 1
ATOM 2670 N N . VAL A 1 343 ? -16.110 1.465 27.439 1.00 95.00 343 VAL A N 1
ATOM 2671 C CA . VAL A 1 343 ? -15.420 0.743 26.366 1.00 95.00 343 VAL A CA 1
ATOM 2672 C C . VAL A 1 343 ? -14.948 -0.620 26.865 1.00 95.00 343 VAL A C 1
ATOM 2674 O O . VAL A 1 343 ? -14.446 -0.730 27.980 1.00 95.00 343 VAL A O 1
ATOM 2677 N N . GLU A 1 344 ? -15.099 -1.651 26.041 1.00 95.12 344 GLU A N 1
ATOM 2678 C CA . GLU A 1 344 ? -14.742 -3.039 26.319 1.00 95.12 344 GLU A CA 1
ATOM 2679 C C . GLU A 1 344 ? -13.615 -3.480 25.391 1.00 95.12 344 GLU A C 1
ATOM 2681 O O . GLU A 1 344 ? -13.757 -3.485 24.162 1.00 95.12 344 GLU A O 1
ATOM 2686 N N . LEU A 1 345 ? -12.493 -3.870 25.992 1.00 95.19 345 LEU A N 1
ATOM 2687 C CA . LEU A 1 345 ? -11.357 -4.451 25.293 1.00 95.19 345 LEU A CA 1
ATOM 2688 C C . LEU A 1 345 ? -11.255 -5.934 25.615 1.00 95.19 345 LEU A C 1
ATOM 2690 O O . LEU A 1 345 ? -11.274 -6.329 26.780 1.00 95.19 345 LEU A O 1
ATOM 2694 N N . VAL A 1 346 ? -11.088 -6.746 24.574 1.00 93.44 346 VAL A N 1
ATOM 2695 C CA . VAL A 1 346 ? -10.757 -8.161 24.734 1.00 93.44 346 VAL A CA 1
ATOM 2696 C C . VAL A 1 346 ? -9.249 -8.317 24.692 1.00 93.44 346 VAL A C 1
ATOM 2698 O O . VAL A 1 346 ? -8.603 -7.911 23.722 1.00 93.44 346 VAL A O 1
ATOM 2701 N N . ILE A 1 347 ? -8.696 -8.957 25.714 1.00 92.56 347 ILE A N 1
ATOM 2702 C CA . ILE A 1 347 ? -7.279 -9.296 25.776 1.00 92.56 347 ILE A CA 1
ATOM 2703 C C . ILE A 1 347 ? -7.097 -10.795 25.965 1.00 92.56 347 ILE A C 1
ATOM 2705 O O . ILE A 1 347 ? -7.868 -11.453 26.662 1.00 92.56 347 ILE A O 1
ATOM 2709 N N . LYS A 1 348 ? -6.046 -11.344 25.357 1.00 88.56 348 LYS A N 1
ATOM 2710 C CA . LYS A 1 348 ? -5.591 -12.698 25.670 1.00 88.56 348 LYS A CA 1
ATOM 2711 C C . LYS A 1 348 ? -4.813 -12.636 26.983 1.00 88.56 348 LYS A C 1
ATOM 2713 O O . LYS A 1 348 ? -3.919 -11.805 27.091 1.00 88.56 348 LYS A O 1
ATOM 2718 N N . HIS A 1 349 ? -5.134 -13.491 27.953 1.00 84.88 349 HIS A N 1
ATOM 2719 C CA . HIS A 1 349 ? -4.451 -13.529 29.258 1.00 84.88 349 HIS A CA 1
ATOM 2720 C C . HIS A 1 349 ? -3.647 -14.818 29.492 1.00 84.88 349 HIS A C 1
ATOM 2722 O O . HIS A 1 349 ? -3.039 -15.000 30.545 1.00 84.88 349 HIS A O 1
ATOM 2728 N N . THR A 1 350 ? -3.641 -15.730 28.521 1.00 81.19 350 THR A N 1
ATOM 2729 C CA . THR A 1 350 ? -2.855 -16.968 28.558 1.00 81.19 350 THR A CA 1
ATOM 2730 C C . THR A 1 350 ? -1.621 -16.849 27.679 1.00 81.19 350 THR A C 1
ATOM 2732 O O . THR A 1 350 ? -1.688 -16.300 26.578 1.00 81.19 350 THR A O 1
ATOM 2735 N N . MET A 1 351 ? -0.499 -17.403 28.153 1.00 77.31 351 MET A N 1
ATOM 2736 C CA . MET A 1 351 ? 0.785 -17.386 27.436 1.00 77.31 351 MET A CA 1
ATOM 2737 C C . MET A 1 351 ? 1.212 -15.967 27.015 1.00 77.31 351 MET A C 1
ATOM 2739 O O . MET A 1 351 ? 1.725 -15.759 25.916 1.00 77.31 351 MET A O 1
ATOM 2743 N N . ILE A 1 352 ? 0.962 -14.981 27.880 1.00 83.88 352 ILE A N 1
ATOM 2744 C CA . ILE A 1 352 ? 1.386 -13.594 27.677 1.00 83.88 352 ILE A CA 1
ATOM 2745 C C . ILE A 1 352 ? 2.809 -13.401 28.195 1.00 83.88 352 ILE A C 1
ATOM 2747 O O . ILE A 1 352 ? 3.189 -13.969 29.219 1.00 83.88 352 ILE A O 1
ATOM 2751 N N . ALA A 1 353 ? 3.605 -12.600 27.488 1.00 86.25 353 ALA A N 1
ATOM 2752 C CA . ALA A 1 353 ? 4.948 -12.263 27.937 1.00 86.25 353 ALA A CA 1
ATOM 2753 C C . ALA A 1 353 ? 4.873 -11.365 29.191 1.00 86.25 353 ALA A C 1
ATOM 2755 O O . ALA A 1 353 ? 4.100 -10.396 29.179 1.00 86.25 353 ALA A O 1
ATOM 2756 N N . PRO A 1 354 ? 5.659 -11.638 30.251 1.00 88.06 354 PRO A N 1
ATOM 2757 C CA . PRO A 1 354 ? 5.756 -10.744 31.401 1.00 88.06 354 PRO A CA 1
ATOM 2758 C C . PRO A 1 354 ? 6.100 -9.315 30.965 1.00 88.06 354 PRO A C 1
ATOM 2760 O O . PRO A 1 354 ? 6.975 -9.116 30.126 1.00 88.06 354 PRO A O 1
ATOM 2763 N N . GLY A 1 355 ? 5.392 -8.323 31.502 1.00 86.56 355 GLY A N 1
ATOM 2764 C CA . GLY A 1 355 ? 5.579 -6.906 31.171 1.00 86.56 355 GLY A CA 1
ATOM 2765 C C . GLY A 1 355 ? 4.906 -6.434 29.876 1.00 86.56 355 GLY A C 1
ATOM 2766 O O . GLY A 1 355 ? 4.868 -5.229 29.624 1.00 86.56 355 GLY A O 1
ATOM 2767 N N . SER A 1 356 ? 4.330 -7.333 29.070 1.00 90.00 356 SER A N 1
ATOM 2768 C CA . SER A 1 356 ? 3.522 -6.941 27.906 1.00 90.00 356 SER A CA 1
ATOM 2769 C C . SER A 1 356 ? 2.275 -6.145 28.317 1.00 90.00 356 SER A C 1
ATOM 2771 O O . SER A 1 356 ? 1.815 -6.236 29.455 1.00 90.00 356 SER A O 1
ATOM 2773 N N . MET A 1 357 ? 1.686 -5.380 27.390 1.00 91.94 357 MET A N 1
ATOM 2774 C CA . MET A 1 357 ? 0.455 -4.625 27.666 1.00 91.94 357 MET A CA 1
ATOM 2775 C C . MET A 1 357 ? -0.680 -5.516 28.223 1.00 91.94 357 MET A C 1
ATOM 2777 O O . MET A 1 357 ? -1.246 -5.136 29.245 1.00 91.94 357 MET A O 1
ATOM 2781 N N . PRO A 1 358 ? -0.981 -6.718 27.681 1.00 92.62 358 PRO A N 1
ATOM 2782 C CA . PRO A 1 358 ? -1.961 -7.614 28.303 1.00 92.62 358 PRO A CA 1
ATOM 2783 C C . PRO A 1 358 ? -1.609 -8.040 29.739 1.00 92.62 358 PRO A C 1
ATOM 2785 O O . PRO A 1 358 ? -2.502 -8.119 30.579 1.00 92.62 358 PRO A O 1
ATOM 2788 N N . ASP A 1 359 ? -0.328 -8.284 30.046 1.00 92.44 359 ASP A N 1
ATOM 2789 C CA . ASP A 1 359 ? 0.122 -8.638 31.405 1.00 92.44 359 ASP A CA 1
ATOM 2790 C C . ASP A 1 359 ? -0.087 -7.473 32.378 1.00 92.44 359 ASP A C 1
ATOM 2792 O O . ASP A 1 359 ? -0.611 -7.659 33.477 1.00 92.44 359 ASP A O 1
ATOM 2796 N N . LYS A 1 360 ? 0.235 -6.254 31.934 1.00 92.25 360 LYS A N 1
ATOM 2797 C CA . LYS A 1 360 ? -0.017 -5.016 32.679 1.00 92.25 360 LYS A CA 1
ATOM 2798 C C . LYS A 1 360 ? -1.513 -4.817 32.934 1.00 92.25 360 LYS A C 1
ATOM 2800 O O . LYS A 1 360 ? -1.916 -4.657 34.081 1.00 92.25 360 LYS A O 1
ATOM 2805 N N . MET A 1 361 ? -2.343 -4.915 31.895 1.00 94.62 361 MET A N 1
ATOM 2806 C CA . MET A 1 361 ? -3.800 -4.757 31.989 1.00 94.62 361 MET A CA 1
ATOM 2807 C C . MET A 1 361 ? -4.453 -5.798 32.915 1.00 94.62 361 MET A C 1
ATOM 2809 O O . MET A 1 361 ? -5.363 -5.469 33.672 1.00 94.62 361 MET A O 1
ATOM 2813 N N . MET A 1 362 ? -3.968 -7.045 32.914 1.00 93.81 362 MET A N 1
ATOM 2814 C CA . MET A 1 362 ? -4.464 -8.093 33.817 1.00 93.81 362 MET A CA 1
ATOM 2815 C C . MET A 1 362 ? -4.086 -7.876 35.283 1.00 93.81 362 MET A C 1
ATOM 2817 O O . MET A 1 362 ? -4.759 -8.409 36.164 1.00 93.81 362 MET A O 1
ATOM 2821 N N . LYS A 1 363 ? -3.035 -7.111 35.574 1.00 93.06 363 LYS A N 1
ATOM 2822 C CA . LYS A 1 363 ? -2.620 -6.806 36.950 1.00 93.06 363 LYS A CA 1
ATOM 2823 C C . LYS A 1 363 ? -3.316 -5.580 37.532 1.00 93.06 363 LYS A C 1
ATOM 2825 O O . LYS A 1 363 ? -3.266 -5.404 38.744 1.00 93.06 363 LYS A O 1
ATOM 2830 N N . MET A 1 364 ? -3.987 -4.781 36.700 1.00 94.00 364 MET A N 1
ATOM 2831 C CA . MET A 1 364 ? -4.664 -3.568 37.152 1.00 94.00 364 MET A CA 1
ATOM 2832 C C . MET A 1 364 ? -5.773 -3.874 38.161 1.00 94.00 364 MET A C 1
ATOM 2834 O O . MET A 1 364 ? -6.496 -4.857 37.997 1.00 94.00 364 MET A O 1
ATOM 2838 N N . ALA A 1 365 ? -5.955 -3.034 39.174 1.00 96.38 365 ALA A N 1
ATOM 2839 C CA . ALA A 1 365 ? -7.094 -3.101 40.091 1.00 96.38 365 ALA A CA 1
ATOM 2840 C C . ALA A 1 365 ? -8.319 -2.348 39.535 1.00 96.38 365 ALA A C 1
ATOM 2842 O O . ALA A 1 365 ? -8.207 -1.499 38.651 1.00 96.38 365 ALA A O 1
ATOM 2843 N N . LEU A 1 366 ? -9.518 -2.646 40.052 1.00 97.38 366 LEU A N 1
ATOM 2844 C CA . LEU A 1 366 ? -10.697 -1.829 39.738 1.00 97.38 366 LEU A CA 1
ATOM 2845 C C . LEU A 1 366 ? -10.476 -0.394 40.242 1.00 97.38 366 LEU A C 1
ATOM 2847 O O . LEU A 1 366 ? -10.005 -0.190 41.358 1.00 97.38 366 LEU A O 1
ATOM 2851 N N . GLY A 1 367 ? -10.822 0.587 39.414 1.00 96.75 367 GLY A N 1
ATOM 2852 C CA . GLY A 1 367 ? -10.588 2.010 39.648 1.00 96.75 367 GLY A CA 1
ATOM 2853 C C . GLY A 1 367 ? -9.262 2.536 39.090 1.00 96.75 367 GLY A C 1
ATOM 2854 O O . GLY A 1 367 ? -9.167 3.737 38.840 1.00 96.75 367 GLY A O 1
ATOM 2855 N N . GLU A 1 368 ? -8.269 1.677 38.830 1.00 97.00 368 GLU A N 1
ATOM 2856 C CA . GLU A 1 368 ? -7.026 2.104 38.176 1.00 97.00 368 GLU A CA 1
ATOM 2857 C C . GLU A 1 368 ? -7.274 2.516 36.727 1.00 97.00 368 GLU A C 1
ATOM 2859 O O . GLU A 1 368 ? -8.152 1.980 36.046 1.00 97.00 368 GLU A O 1
ATOM 2864 N N . THR A 1 369 ? -6.490 3.479 36.248 1.00 96.69 369 THR A N 1
ATOM 2865 C CA . THR A 1 369 ? -6.691 4.090 34.938 1.00 96.69 369 THR A CA 1
ATOM 2866 C C . THR A 1 369 ? -5.680 3.612 33.906 1.00 96.69 369 THR A C 1
ATOM 2868 O O . THR A 1 369 ? -4.538 3.280 34.216 1.00 96.69 369 THR A O 1
ATOM 2871 N N . LEU A 1 370 ? -6.115 3.596 32.649 1.00 96.88 370 LEU A N 1
ATOM 2872 C CA . LEU A 1 370 ? -5.267 3.392 31.478 1.00 96.88 370 LEU A CA 1
ATOM 2873 C C . LEU A 1 370 ? -5.566 4.503 30.472 1.00 96.88 370 LEU A C 1
ATOM 2875 O O . LEU A 1 370 ? -6.687 5.010 30.437 1.00 96.88 370 LEU A O 1
ATOM 2879 N N . ASP A 1 371 ? -4.576 4.921 29.690 1.00 96.44 371 ASP A N 1
ATOM 2880 C CA . ASP A 1 371 ? -4.740 6.038 28.762 1.00 96.44 371 ASP A CA 1
ATOM 2881 C C . ASP A 1 371 ? -5.261 5.552 27.405 1.00 96.44 371 ASP A C 1
ATOM 2883 O O . ASP A 1 371 ? -4.723 4.609 26.831 1.00 96.44 371 ASP A O 1
ATOM 2887 N N . PHE A 1 372 ? -6.269 6.232 26.860 1.00 95.25 372 PHE A N 1
ATOM 2888 C CA . PHE A 1 372 ? -6.899 5.906 25.580 1.00 95.25 372 PHE A CA 1
ATOM 2889 C C . PHE A 1 372 ? -6.897 7.109 24.639 1.00 95.25 372 PHE A C 1
ATOM 2891 O O . PHE A 1 372 ? -7.244 8.212 25.055 1.00 95.25 372 PHE A O 1
ATOM 2898 N N . ALA A 1 373 ? -6.585 6.889 23.365 1.00 90.00 373 ALA A N 1
ATOM 2899 C CA . ALA A 1 373 ? -6.764 7.863 22.290 1.00 90.00 373 ALA A CA 1
ATOM 2900 C C . ALA A 1 373 ? -7.454 7.201 21.091 1.00 90.00 373 ALA A C 1
ATOM 2902 O O . ALA A 1 373 ? -7.235 6.026 20.790 1.00 90.00 373 ALA A O 1
ATOM 2903 N N . GLY A 1 374 ? -8.304 7.951 20.397 1.00 86.19 374 GLY A N 1
ATOM 2904 C CA . GLY A 1 374 ? -9.040 7.460 19.235 1.00 86.19 374 GLY A CA 1
ATOM 2905 C C . GLY A 1 374 ? -10.355 8.205 19.017 1.00 86.19 374 GLY A C 1
ATOM 2906 O O . GLY A 1 374 ? -10.695 9.080 19.810 1.00 86.19 374 GLY A O 1
ATOM 2907 N N . PRO A 1 375 ? -11.103 7.892 17.951 1.00 83.44 375 PRO A N 1
ATOM 2908 C CA . PRO A 1 375 ? -10.851 6.842 16.958 1.00 83.44 375 PRO A CA 1
ATOM 2909 C C . PRO A 1 375 ? -9.589 7.064 16.115 1.00 83.44 375 PRO A C 1
ATOM 2911 O O . PRO A 1 375 ? -9.294 8.189 15.714 1.00 83.44 375 PRO A O 1
ATOM 2914 N N . LEU A 1 376 ? -8.876 5.986 15.791 1.00 78.38 376 LEU A N 1
ATOM 2915 C CA . LEU A 1 376 ? -7.769 5.997 14.830 1.00 78.38 376 LEU A CA 1
ATOM 2916 C C . LEU A 1 376 ? -8.199 5.406 13.481 1.00 78.38 376 LEU A C 1
ATOM 2918 O O . LEU A 1 376 ? -9.285 4.837 13.354 1.00 78.38 376 LEU A O 1
ATOM 2922 N N . GLY A 1 377 ? -7.380 5.630 12.448 1.00 69.69 377 GLY A N 1
ATOM 2923 C CA . GLY A 1 377 ? -7.599 5.080 11.104 1.00 69.69 377 GLY A CA 1
ATOM 2924 C C . GLY A 1 377 ? -7.771 3.562 11.139 1.00 69.69 377 GLY A C 1
ATOM 2925 O O . GLY A 1 377 ? -7.407 2.932 12.115 1.00 69.69 377 GLY A O 1
ATOM 2926 N N . GLY A 1 378 ? -8.411 2.995 10.126 1.00 74.75 378 GLY A N 1
ATOM 2927 C CA . GLY A 1 378 ? -8.723 1.573 10.072 1.00 74.75 378 GLY A CA 1
ATOM 2928 C C . GLY A 1 378 ? -9.448 1.229 8.774 1.00 74.75 378 GLY A C 1
ATOM 2929 O O . GLY A 1 378 ? -9.609 2.090 7.900 1.00 74.75 378 GLY A O 1
ATOM 2930 N N . PHE A 1 379 ? -9.953 0.002 8.649 1.00 83.19 379 PHE A N 1
ATOM 2931 C CA . PHE A 1 379 ? -10.845 -0.377 7.550 1.00 83.19 379 PHE A CA 1
ATOM 2932 C C . PHE A 1 379 ? -12.241 0.216 7.781 1.00 83.19 379 PHE A C 1
ATOM 2934 O O . PHE A 1 379 ? -13.132 -0.461 8.282 1.00 83.19 379 PHE A O 1
ATOM 2941 N N . MET A 1 380 ? -12.422 1.497 7.455 1.00 82.94 380 MET A N 1
ATOM 2942 C CA . MET A 1 380 ? -13.693 2.203 7.650 1.00 82.94 380 MET A CA 1
ATOM 2943 C C . MET A 1 380 ? -14.771 1.642 6.719 1.00 82.94 380 MET A C 1
ATOM 2945 O O . MET A 1 380 ? -14.815 1.979 5.536 1.00 82.94 380 MET A O 1
ATOM 2949 N N . TYR A 1 381 ? -15.619 0.775 7.262 1.00 85.81 381 TYR A N 1
ATOM 2950 C CA . TYR A 1 381 ? -16.708 0.146 6.530 1.00 85.81 381 TYR A CA 1
ATOM 2951 C C . TYR A 1 381 ? -17.973 1.011 6.568 1.00 85.81 381 TYR A C 1
ATOM 2953 O O . TYR A 1 381 ? -18.382 1.490 7.629 1.00 85.81 381 TYR A O 1
ATOM 2961 N N . GLU A 1 382 ? -18.622 1.155 5.414 1.00 84.06 382 GLU A N 1
ATOM 2962 C CA . GLU A 1 382 ? -19.961 1.729 5.279 1.00 84.06 382 GLU A CA 1
ATOM 2963 C C . GLU A 1 382 ? -20.913 0.698 4.647 1.00 84.06 382 GLU A C 1
ATOM 2965 O O . GLU A 1 382 ? -20.460 -0.142 3.861 1.00 84.06 382 GLU A O 1
ATOM 2970 N N . PRO A 1 383 ? -22.224 0.749 4.951 1.00 83.75 383 PRO A N 1
ATOM 2971 C CA . PRO A 1 383 ? -23.179 -0.206 4.401 1.00 83.75 383 PRO A CA 1
ATOM 2972 C C . PRO A 1 383 ? -23.129 -0.300 2.874 1.00 83.75 383 PRO A C 1
ATOM 2974 O O . PRO A 1 383 ? -23.114 0.725 2.189 1.00 83.75 383 PRO A O 1
ATOM 2977 N N . ASN A 1 384 ? -23.140 -1.522 2.335 1.00 86.50 384 ASN A N 1
ATOM 2978 C CA . ASN A 1 384 ? -23.005 -1.811 0.900 1.00 86.50 384 ASN A CA 1
ATOM 2979 C C . ASN A 1 384 ? -21.714 -1.293 0.229 1.00 86.50 384 ASN A C 1
ATOM 2981 O O . ASN A 1 384 ? -21.655 -1.209 -1.000 1.00 86.50 384 ASN A O 1
ATOM 2985 N N . MET A 1 385 ? -20.656 -0.977 0.989 1.00 84.88 385 MET A N 1
ATOM 2986 C CA . MET A 1 385 ? -19.360 -0.578 0.413 1.00 84.88 385 MET A CA 1
ATOM 2987 C C . MET A 1 385 ? -18.760 -1.671 -0.489 1.00 84.88 385 MET A C 1
ATOM 2989 O O . MET A 1 385 ? -18.067 -1.365 -1.459 1.00 84.88 385 MET A O 1
ATOM 2993 N N . TYR A 1 386 ? -19.046 -2.943 -0.192 1.00 87.69 386 TYR A N 1
ATOM 2994 C CA . TYR A 1 386 ? -18.618 -4.093 -0.987 1.00 87.69 386 TYR A CA 1
ATOM 2995 C C . TYR A 1 386 ? -19.777 -5.058 -1.226 1.00 87.69 386 TYR A C 1
ATOM 2997 O O . TYR A 1 386 ? -20.641 -5.230 -0.370 1.00 87.69 386 TYR A O 1
ATOM 3005 N N . SER A 1 387 ? -19.758 -5.749 -2.366 1.00 89.81 387 SER A N 1
ATOM 3006 C CA . SER A 1 387 ? -20.686 -6.862 -2.617 1.00 89.81 387 SER A CA 1
ATOM 3007 C C . SER A 1 387 ? -20.334 -8.090 -1.771 1.00 89.81 387 SER A C 1
ATOM 3009 O O . SER A 1 387 ? -21.218 -8.751 -1.234 1.00 89.81 387 SER A O 1
ATOM 3011 N N . LYS A 1 388 ? -19.033 -8.370 -1.615 1.00 95.69 388 LYS A N 1
ATOM 3012 C CA . LYS A 1 388 ? -18.501 -9.448 -0.777 1.00 95.69 388 LYS A CA 1
ATOM 3013 C C . LYS A 1 388 ? -17.291 -8.982 0.028 1.00 95.69 388 LYS A C 1
ATOM 3015 O O . LYS A 1 388 ? -16.434 -8.265 -0.498 1.00 95.69 388 LYS A O 1
ATOM 3020 N N . LEU A 1 389 ? -17.190 -9.445 1.268 1.00 97.25 389 LEU A N 1
ATOM 3021 C CA . LEU A 1 389 ? -16.093 -9.152 2.185 1.00 97.25 389 LEU A CA 1
ATOM 3022 C C . LEU A 1 389 ? -15.614 -10.447 2.856 1.00 97.25 389 LEU A C 1
ATOM 3024 O O . LEU A 1 389 ? -16.340 -11.067 3.630 1.00 97.25 389 LEU A O 1
ATOM 3028 N N . GLY A 1 390 ? -14.385 -10.855 2.547 1.00 98.25 390 GLY A N 1
ATOM 3029 C CA . GLY A 1 390 ? -13.720 -11.980 3.199 1.00 98.25 390 GLY A CA 1
ATOM 3030 C C . GLY A 1 390 ? -12.984 -11.534 4.459 1.00 98.25 390 GLY A C 1
ATOM 3031 O O . GLY A 1 390 ? -12.368 -10.470 4.477 1.00 98.25 390 GLY A O 1
ATOM 3032 N N . MET A 1 391 ? -13.028 -12.345 5.509 1.00 98.69 391 MET A N 1
ATOM 3033 C CA . MET A 1 391 ? -12.464 -12.051 6.825 1.00 98.69 391 MET A CA 1
ATOM 3034 C C . MET A 1 391 ? -11.637 -13.237 7.319 1.00 98.69 391 MET A C 1
ATOM 3036 O O . MET A 1 391 ? -12.144 -14.353 7.400 1.00 98.69 391 MET A O 1
ATOM 3040 N N . ILE A 1 392 ? -10.374 -13.011 7.681 1.00 98.62 392 ILE A N 1
ATOM 3041 C CA . ILE A 1 392 ? -9.518 -14.032 8.301 1.00 98.62 392 ILE A CA 1
ATOM 3042 C C . ILE A 1 392 ? -9.133 -13.565 9.701 1.00 98.62 392 ILE A C 1
ATOM 3044 O O . ILE A 1 392 ? -8.400 -12.588 9.859 1.00 98.62 392 ILE A O 1
ATOM 3048 N N . ALA A 1 393 ? -9.605 -14.276 10.720 1.00 98.06 393 ALA A N 1
ATOM 3049 C CA . ALA A 1 393 ? -9.357 -13.938 12.116 1.00 98.06 393 ALA A CA 1
ATOM 3050 C C . ALA A 1 393 ? -8.588 -15.044 12.847 1.00 98.06 393 ALA A C 1
ATOM 3052 O O . ALA A 1 393 ? -8.772 -16.229 12.571 1.00 98.06 393 ALA A O 1
ATOM 3053 N N . GLY A 1 394 ? -7.765 -14.656 13.823 1.00 95.56 394 GLY A N 1
ATOM 3054 C CA . GLY A 1 394 ? -7.131 -15.578 14.767 1.00 95.56 394 GLY A CA 1
ATOM 3055 C C . GLY A 1 394 ? -7.238 -15.088 16.208 1.00 95.56 394 GLY A C 1
ATOM 3056 O O . GLY A 1 394 ? -6.803 -13.974 16.509 1.00 95.56 394 GLY A O 1
ATOM 3057 N N . GLY A 1 395 ? -7.790 -15.905 17.111 1.00 92.19 395 GLY A N 1
ATOM 3058 C CA . GLY A 1 395 ? -7.936 -15.558 18.532 1.00 92.19 395 GLY A CA 1
ATOM 3059 C C . GLY A 1 395 ? -8.664 -14.225 18.758 1.00 92.19 395 GLY A C 1
ATOM 3060 O O . GLY A 1 395 ? -9.796 -14.049 18.309 1.00 92.19 395 GLY A O 1
ATOM 3061 N N . THR A 1 396 ? -8.009 -13.266 19.422 1.00 92.38 396 THR A N 1
ATOM 3062 C CA . THR A 1 396 ? -8.555 -11.918 19.688 1.00 92.38 396 THR A CA 1
ATOM 3063 C C . THR A 1 396 ? -8.672 -11.035 18.441 1.00 92.38 396 THR A C 1
ATOM 3065 O O . THR A 1 396 ? -9.334 -10.002 18.490 1.00 92.38 396 THR A O 1
ATOM 3068 N N . GLY A 1 397 ? -8.114 -11.449 17.297 1.00 93.81 397 GLY A N 1
ATOM 3069 C CA . GLY A 1 397 ? -8.301 -10.772 16.008 1.00 93.81 397 GLY A CA 1
ATOM 3070 C C . GLY A 1 397 ? -9.741 -10.807 15.478 1.00 93.81 397 GLY A C 1
ATOM 3071 O O . GLY A 1 397 ? -10.037 -10.216 14.444 1.00 93.81 397 GLY A O 1
ATOM 3072 N N . ILE A 1 398 ? -10.654 -11.476 16.184 1.00 95.56 398 ILE A N 1
ATOM 3073 C CA . ILE A 1 398 ? -12.087 -11.458 15.891 1.00 95.56 398 ILE A CA 1
ATOM 3074 C C . ILE A 1 398 ? -12.735 -10.094 16.170 1.00 95.56 398 ILE A C 1
ATOM 3076 O O . ILE A 1 398 ? -13.741 -9.772 15.546 1.00 95.56 398 ILE A O 1
ATOM 3080 N N . SER A 1 399 ? -12.163 -9.271 17.057 1.00 94.31 399 SER A N 1
ATOM 3081 C CA . SER A 1 399 ? -12.767 -8.001 17.476 1.00 94.31 399 SER A CA 1
ATOM 3082 C C . SER A 1 399 ? -13.087 -7.032 16.325 1.00 94.31 399 SER A C 1
ATOM 3084 O O . SER A 1 399 ? -14.241 -6.607 16.228 1.00 94.31 399 SER A O 1
ATOM 3086 N N . PRO A 1 400 ? -12.153 -6.704 15.404 1.00 93.88 400 PRO A N 1
ATOM 3087 C CA . PRO A 1 400 ? -12.495 -5.872 14.246 1.00 93.88 400 PRO A CA 1
ATOM 3088 C C . PRO A 1 400 ? -13.534 -6.530 13.325 1.00 93.88 400 PRO A C 1
ATOM 3090 O O . PRO A 1 400 ? -14.367 -5.836 12.745 1.00 93.88 400 PRO A O 1
ATOM 3093 N N . MET A 1 401 ? -13.538 -7.863 13.221 1.00 96.62 401 MET A N 1
ATOM 3094 C CA . MET A 1 401 ? -14.509 -8.583 12.390 1.00 96.62 401 MET A CA 1
ATOM 3095 C C . MET A 1 401 ? -15.913 -8.483 12.980 1.00 96.62 401 MET A C 1
ATOM 3097 O O . MET A 1 401 ? -16.864 -8.221 12.253 1.00 96.62 401 MET A O 1
ATOM 3101 N N . MET A 1 402 ? -16.047 -8.614 14.302 1.00 95.12 402 MET A N 1
ATOM 3102 C CA . MET A 1 402 ? -17.333 -8.487 14.988 1.00 95.12 402 MET A CA 1
ATOM 3103 C C . MET A 1 402 ? -17.917 -7.084 14.885 1.00 95.12 402 MET A C 1
ATOM 3105 O O . MET A 1 402 ? -19.134 -6.964 14.757 1.00 95.12 402 MET A O 1
ATOM 3109 N N . GLN A 1 403 ? -17.091 -6.031 14.875 1.00 92.38 403 GLN A N 1
ATOM 3110 C CA . GLN A 1 403 ? -17.588 -4.680 14.594 1.00 92.38 403 GLN A CA 1
ATOM 3111 C C . GLN A 1 403 ? -18.291 -4.617 13.230 1.00 92.38 403 GLN A C 1
ATOM 3113 O O . GLN A 1 403 ? -19.391 -4.068 13.129 1.00 92.38 403 GLN A O 1
ATOM 3118 N N . ILE A 1 404 ? -17.691 -5.215 12.197 1.00 93.88 404 ILE A N 1
ATOM 3119 C CA . ILE A 1 404 ? -18.233 -5.215 10.832 1.00 93.88 404 ILE A CA 1
ATOM 3120 C C . ILE A 1 404 ? -19.441 -6.144 10.722 1.00 93.88 404 ILE A C 1
ATOM 3122 O O . ILE A 1 404 ? -20.492 -5.714 10.256 1.00 93.88 404 ILE A O 1
ATOM 3126 N N . ILE A 1 405 ? -19.344 -7.376 11.227 1.00 95.94 405 ILE A N 1
ATOM 3127 C CA . ILE A 1 405 ? -20.443 -8.352 11.223 1.00 95.94 405 ILE A CA 1
ATOM 3128 C C . ILE A 1 405 ? -21.682 -7.774 11.917 1.00 95.94 405 ILE A C 1
ATOM 3130 O O . ILE A 1 405 ? -22.781 -7.821 11.363 1.00 95.94 405 ILE A O 1
ATOM 3134 N N . ARG A 1 406 ? -21.527 -7.170 13.102 1.00 92.56 406 ARG A N 1
ATOM 3135 C CA . ARG A 1 406 ? -22.644 -6.525 13.812 1.00 92.56 406 ARG A CA 1
ATOM 3136 C C . ARG A 1 406 ? -23.197 -5.333 13.036 1.00 92.56 406 ARG A C 1
ATOM 3138 O O . ARG A 1 406 ? -24.406 -5.140 13.037 1.00 92.56 406 ARG A O 1
ATOM 3145 N N . THR A 1 407 ? -22.351 -4.551 12.367 1.00 90.00 407 THR A N 1
ATOM 3146 C CA . THR A 1 407 ? -22.796 -3.400 11.562 1.00 90.00 407 THR A CA 1
ATOM 3147 C C . THR A 1 407 ? -23.656 -3.847 10.382 1.00 90.00 407 THR A C 1
ATOM 3149 O O . THR A 1 407 ? -24.788 -3.386 10.254 1.00 90.00 407 THR A O 1
ATOM 3152 N N . VAL A 1 408 ? -23.166 -4.807 9.593 1.00 92.62 408 VAL A N 1
ATOM 3153 C CA . VAL A 1 408 ? -23.874 -5.353 8.424 1.00 92.62 408 VAL A CA 1
ATOM 3154 C C . VAL A 1 408 ? -25.192 -5.998 8.840 1.00 92.62 408 VAL A C 1
ATOM 3156 O O . VAL A 1 408 ? -26.253 -5.676 8.319 1.00 92.62 408 VAL A O 1
ATOM 3159 N N . THR A 1 409 ? -25.163 -6.874 9.844 1.00 91.75 409 THR A N 1
ATOM 3160 C CA . THR A 1 409 ? -26.360 -7.625 10.261 1.00 91.75 409 THR A CA 1
ATOM 3161 C C . THR A 1 409 ? -27.430 -6.746 10.910 1.00 91.75 409 THR A C 1
ATOM 3163 O O . THR A 1 409 ? -28.620 -7.067 10.845 1.00 91.75 409 THR A O 1
ATOM 3166 N N . ARG A 1 410 ? -27.048 -5.624 11.527 1.00 87.25 410 ARG A N 1
ATOM 3167 C CA . ARG A 1 410 ? -27.997 -4.678 12.130 1.00 87.25 410 ARG A CA 1
ATOM 3168 C C . ARG A 1 410 ? -28.589 -3.694 11.124 1.00 87.25 410 ARG A C 1
ATOM 3170 O O . ARG A 1 410 ? -29.624 -3.112 11.441 1.00 87.25 410 ARG A O 1
ATOM 3177 N N . HIS A 1 411 ? -27.981 -3.498 9.953 1.00 86.12 411 HIS A N 1
ATOM 3178 C CA . HIS A 1 411 ? -28.435 -2.525 8.962 1.00 86.12 411 HIS A CA 1
ATOM 3179 C C . HIS A 1 411 ? -29.341 -3.192 7.905 1.00 86.12 411 HIS A C 1
ATOM 3181 O O . HIS A 1 411 ? -28.842 -3.905 7.040 1.00 86.12 411 HIS A O 1
ATOM 3187 N N . PRO A 1 412 ? -30.673 -2.966 7.904 1.00 84.38 412 PRO A N 1
ATOM 3188 C CA . PRO A 1 412 ? -31.601 -3.744 7.071 1.00 84.38 412 PRO A CA 1
ATOM 3189 C C . PRO A 1 412 ? -31.389 -3.605 5.561 1.00 84.38 412 PRO A C 1
ATOM 3191 O O . PRO A 1 412 ? -31.741 -4.505 4.809 1.00 84.38 412 PRO A O 1
ATOM 3194 N N . ALA A 1 413 ? -30.842 -2.472 5.117 1.00 89.12 413 ALA A N 1
ATOM 3195 C CA . ALA A 1 413 ? -30.554 -2.223 3.707 1.00 89.12 413 ALA A CA 1
ATOM 3196 C C . ALA A 1 413 ? -29.134 -2.647 3.298 1.00 89.12 413 ALA A C 1
ATOM 3198 O O . ALA A 1 413 ? -28.733 -2.381 2.170 1.00 89.12 413 ALA A O 1
ATOM 3199 N N . ASP A 1 414 ? -28.354 -3.229 4.211 1.00 91.81 414 ASP A N 1
ATOM 3200 C CA . ASP A 1 414 ? -27.011 -3.711 3.908 1.00 91.81 414 ASP A CA 1
ATOM 3201 C C . ASP A 1 414 ? -27.053 -5.159 3.418 1.00 91.81 414 ASP A C 1
ATOM 3203 O O . ASP A 1 414 ? -27.521 -6.060 4.113 1.00 91.81 414 ASP A O 1
ATOM 3207 N N . SER A 1 415 ? -26.583 -5.358 2.191 1.00 93.69 415 SER A N 1
ATOM 3208 C CA . SER A 1 415 ? -26.624 -6.631 1.472 1.00 93.69 415 SER A CA 1
ATOM 3209 C C . SER A 1 415 ? -25.240 -7.241 1.254 1.00 93.69 415 SER A C 1
ATOM 3211 O O . SER A 1 415 ? -25.115 -8.229 0.530 1.00 93.69 415 SER A O 1
ATOM 3213 N N . THR A 1 416 ? -24.189 -6.679 1.867 1.00 95.62 416 THR A N 1
ATOM 3214 C CA . THR A 1 416 ? -22.834 -7.230 1.759 1.00 95.62 416 THR A CA 1
ATOM 3215 C C . THR A 1 416 ? -22.800 -8.687 2.234 1.00 95.62 416 THR A C 1
ATOM 3217 O O . THR A 1 416 ? -23.260 -9.006 3.331 1.00 95.62 416 THR A O 1
ATOM 3220 N N . HIS A 1 417 ? -22.209 -9.570 1.424 1.00 97.19 417 HIS A N 1
ATOM 3221 C CA . HIS A 1 417 ? -21.967 -10.967 1.789 1.00 97.19 417 HIS A CA 1
ATOM 3222 C C . HIS A 1 417 ? -20.658 -11.105 2.570 1.00 97.19 417 HIS A C 1
ATOM 3224 O O . HIS A 1 417 ? -19.602 -10.700 2.075 1.00 97.19 417 HIS A O 1
ATOM 3230 N N . LEU A 1 418 ? -20.706 -11.673 3.771 1.00 98.31 418 LEU A N 1
ATOM 3231 C CA . LEU A 1 418 ? -19.550 -11.841 4.651 1.00 98.31 418 LEU A CA 1
ATOM 3232 C C . LEU A 1 418 ? -19.093 -13.296 4.663 1.00 98.31 418 LEU A C 1
ATOM 3234 O O . LEU A 1 418 ? -19.907 -14.196 4.833 1.00 98.31 418 LEU A O 1
ATOM 3238 N N . SER A 1 419 ? -17.787 -13.522 4.543 1.00 98.38 419 SER A N 1
ATOM 3239 C CA . SER A 1 419 ? -17.194 -14.860 4.653 1.00 98.38 419 SER A CA 1
ATOM 3240 C C . SER A 1 419 ? -16.062 -14.844 5.673 1.00 98.38 419 SER A C 1
ATOM 3242 O O . SER A 1 419 ? -15.018 -14.246 5.430 1.00 98.38 419 SER A O 1
ATOM 3244 N N . LEU A 1 420 ? -16.257 -15.492 6.821 1.00 98.75 420 LEU A N 1
ATOM 3245 C CA . LEU A 1 420 ? -15.306 -15.530 7.930 1.00 98.75 420 LEU A CA 1
ATOM 3246 C C . LEU A 1 420 ? -14.617 -16.896 8.029 1.00 98.75 420 LEU A C 1
ATOM 3248 O O . LEU A 1 420 ? -15.272 -17.914 8.248 1.00 98.75 420 LEU A O 1
ATOM 3252 N N . LEU A 1 421 ? -13.283 -16.900 7.961 1.00 98.81 421 LEU A N 1
ATOM 3253 C CA . LEU A 1 421 ? -12.440 -18.006 8.414 1.00 98.81 421 LEU A CA 1
ATOM 3254 C C . LEU A 1 421 ? -11.821 -17.636 9.766 1.00 98.81 421 LEU A C 1
ATOM 3256 O O . LEU A 1 421 ? -11.050 -16.677 9.849 1.00 98.81 421 LEU A O 1
ATOM 3260 N N . TYR A 1 422 ? -12.153 -18.381 10.821 1.00 98.50 422 TYR A N 1
ATOM 3261 C CA . TYR A 1 422 ? -11.753 -18.039 12.191 1.00 98.50 422 TYR A CA 1
ATOM 3262 C C . TYR A 1 422 ? -10.954 -19.161 12.860 1.00 98.50 422 TYR A C 1
ATOM 3264 O O . TYR A 1 422 ? -11.480 -20.251 13.056 1.00 98.50 422 TYR A O 1
ATOM 3272 N N . GLY A 1 423 ? -9.679 -18.914 13.176 1.00 97.50 423 GLY A N 1
ATOM 3273 C CA . GLY A 1 423 ? -8.770 -19.899 13.772 1.00 97.50 423 GLY A CA 1
ATOM 3274 C C . GLY A 1 423 ? -8.542 -19.720 15.277 1.00 97.50 423 GLY A C 1
ATOM 3275 O O . GLY A 1 423 ? -8.182 -18.630 15.736 1.00 97.50 423 GLY A O 1
ATOM 3276 N N . ASN A 1 424 ? -8.661 -20.815 16.030 1.00 94.81 424 ASN A N 1
ATOM 3277 C CA . ASN A 1 424 ? -8.399 -20.889 17.470 1.00 94.81 424 ASN A CA 1
ATOM 3278 C C . ASN A 1 424 ? -7.656 -22.192 17.823 1.00 94.81 424 ASN A C 1
ATOM 3280 O O . ASN A 1 424 ? -7.603 -23.130 17.026 1.00 94.81 424 ASN A O 1
ATOM 3284 N N . ALA A 1 425 ? -7.059 -22.262 19.017 1.00 91.38 425 ALA A N 1
ATOM 3285 C CA . ALA A 1 425 ? -6.343 -23.466 19.431 1.00 91.38 425 ALA A CA 1
ATOM 3286 C C . ALA A 1 425 ? -7.324 -24.571 19.859 1.00 91.38 425 ALA A C 1
ATOM 3288 O O . ALA A 1 425 ? -7.238 -25.692 19.360 1.00 91.38 425 ALA A O 1
ATOM 3289 N N . GLU A 1 426 ? -8.281 -24.241 20.726 1.00 91.81 426 GLU A N 1
ATOM 3290 C CA . GLU A 1 426 ? -9.329 -25.145 21.220 1.00 91.81 426 GLU A CA 1
ATOM 3291 C C . GLU A 1 426 ? -10.725 -24.514 21.109 1.00 91.81 426 GLU A C 1
ATOM 3293 O O . GLU A 1 426 ? -10.869 -23.314 20.885 1.00 91.81 426 GLU A O 1
ATOM 3298 N N . GLU A 1 427 ? -11.774 -25.325 21.259 1.00 92.44 427 GLU A N 1
ATOM 3299 C CA . GLU A 1 427 ? -13.165 -24.867 21.132 1.00 92.44 427 GLU A CA 1
ATOM 3300 C C . GLU A 1 427 ? -13.547 -23.817 22.189 1.00 92.44 427 GLU A C 1
ATOM 3302 O O . GLU A 1 427 ? -14.259 -22.863 21.874 1.00 92.44 427 GLU A O 1
ATOM 3307 N N . ASP A 1 428 ? -13.029 -23.958 23.412 1.00 90.75 428 ASP A N 1
ATOM 3308 C CA . ASP A 1 428 ? -13.239 -22.996 24.499 1.00 90.75 428 ASP A CA 1
ATOM 3309 C C . ASP A 1 428 ? -12.609 -21.628 24.181 1.00 90.75 428 ASP A C 1
ATOM 3311 O O . ASP A 1 428 ? -13.047 -20.612 24.709 1.00 90.75 428 ASP A O 1
ATOM 3315 N N . ASP A 1 429 ? -11.611 -21.558 23.293 1.00 91.00 429 ASP A N 1
ATOM 3316 C CA . ASP A 1 429 ? -10.944 -20.299 22.939 1.00 91.00 429 ASP A CA 1
ATOM 3317 C C . ASP A 1 429 ? -11.750 -19.437 21.959 1.00 91.00 429 ASP A C 1
ATOM 3319 O O . ASP A 1 429 ? -11.348 -18.307 21.665 1.00 91.00 429 ASP A O 1
ATOM 3323 N N . ILE A 1 430 ? -12.848 -19.957 21.403 1.00 93.62 430 ILE A N 1
ATOM 3324 C CA . ILE A 1 430 ? -13.633 -19.266 20.379 1.00 93.62 430 ILE A CA 1
ATOM 3325 C C . ILE A 1 430 ? -14.448 -18.148 21.034 1.00 93.62 430 ILE A C 1
ATOM 3327 O O . ILE A 1 430 ? -15.500 -18.364 21.637 1.00 93.62 430 ILE A O 1
ATOM 3331 N N . LEU A 1 431 ? -13.974 -16.917 20.878 1.00 93.25 431 LEU A N 1
ATOM 3332 C CA . LEU A 1 431 ? -14.698 -15.725 21.303 1.00 93.25 431 LEU A CA 1
ATOM 3333 C C . LEU A 1 431 ? -15.935 -15.498 20.428 1.00 93.25 431 LEU A C 1
ATOM 3335 O O . LEU A 1 431 ? -15.896 -15.694 19.215 1.00 93.25 431 LEU A O 1
ATOM 3339 N N . CYS A 1 432 ? -17.024 -15.034 21.047 1.00 92.44 432 CYS A N 1
ATOM 3340 C CA . CYS A 1 432 ? -18.300 -14.738 20.377 1.00 92.44 432 CYS A CA 1
ATOM 3341 C C . CYS A 1 432 ? -18.905 -15.931 19.615 1.00 92.44 432 CYS A C 1
ATOM 3343 O O . CYS A 1 432 ? -19.688 -15.733 18.690 1.00 92.44 432 CYS A O 1
ATOM 3345 N N . LYS A 1 433 ? -18.559 -17.171 19.989 1.00 94.19 433 LYS A N 1
ATOM 3346 C CA . LYS A 1 433 ? -18.996 -18.384 19.286 1.00 94.19 433 LYS A CA 1
ATOM 3347 C C . LYS A 1 433 ? -20.513 -18.462 19.125 1.00 94.19 433 LYS A C 1
ATOM 3349 O O . LYS A 1 433 ? -20.996 -18.686 18.022 1.00 94.19 433 LYS A O 1
ATOM 3354 N N . GLU A 1 434 ? -21.253 -18.280 20.215 1.00 94.06 434 GLU A N 1
ATOM 3355 C CA . GLU A 1 434 ? -22.717 -18.379 20.214 1.00 94.06 434 GLU A CA 1
ATOM 3356 C C . GLU A 1 434 ? -23.352 -17.308 19.321 1.00 94.06 434 GLU A C 1
ATOM 3358 O O . GLU A 1 434 ? -24.215 -17.622 18.506 1.00 94.06 434 GLU A O 1
ATOM 3363 N N . GLU A 1 435 ? -22.862 -16.068 19.403 1.00 95.00 435 GLU A N 1
ATOM 3364 C CA . GLU A 1 435 ? -23.320 -14.959 18.561 1.00 95.00 435 GLU A CA 1
ATOM 3365 C C . GLU A 1 435 ? -23.025 -15.220 17.077 1.00 95.00 435 GLU A C 1
ATOM 3367 O O . GLU A 1 435 ? -23.913 -15.080 16.239 1.00 95.00 435 GLU A O 1
ATOM 3372 N N . LEU A 1 436 ? -21.807 -15.657 16.744 1.00 97.25 436 LEU A N 1
ATOM 3373 C CA . LEU A 1 436 ? -21.409 -15.990 15.374 1.00 97.25 436 LEU A CA 1
ATOM 3374 C C . LEU A 1 436 ? -22.261 -17.120 14.790 1.00 97.25 436 LEU A C 1
ATOM 3376 O O . LEU A 1 436 ? -22.707 -17.019 13.650 1.00 97.25 436 LEU A O 1
ATOM 3380 N N . MET A 1 437 ? -22.514 -18.177 15.564 1.00 95.81 437 MET A N 1
ATOM 3381 C CA . MET A 1 437 ? -23.350 -19.297 15.126 1.00 95.81 437 MET A CA 1
ATOM 3382 C C . MET A 1 437 ? -24.814 -18.882 14.961 1.00 95.81 437 MET A C 1
ATOM 3384 O O . MET A 1 437 ? -25.456 -19.270 13.985 1.00 95.81 437 MET A O 1
ATOM 3388 N N . TYR A 1 438 ? -25.343 -18.062 15.871 1.00 96.75 438 TYR A N 1
ATOM 3389 C CA . TYR A 1 438 ? -26.685 -17.501 15.732 1.00 96.75 438 TYR A CA 1
ATOM 3390 C C . TYR A 1 438 ? -26.803 -16.638 14.469 1.00 96.75 438 TYR A C 1
ATOM 3392 O O . TYR A 1 438 ? -27.746 -16.790 13.696 1.00 96.75 438 TYR A O 1
ATOM 3400 N N . ILE A 1 439 ? -25.824 -15.772 14.200 1.00 96.50 439 ILE A N 1
ATOM 3401 C CA . ILE A 1 439 ? -25.809 -14.942 12.991 1.00 96.50 439 ILE A CA 1
ATOM 3402 C C . ILE A 1 439 ? -25.735 -15.816 11.735 1.00 96.50 439 ILE A C 1
ATOM 3404 O O . ILE A 1 439 ? -26.574 -15.660 10.855 1.00 96.50 439 ILE A O 1
ATOM 3408 N N . ALA A 1 440 ? -24.801 -16.766 11.670 1.00 95.44 440 ALA A N 1
ATOM 3409 C CA . ALA A 1 440 ? -24.620 -17.630 10.501 1.00 95.44 440 ALA A CA 1
ATOM 3410 C C . ALA A 1 440 ? -25.833 -18.535 10.215 1.00 95.44 440 ALA A C 1
ATOM 3412 O O . ALA A 1 440 ? -26.059 -18.932 9.079 1.00 95.44 440 ALA A O 1
ATOM 3413 N N . THR A 1 441 ? -26.629 -18.869 11.236 1.00 95.12 441 THR A N 1
ATOM 3414 C CA . THR A 1 441 ? -27.860 -19.666 11.068 1.00 95.12 441 THR A CA 1
ATOM 3415 C C . THR A 1 441 ? -29.086 -18.826 10.721 1.00 95.12 441 THR A C 1
ATOM 3417 O O . THR A 1 441 ? -30.049 -19.360 10.177 1.00 95.12 441 THR A O 1
ATOM 3420 N N . THR A 1 442 ? -29.073 -17.524 11.020 1.00 95.00 442 THR A N 1
ATOM 3421 C CA . THR A 1 442 ? -30.221 -16.624 10.805 1.00 95.00 442 THR A CA 1
ATOM 3422 C C . THR A 1 442 ? -30.035 -15.649 9.644 1.00 95.00 442 THR A C 1
ATOM 3424 O O . THR A 1 442 ? -30.998 -14.992 9.245 1.00 95.00 442 THR A O 1
ATOM 3427 N N . ARG A 1 443 ? -28.821 -15.523 9.098 1.00 94.06 443 ARG A N 1
ATOM 3428 C CA . ARG A 1 443 ? -28.477 -14.586 8.023 1.00 94.06 443 ARG A CA 1
ATOM 3429 C C . ARG A 1 443 ? -27.841 -15.322 6.854 1.00 94.06 443 ARG A C 1
ATOM 3431 O O . ARG A 1 443 ? -26.722 -15.804 6.956 1.00 94.06 443 ARG A O 1
ATOM 3438 N N . GLU A 1 444 ? -28.533 -15.325 5.718 1.00 94.06 444 GLU A N 1
ATOM 3439 C CA . GLU A 1 444 ? -28.054 -15.966 4.484 1.00 94.06 444 GLU A CA 1
ATOM 3440 C C . GLU A 1 444 ? -26.797 -15.300 3.906 1.00 94.06 444 GLU A C 1
ATOM 3442 O O . GLU A 1 444 ? -26.036 -15.934 3.182 1.00 94.06 444 GLU A O 1
ATOM 3447 N N . ASN A 1 445 ? -26.559 -14.025 4.231 1.00 95.19 445 ASN A N 1
ATOM 3448 C CA . ASN A 1 445 ? -25.412 -13.260 3.750 1.00 95.19 445 ASN A CA 1
ATOM 3449 C C . ASN A 1 445 ? -24.182 -13.333 4.675 1.00 95.19 445 ASN A C 1
ATOM 3451 O O . ASN A 1 445 ? -23.276 -12.512 4.530 1.00 95.19 445 ASN A O 1
ATOM 3455 N N . VAL A 1 446 ? -24.141 -14.254 5.647 1.00 97.75 446 VAL A N 1
ATOM 3456 C CA . VAL A 1 446 ? -23.005 -14.405 6.572 1.00 97.75 446 VAL A CA 1
ATOM 3457 C C . VAL A 1 446 ? -22.577 -15.866 6.687 1.00 97.75 446 VAL A C 1
ATOM 3459 O O . VAL A 1 446 ? -23.191 -16.659 7.394 1.00 97.75 446 VAL A O 1
ATOM 3462 N N . ASP A 1 447 ? -21.450 -16.194 6.063 1.00 97.88 447 ASP A N 1
ATOM 3463 C CA . ASP A 1 447 ? -20.807 -17.500 6.160 1.00 97.88 447 ASP A CA 1
ATOM 3464 C C . ASP A 1 447 ? -19.707 -17.487 7.223 1.00 97.88 447 ASP A C 1
ATOM 3466 O O . ASP A 1 447 ? -18.776 -16.681 7.167 1.00 97.88 447 ASP A O 1
ATOM 3470 N N . VAL A 1 448 ? -19.758 -18.433 8.163 1.00 98.44 448 VAL A N 1
ATOM 3471 C CA . VAL A 1 448 ? -18.725 -18.609 9.194 1.00 98.44 448 VAL A CA 1
ATOM 3472 C C . VAL A 1 448 ? -18.157 -20.019 9.126 1.00 98.44 448 VAL A C 1
ATOM 3474 O O . VAL A 1 448 ? -18.891 -21.007 9.149 1.00 98.44 448 VAL A O 1
ATOM 3477 N N . HIS A 1 449 ? -16.831 -20.126 9.074 1.00 98.25 449 HIS A N 1
ATOM 3478 C CA . HIS A 1 449 ? -16.127 -21.399 9.136 1.00 98.25 449 HIS A CA 1
ATOM 3479 C C . HIS A 1 449 ? -14.951 -21.323 10.112 1.00 98.25 449 HIS A C 1
ATOM 3481 O O . HIS A 1 449 ? -14.012 -20.545 9.937 1.00 98.25 449 HIS A O 1
ATOM 3487 N N . MET A 1 450 ? -15.013 -22.137 11.162 1.00 98.25 450 MET A N 1
ATOM 3488 C CA . MET A 1 450 ? -14.052 -22.111 12.261 1.00 98.25 450 MET A CA 1
ATOM 3489 C C . MET A 1 450 ? -13.008 -23.227 12.115 1.00 98.25 450 MET A C 1
ATOM 3491 O O . MET A 1 450 ? -13.323 -24.333 11.675 1.00 98.25 450 MET A O 1
ATOM 3495 N N . PHE A 1 451 ? -11.772 -22.937 12.510 1.00 98.12 451 PHE A N 1
ATOM 3496 C CA . PHE A 1 451 ? -10.628 -23.844 12.514 1.00 98.12 451 PHE A CA 1
ATOM 3497 C C . PHE A 1 451 ? -10.116 -24.041 13.936 1.00 98.12 451 PHE A C 1
ATOM 3499 O O . PHE A 1 451 ? -9.895 -23.062 14.647 1.00 98.12 451 PHE A O 1
ATOM 3506 N N . LEU A 1 452 ? -9.890 -25.298 14.321 1.00 96.06 452 LEU A N 1
ATOM 3507 C CA . LEU A 1 452 ? -9.311 -25.654 15.615 1.00 96.06 452 LEU A CA 1
ATOM 3508 C C . LEU A 1 452 ? -8.041 -26.479 15.446 1.00 96.06 452 LEU A C 1
ATOM 3510 O O . LEU A 1 452 ? -8.064 -27.512 14.775 1.00 96.06 452 LEU A O 1
ATOM 3514 N N . GLU A 1 453 ? -6.958 -26.071 16.109 1.00 93.19 453 GLU A N 1
ATOM 3515 C CA . GLU A 1 453 ? -5.718 -26.857 16.170 1.00 93.19 453 GLU A CA 1
ATOM 3516 C C . GLU A 1 453 ? -5.925 -28.182 16.915 1.00 93.19 453 GLU A C 1
ATOM 3518 O O . GLU A 1 453 ? -5.453 -29.231 16.475 1.00 93.19 453 GLU A O 1
ATOM 3523 N N . ARG A 1 454 ? -6.666 -28.140 18.027 1.00 93.56 454 ARG A N 1
ATOM 3524 C CA . ARG A 1 454 ? -7.016 -29.290 18.870 1.00 93.56 454 ARG A CA 1
ATOM 3525 C C . ARG A 1 454 ? -8.542 -29.418 18.958 1.00 93.56 454 ARG A C 1
ATOM 3527 O O . ARG A 1 454 ? -9.143 -29.042 19.964 1.00 93.56 454 ARG A O 1
ATOM 3534 N N . PRO A 1 455 ? -9.198 -29.904 17.889 1.00 93.88 455 PRO A N 1
ATOM 3535 C CA . PRO A 1 455 ? -10.648 -30.016 17.847 1.00 93.88 455 PRO A CA 1
ATOM 3536 C C . PRO A 1 455 ? -11.154 -31.139 18.768 1.00 93.88 455 PRO A C 1
ATOM 3538 O O . PRO A 1 455 ? -10.529 -32.204 18.831 1.00 93.88 455 PRO A O 1
ATOM 3541 N N . PRO A 1 456 ? -12.327 -30.983 19.407 1.00 91.38 456 PRO A N 1
ATOM 3542 C CA . PRO A 1 456 ? -13.012 -32.106 20.037 1.00 91.38 456 PRO A CA 1
ATOM 3543 C C . PRO A 1 456 ? -13.440 -33.133 18.981 1.00 91.38 456 PRO A C 1
ATOM 3545 O O . PRO A 1 456 ? -13.577 -32.838 17.791 1.00 91.38 456 PRO A O 1
ATOM 3548 N N . TRP A 1 457 ? -13.721 -34.359 19.416 1.00 87.19 457 TRP A N 1
ATOM 3549 C CA . TRP A 1 457 ? -14.045 -35.455 18.500 1.00 87.19 457 TRP A CA 1
ATOM 3550 C C . TRP A 1 457 ? -15.272 -35.179 17.608 1.00 87.19 457 TRP A C 1
ATOM 3552 O O . TRP A 1 457 ? -15.270 -35.592 16.449 1.00 87.19 457 TRP A O 1
ATOM 3562 N N . ARG A 1 458 ? -16.275 -34.432 18.106 1.00 89.88 458 ARG A N 1
ATOM 3563 C CA . ARG A 1 458 ? -17.491 -34.033 17.362 1.00 89.88 458 ARG A CA 1
ATOM 3564 C C . ARG A 1 458 ? -17.307 -32.833 16.428 1.00 89.88 458 ARG A C 1
ATOM 3566 O O . ARG A 1 458 ? -18.276 -32.425 15.799 1.00 89.88 458 ARG A O 1
ATOM 3573 N N . TRP A 1 459 ? -16.117 -32.241 16.338 1.00 94.00 459 TRP A N 1
ATOM 3574 C CA . TRP A 1 459 ? -15.909 -31.057 15.507 1.00 94.00 459 TRP A CA 1
ATOM 3575 C C . TRP A 1 459 ? -16.058 -31.373 14.016 1.00 94.00 459 TRP A C 1
ATOM 3577 O O . TRP A 1 459 ? -15.369 -32.258 13.492 1.00 94.00 459 TRP A O 1
ATOM 3587 N N . THR A 1 460 ? -16.935 -30.625 13.347 1.00 93.06 460 THR A N 1
ATOM 3588 C CA . THR A 1 460 ? -17.309 -30.818 11.936 1.00 93.06 460 THR A CA 1
ATOM 3589 C C . THR A 1 460 ? -16.748 -29.754 10.992 1.00 93.06 460 THR A C 1
ATOM 3591 O O . THR A 1 460 ? -16.861 -29.911 9.779 1.00 93.06 460 THR A O 1
ATOM 3594 N N . MET A 1 461 ? -16.151 -28.677 11.515 1.00 95.62 461 MET A N 1
ATOM 3595 C CA . MET A 1 461 ? -15.538 -27.621 10.702 1.00 95.62 461 MET A CA 1
ATOM 3596 C C . MET A 1 461 ? -14.033 -27.878 10.491 1.00 95.62 461 MET A C 1
ATOM 3598 O O . MET A 1 461 ? -13.556 -29.009 10.621 1.00 95.62 461 MET A O 1
ATOM 3602 N N . GLY A 1 462 ? -13.275 -26.836 10.148 1.00 95.38 462 GLY A N 1
ATOM 3603 C CA . GLY A 1 462 ? -11.850 -26.913 9.855 1.00 95.38 462 GLY A CA 1
ATOM 3604 C C . GLY A 1 462 ? -11.026 -27.488 11.010 1.00 95.38 462 GLY A C 1
ATOM 3605 O O . GLY A 1 462 ? -11.230 -27.150 12.179 1.00 95.38 462 GLY A O 1
ATOM 3606 N N . ARG A 1 463 ? -10.074 -28.365 10.678 1.00 96.00 463 ARG A N 1
ATOM 3607 C CA . ARG A 1 463 ? -9.120 -28.973 11.619 1.00 96.00 463 ARG A CA 1
ATOM 3608 C C . ARG A 1 463 ? -7.706 -28.500 11.292 1.00 96.00 463 ARG A C 1
ATOM 3610 O O . ARG A 1 463 ? -7.324 -28.490 10.125 1.00 96.00 463 ARG A O 1
ATOM 3617 N N . GLY A 1 464 ? -6.932 -28.154 12.316 1.00 93.88 464 GLY A N 1
ATOM 3618 C CA . GLY A 1 464 ? -5.608 -27.558 12.166 1.00 93.88 464 GLY A CA 1
ATOM 3619 C C . GLY A 1 464 ? -5.670 -26.070 11.815 1.00 93.88 464 GLY A C 1
ATOM 3620 O O . GLY A 1 464 ? -6.610 -25.364 12.175 1.00 93.88 464 GLY A O 1
ATOM 3621 N N . PHE A 1 465 ? -4.645 -25.594 11.110 1.00 94.31 465 PHE A N 1
ATOM 3622 C CA . PHE A 1 465 ? -4.562 -24.212 10.639 1.00 94.31 465 PHE A CA 1
ATOM 3623 C C . PHE A 1 465 ? -5.463 -23.956 9.422 1.00 94.31 465 PHE A C 1
ATOM 3625 O O . PHE A 1 465 ? -5.815 -24.878 8.688 1.00 94.31 465 PHE A O 1
ATOM 3632 N N . ILE A 1 466 ? -5.783 -22.683 9.172 1.00 97.12 466 ILE A N 1
ATOM 3633 C CA . ILE A 1 466 ? -6.505 -22.252 7.966 1.00 97.12 466 ILE A CA 1
ATOM 3634 C C . ILE A 1 466 ? -5.702 -22.648 6.719 1.00 97.12 466 ILE A C 1
ATOM 3636 O O . ILE A 1 466 ? -4.516 -22.330 6.608 1.00 97.12 466 ILE A O 1
ATOM 3640 N N . THR A 1 467 ? -6.349 -23.340 5.779 1.00 95.56 467 THR A N 1
ATOM 3641 C CA . THR A 1 467 ? -5.698 -23.928 4.600 1.00 95.56 467 THR A CA 1
ATOM 3642 C C . THR A 1 467 ? -5.908 -23.097 3.333 1.00 95.56 467 THR A C 1
ATOM 3644 O O . THR A 1 467 ? -6.899 -22.380 3.195 1.00 95.56 467 THR A O 1
ATOM 3647 N N . GLU A 1 468 ? -4.999 -23.242 2.359 1.00 96.69 468 GLU A N 1
ATOM 3648 C CA . GLU A 1 468 ? -5.154 -22.650 1.018 1.00 96.69 468 GLU A CA 1
ATOM 3649 C C . GLU A 1 468 ? -6.473 -23.092 0.357 1.00 96.69 468 GLU A C 1
ATOM 3651 O O . GLU A 1 468 ? -7.168 -22.280 -0.250 1.00 96.69 468 GLU A O 1
ATOM 3656 N N . GLN A 1 469 ? -6.845 -24.365 0.527 1.00 96.25 469 GLN A N 1
ATOM 3657 C CA . GLN A 1 469 ? -8.098 -24.923 0.019 1.00 96.25 469 GLN A CA 1
ATOM 3658 C C . GLN A 1 469 ? -9.316 -24.181 0.582 1.00 96.25 469 GLN A C 1
ATOM 3660 O O . GLN A 1 469 ? -10.165 -23.734 -0.183 1.00 96.25 469 GLN A O 1
ATOM 3665 N N . ALA A 1 470 ? -9.372 -23.981 1.899 1.00 96.88 470 ALA A N 1
ATOM 3666 C CA . ALA A 1 470 ? -10.495 -23.292 2.524 1.00 96.88 470 ALA A CA 1
ATOM 3667 C C . ALA A 1 470 ? -10.612 -21.832 2.071 1.00 96.88 470 ALA A C 1
ATOM 3669 O O . ALA A 1 470 ? -11.721 -21.331 1.910 1.00 96.88 470 ALA A O 1
ATOM 3670 N N . ILE A 1 471 ? -9.481 -21.162 1.822 1.00 97.75 471 ILE A N 1
ATOM 3671 C CA . ILE A 1 471 ? -9.479 -19.815 1.242 1.00 97.75 471 ILE A CA 1
ATOM 3672 C C . ILE A 1 471 ? -10.104 -19.849 -0.157 1.00 97.75 471 ILE A C 1
ATOM 3674 O O . ILE A 1 471 ? -11.016 -19.076 -0.426 1.00 97.75 471 ILE A O 1
ATOM 3678 N N . ARG A 1 472 ? -9.675 -20.769 -1.029 1.00 97.06 472 ARG A N 1
ATOM 3679 C CA . ARG A 1 472 ? -10.212 -20.888 -2.398 1.00 97.06 472 ARG A CA 1
ATOM 3680 C C . ARG A 1 472 ? -11.704 -21.217 -2.436 1.00 97.06 472 ARG A C 1
ATOM 3682 O O . ARG A 1 472 ? -12.402 -20.733 -3.318 1.00 97.06 472 ARG A O 1
ATOM 3689 N N . GLU A 1 473 ? -12.176 -22.041 -1.507 1.00 96.50 473 GLU A N 1
ATOM 3690 C CA . GLU A 1 473 ? -13.572 -22.488 -1.457 1.00 96.50 473 GLU A CA 1
ATOM 3691 C C . GLU A 1 473 ? -14.519 -21.447 -0.854 1.00 96.50 473 GLU A C 1
ATOM 3693 O O . GLU A 1 473 ? -15.687 -21.396 -1.234 1.00 96.50 473 GLU A O 1
ATOM 3698 N N . ARG A 1 474 ? -14.047 -20.650 0.115 1.00 96.38 474 ARG A N 1
ATOM 3699 C CA . ARG A 1 474 ? -14.930 -19.841 0.974 1.00 96.38 474 ARG A CA 1
ATOM 3700 C C . ARG A 1 474 ? -14.708 -18.339 0.882 1.00 96.38 474 ARG A C 1
ATOM 3702 O O . ARG A 1 474 ? -15.565 -17.600 1.350 1.00 96.38 474 ARG A O 1
ATOM 3709 N N . MET A 1 475 ? -13.593 -17.867 0.324 1.00 97.38 475 MET A N 1
ATOM 3710 C CA . MET A 1 475 ? -13.333 -16.431 0.192 1.00 97.38 475 MET A CA 1
ATOM 3711 C C . MET A 1 475 ? -13.758 -15.879 -1.174 1.00 97.38 475 MET A C 1
ATOM 3713 O O . MET A 1 475 ? -13.782 -16.614 -2.162 1.00 97.38 475 MET A O 1
ATOM 3717 N N . PRO A 1 476 ? -14.058 -14.567 -1.272 1.00 96.06 476 PRO A N 1
ATOM 3718 C CA . PRO A 1 476 ? -14.234 -13.895 -2.558 1.00 96.06 476 PRO A CA 1
ATOM 3719 C C . PRO A 1 476 ? -13.019 -14.115 -3.470 1.00 96.06 476 PRO A C 1
ATOM 3721 O O . PRO A 1 476 ? -11.901 -14.062 -2.959 1.00 96.06 476 PRO A O 1
ATOM 3724 N N . PRO A 1 477 ? -13.191 -14.345 -4.782 1.00 94.62 477 PRO A N 1
ATOM 3725 C CA . PRO A 1 477 ? -12.083 -14.691 -5.670 1.00 94.62 477 PRO A CA 1
ATOM 3726 C C . PRO A 1 477 ? -11.073 -13.539 -5.851 1.00 94.62 477 PRO A C 1
ATOM 3728 O O . PRO A 1 477 ? -11.391 -12.367 -5.623 1.00 94.62 477 PRO A O 1
ATOM 3731 N N . PRO A 1 478 ? -9.840 -13.835 -6.293 1.00 92.94 478 PRO A N 1
ATOM 3732 C CA . PRO A 1 478 ? -8.896 -12.789 -6.660 1.00 92.94 478 PRO A CA 1
ATOM 3733 C C . PRO A 1 478 ? -9.442 -11.946 -7.823 1.00 92.94 478 PRO A C 1
ATOM 3735 O O . PRO A 1 478 ? -10.180 -12.437 -8.676 1.00 92.94 478 PRO A O 1
ATOM 3738 N N . HIS A 1 479 ? -9.077 -10.664 -7.852 1.00 85.56 479 HIS A N 1
ATOM 3739 C CA . HIS A 1 479 ? -9.492 -9.681 -8.867 1.00 85.56 479 HIS A CA 1
ATOM 3740 C C . HIS A 1 479 ? -11.001 -9.354 -8.945 1.00 85.56 479 HIS A C 1
ATOM 3742 O O . HIS A 1 479 ? -11.410 -8.617 -9.842 1.00 85.56 479 HIS A O 1
ATOM 3748 N N . SER A 1 480 ? -11.845 -9.825 -8.018 1.00 84.62 480 SER A N 1
ATOM 3749 C CA . SER A 1 480 ? -13.221 -9.319 -7.886 1.00 84.62 480 SER A CA 1
ATOM 3750 C C . SER A 1 480 ? -13.315 -7.962 -7.175 1.00 84.62 480 SER A C 1
ATOM 3752 O O . SER A 1 480 ? -12.401 -7.518 -6.482 1.00 84.62 480 SER A O 1
ATOM 3754 N N . ASN A 1 481 ? -14.468 -7.298 -7.290 1.00 79.56 481 ASN A N 1
ATOM 3755 C CA . ASN A 1 481 ? -14.776 -6.089 -6.521 1.00 79.56 481 ASN A CA 1
ATOM 3756 C C . ASN A 1 481 ? -15.134 -6.427 -5.054 1.00 79.56 481 ASN A C 1
ATOM 3758 O O . ASN A 1 481 ? -16.281 -6.294 -4.619 1.00 79.56 481 ASN A O 1
ATOM 3762 N N . SER A 1 482 ? -14.152 -6.952 -4.322 1.00 89.19 482 SER A N 1
ATOM 3763 C CA . SER A 1 482 ? -14.246 -7.444 -2.944 1.00 89.19 482 SER A CA 1
ATOM 3764 C C . SER A 1 482 ? -12.963 -7.145 -2.172 1.00 89.19 482 SER A C 1
ATOM 3766 O O . SER A 1 482 ? -11.922 -6.851 -2.762 1.00 89.19 482 SER A O 1
ATOM 3768 N N . ARG A 1 483 ? -13.016 -7.287 -0.847 1.00 93.19 483 ARG A N 1
ATOM 3769 C CA . ARG A 1 483 ? -11.848 -7.167 0.039 1.00 93.19 483 ARG A CA 1
ATOM 3770 C C . ARG A 1 483 ? -11.654 -8.422 0.877 1.00 93.19 483 ARG A C 1
ATOM 3772 O O . ARG A 1 483 ? -12.629 -9.095 1.199 1.00 93.19 483 ARG A O 1
ATOM 3779 N N . ILE A 1 484 ? -10.405 -8.688 1.247 1.00 97.12 484 ILE A N 1
ATOM 3780 C CA . ILE A 1 484 ? -10.011 -9.642 2.281 1.00 97.12 484 ILE A CA 1
ATOM 3781 C C . ILE A 1 484 ? -9.374 -8.852 3.424 1.00 97.12 484 ILE A C 1
ATOM 3783 O O . ILE A 1 484 ? -8.310 -8.254 3.252 1.00 97.12 484 ILE A O 1
ATOM 3787 N N . ILE A 1 485 ? -10.023 -8.854 4.584 1.00 96.69 485 ILE A N 1
ATOM 3788 C CA . ILE A 1 485 ? -9.520 -8.219 5.803 1.00 96.69 485 ILE A CA 1
ATOM 3789 C C . ILE A 1 485 ? -8.987 -9.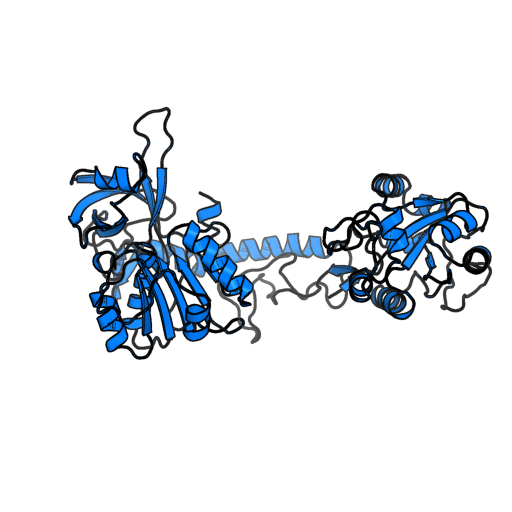280 6.770 1.00 96.69 485 ILE A C 1
ATOM 3791 O O . ILE A 1 485 ? -9.564 -10.361 6.900 1.00 96.69 485 ILE A O 1
ATOM 3795 N N . MET A 1 486 ? -7.869 -8.998 7.438 1.00 96.69 486 MET A N 1
ATOM 3796 C CA . MET A 1 486 ? -7.190 -9.973 8.294 1.00 96.69 486 MET A CA 1
ATOM 3797 C C . MET A 1 486 ? -6.756 -9.369 9.629 1.00 96.69 486 MET A C 1
ATOM 3799 O O . MET A 1 486 ? -6.240 -8.253 9.666 1.00 96.69 486 MET A O 1
ATOM 3803 N N . CYS A 1 487 ? -6.933 -10.108 10.724 1.00 95.06 487 CYS A N 1
ATOM 3804 C CA . CYS A 1 487 ? -6.405 -9.736 12.038 1.00 95.06 487 CYS A CA 1
ATOM 3805 C C . CYS A 1 487 ? -6.110 -10.984 12.883 1.00 95.06 487 CYS A C 1
ATOM 3807 O O . CYS A 1 487 ? -6.915 -11.911 12.952 1.00 95.06 487 CYS A O 1
ATOM 3809 N N . GLY A 1 488 ? -4.963 -11.027 13.555 1.00 93.06 488 GLY A N 1
ATOM 3810 C CA . GLY A 1 488 ? -4.576 -12.167 14.383 1.00 93.06 488 GLY A CA 1
ATOM 3811 C C . GLY A 1 488 ? -3.090 -12.157 14.738 1.00 93.06 488 GLY A C 1
ATOM 3812 O O . GLY A 1 488 ? -2.416 -11.147 14.529 1.00 93.06 488 GLY A O 1
ATOM 3813 N N . PRO A 1 489 ? -2.553 -13.274 15.265 1.00 89.56 489 PRO A N 1
ATOM 3814 C CA . PRO A 1 489 ? -1.144 -13.377 15.632 1.00 89.56 489 PRO A CA 1
ATOM 3815 C C . PRO A 1 489 ? -0.197 -13.042 14.461 1.00 89.56 489 PRO A C 1
ATOM 3817 O O . PRO A 1 489 ? -0.465 -13.472 13.334 1.00 89.56 489 PRO A O 1
ATOM 3820 N N . PRO A 1 490 ? 0.947 -12.366 14.695 1.00 88.62 490 PRO A N 1
ATOM 3821 C CA . PRO A 1 490 ? 1.832 -11.902 13.618 1.00 88.62 490 PRO A CA 1
ATOM 3822 C C . PRO A 1 490 ? 2.291 -13.002 12.650 1.00 88.62 490 PRO A C 1
ATOM 3824 O O . PRO A 1 490 ? 2.309 -12.806 11.435 1.00 88.62 490 PRO A O 1
ATOM 3827 N N . ILE A 1 491 ? 2.609 -14.193 13.173 1.00 89.56 491 ILE A N 1
ATOM 3828 C CA . ILE A 1 491 ? 3.014 -15.347 12.355 1.00 89.56 491 ILE A CA 1
ATOM 3829 C C . ILE A 1 491 ? 1.870 -15.780 11.432 1.00 89.56 491 ILE A C 1
ATOM 3831 O O . ILE A 1 491 ? 2.090 -16.000 10.242 1.00 89.56 491 ILE A O 1
ATOM 3835 N N . MET A 1 492 ? 0.644 -15.846 11.957 1.00 93.00 492 MET A N 1
ATOM 3836 C CA . MET A 1 492 ? -0.541 -16.191 11.173 1.00 93.00 492 MET A CA 1
ATOM 3837 C C . MET A 1 492 ? -0.780 -15.161 10.065 1.00 93.00 492 MET A C 1
ATOM 3839 O O . MET A 1 492 ? -0.943 -15.551 8.912 1.00 93.00 492 MET A O 1
ATOM 3843 N N . MET A 1 493 ? -0.732 -13.861 10.375 1.00 94.62 493 MET A N 1
ATOM 3844 C CA . MET A 1 493 ? -0.913 -12.799 9.373 1.00 94.62 493 MET A CA 1
ATOM 3845 C C . MET A 1 493 ? 0.138 -12.875 8.262 1.00 94.62 493 MET A C 1
ATOM 3847 O O . MET A 1 493 ? -0.205 -12.810 7.082 1.00 94.62 493 MET A O 1
ATOM 3851 N N . LYS A 1 494 ? 1.408 -13.114 8.615 1.00 92.62 494 LYS A N 1
ATOM 3852 C CA . LYS A 1 494 ? 2.500 -13.290 7.646 1.00 92.62 494 LYS A CA 1
ATOM 3853 C C . LYS A 1 494 ? 2.261 -14.480 6.710 1.00 92.62 494 LYS A C 1
ATOM 3855 O O . LYS A 1 494 ? 2.463 -14.358 5.499 1.00 92.62 494 LYS A O 1
ATOM 3860 N N . VAL A 1 495 ? 1.826 -15.622 7.249 1.00 94.75 495 VAL A N 1
ATOM 3861 C CA . VAL A 1 495 ? 1.529 -16.831 6.459 1.00 94.75 495 VAL A CA 1
ATOM 3862 C C . VAL A 1 495 ? 0.302 -16.624 5.566 1.00 94.75 495 VAL A C 1
ATOM 3864 O O . VAL A 1 495 ? 0.349 -16.972 4.385 1.00 94.75 495 VAL A O 1
ATOM 3867 N N . MET A 1 496 ? -0.767 -16.012 6.081 1.00 96.12 496 MET A N 1
ATOM 3868 C CA . MET A 1 496 ? -1.987 -15.732 5.312 1.00 96.12 496 MET A CA 1
ATOM 3869 C C . MET A 1 496 ? -1.733 -14.726 4.185 1.00 96.12 496 MET A C 1
ATOM 3871 O O . MET A 1 496 ? -2.089 -15.013 3.044 1.00 96.12 496 MET A O 1
ATOM 3875 N N . LYS A 1 497 ? -1.019 -13.620 4.447 1.00 94.62 497 LYS A N 1
ATOM 3876 C CA . LYS A 1 497 ? -0.618 -12.633 3.422 1.00 94.62 497 LYS A CA 1
ATOM 3877 C C . LYS A 1 497 ? 0.187 -13.299 2.301 1.00 94.62 497 LYS A C 1
ATOM 3879 O O . LYS A 1 497 ? -0.113 -13.099 1.127 1.00 94.62 497 LYS A O 1
ATOM 3884 N N . ARG A 1 498 ? 1.158 -14.160 2.639 1.00 94.88 498 ARG A N 1
ATOM 3885 C CA . ARG A 1 498 ? 1.937 -14.928 1.645 1.00 94.88 498 ARG A CA 1
ATOM 3886 C C . ARG A 1 498 ? 1.063 -15.897 0.844 1.00 94.88 498 ARG A C 1
ATOM 3888 O O . ARG A 1 498 ? 1.227 -15.992 -0.368 1.00 94.88 498 ARG A O 1
ATOM 3895 N N . THR A 1 499 ? 0.150 -16.603 1.508 1.00 96.81 499 THR A N 1
ATOM 3896 C CA . THR A 1 499 ? -0.749 -17.575 0.865 1.00 96.81 499 THR A CA 1
ATOM 3897 C C . THR A 1 499 ? -1.701 -16.881 -0.105 1.00 96.81 499 THR A C 1
ATOM 3899 O O . THR A 1 499 ? -1.806 -17.305 -1.250 1.00 96.81 499 THR A O 1
ATOM 3902 N N . LEU A 1 500 ? -2.318 -15.767 0.301 1.00 96.94 500 LEU A N 1
ATOM 3903 C CA . LEU A 1 500 ? -3.199 -14.961 -0.550 1.00 96.94 500 LEU A CA 1
ATOM 3904 C C . LEU A 1 500 ? -2.459 -14.412 -1.780 1.00 96.94 500 LEU A C 1
ATOM 3906 O O . LEU A 1 500 ? -2.954 -14.542 -2.898 1.00 96.94 500 LEU A O 1
ATOM 3910 N N . LYS A 1 501 ? -1.235 -13.892 -1.611 1.00 95.31 501 LYS A N 1
ATOM 3911 C CA . LYS A 1 501 ? -0.404 -13.462 -2.751 1.00 95.31 501 LYS A CA 1
ATOM 3912 C C . LYS A 1 501 ? -0.079 -14.618 -3.700 1.00 95.31 501 LYS A C 1
ATOM 3914 O O . LYS A 1 501 ? -0.230 -14.475 -4.908 1.00 95.31 501 LYS A O 1
ATOM 3919 N N . LYS A 1 502 ? 0.307 -15.781 -3.161 1.00 96.31 502 LYS A N 1
ATOM 3920 C CA . LYS A 1 502 ? 0.611 -16.990 -3.948 1.00 96.31 502 LYS A CA 1
ATOM 3921 C C . LYS A 1 502 ? -0.576 -17.431 -4.811 1.00 96.31 502 LYS A C 1
ATOM 3923 O O . LYS A 1 502 ? -0.370 -17.888 -5.929 1.00 96.31 502 LYS A O 1
ATOM 3928 N N . ILE A 1 503 ? -1.802 -17.308 -4.306 1.00 96.00 503 ILE A N 1
ATOM 3929 C CA . ILE A 1 503 ? -3.011 -17.726 -5.031 1.00 96.00 503 ILE A CA 1
ATOM 3930 C C . ILE A 1 503 ? -3.637 -16.618 -5.894 1.00 96.00 503 ILE A C 1
ATOM 3932 O O . ILE A 1 503 ? -4.709 -16.837 -6.454 1.00 96.00 503 ILE A O 1
ATOM 3936 N N . GLY A 1 504 ? -2.962 -15.471 -6.036 1.00 95.44 504 GLY A N 1
ATOM 3937 C CA . GLY A 1 504 ? -3.295 -14.435 -7.016 1.00 95.44 504 GLY A CA 1
ATOM 3938 C C . GLY A 1 504 ? -4.049 -13.217 -6.480 1.00 95.44 504 GLY A C 1
ATOM 3939 O O . GLY A 1 504 ? -4.507 -12.412 -7.283 1.00 95.44 504 GLY A O 1
ATOM 3940 N N . TYR A 1 505 ? -4.195 -13.036 -5.162 1.00 96.31 505 TYR A N 1
ATOM 3941 C CA . TYR A 1 505 ? -4.816 -11.812 -4.641 1.00 96.31 505 TYR A CA 1
ATOM 3942 C C . TYR A 1 505 ? -3.861 -10.614 -4.793 1.00 96.31 505 TYR A C 1
ATOM 3944 O O . TYR A 1 505 ? -2.755 -10.651 -4.244 1.00 96.31 505 TYR A O 1
ATOM 3952 N N . PRO A 1 506 ? -4.265 -9.539 -5.491 1.00 91.50 506 PRO A N 1
ATOM 3953 C CA . PRO A 1 506 ? -3.490 -8.309 -5.583 1.00 91.50 506 PRO A CA 1
ATOM 3954 C C . PRO A 1 506 ? -3.518 -7.525 -4.265 1.00 91.50 506 PRO A C 1
ATOM 3956 O O . PRO A 1 506 ? -4.478 -7.603 -3.498 1.00 91.50 506 PRO A O 1
ATOM 3959 N N . ASP A 1 507 ? -2.497 -6.696 -4.034 1.00 87.44 507 ASP A N 1
ATOM 3960 C CA . ASP A 1 507 ? -2.350 -5.922 -2.790 1.00 87.44 507 ASP A CA 1
ATOM 3961 C C . ASP A 1 507 ? -3.558 -5.023 -2.499 1.00 87.44 507 ASP A C 1
ATOM 3963 O O . ASP A 1 507 ? -3.988 -4.915 -1.354 1.00 87.44 507 ASP A O 1
ATOM 3967 N N . TYR A 1 508 ? -4.187 -4.453 -3.533 1.00 84.31 508 TYR A N 1
ATOM 3968 C CA . TYR A 1 508 ? -5.382 -3.628 -3.353 1.00 84.31 508 TYR A CA 1
ATOM 3969 C C . TYR A 1 508 ? -6.601 -4.411 -2.846 1.00 84.31 508 TYR A C 1
ATOM 3971 O O . TYR A 1 508 ? -7.577 -3.776 -2.478 1.00 84.31 508 TYR A O 1
ATOM 3979 N N . GLN A 1 509 ? -6.618 -5.747 -2.846 1.00 92.00 509 GLN A N 1
ATOM 3980 C CA . GLN A 1 509 ? -7.716 -6.519 -2.250 1.00 92.00 509 GLN A CA 1
ATOM 3981 C C . GLN A 1 509 ? -7.464 -6.859 -0.780 1.00 92.00 509 GLN A C 1
ATOM 3983 O O . GLN A 1 509 ? -8.402 -7.256 -0.090 1.00 92.00 509 GLN A O 1
ATOM 3988 N N . LEU A 1 510 ? -6.235 -6.703 -0.290 1.00 93.69 510 LEU A N 1
ATOM 3989 C CA . LEU A 1 510 ? -5.824 -7.154 1.034 1.00 93.69 510 LEU A CA 1
ATOM 3990 C C . LEU A 1 510 ? -5.769 -5.981 2.015 1.00 93.69 510 LEU A C 1
ATOM 3992 O O . LEU A 1 510 ? -5.331 -4.886 1.672 1.00 93.69 510 LEU A O 1
ATOM 3996 N N . TYR A 1 511 ? -6.193 -6.216 3.252 1.00 92.31 511 TYR A N 1
ATOM 3997 C CA . TYR A 1 511 ? -6.004 -5.276 4.351 1.00 92.31 511 TYR A CA 1
ATOM 3998 C C . TYR A 1 511 ? -5.716 -6.044 5.644 1.00 92.31 511 TYR A C 1
ATOM 4000 O O . TYR A 1 511 ? -6.445 -6.974 5.995 1.00 92.31 511 TYR A O 1
ATOM 4008 N N . VAL A 1 512 ? -4.645 -5.678 6.348 1.00 92.44 512 VAL A N 1
ATOM 4009 C CA . VAL A 1 512 ? -4.248 -6.302 7.614 1.00 92.44 512 VAL A CA 1
ATOM 4010 C C . VAL A 1 512 ? -4.369 -5.259 8.720 1.00 92.44 512 VAL A C 1
ATOM 4012 O O . VAL A 1 512 ? -3.717 -4.217 8.691 1.00 92.44 512 VAL A O 1
ATOM 4015 N N . PHE A 1 513 ? -5.211 -5.533 9.713 1.00 86.94 513 PHE A N 1
ATOM 4016 C CA . PHE A 1 513 ? -5.317 -4.661 10.879 1.00 86.94 513 PHE A CA 1
ATOM 4017 C C . PHE A 1 513 ? -3.994 -4.653 11.652 1.00 86.94 513 PHE A C 1
ATOM 4019 O O . PHE A 1 513 ? -3.398 -5.711 11.867 1.00 86.94 513 PHE A O 1
ATOM 4026 N N . ASN A 1 514 ? -3.581 -3.471 12.114 1.00 76.25 514 ASN A N 1
ATOM 4027 C CA . ASN A 1 514 ? -2.337 -3.240 12.857 1.00 76.25 514 ASN A CA 1
ATOM 4028 C C . ASN A 1 514 ? -1.035 -3.549 12.077 1.00 76.25 514 ASN A C 1
ATOM 4030 O O . ASN A 1 514 ? 0.014 -3.706 12.699 1.00 76.25 514 ASN A O 1
ATOM 4034 N N . ASP A 1 515 ? -1.079 -3.635 10.740 1.00 77.88 515 ASP A N 1
ATOM 4035 C CA . ASP A 1 515 ? 0.113 -3.722 9.876 1.00 77.88 515 ASP A CA 1
ATOM 4036 C C . ASP A 1 515 ? 0.453 -2.322 9.319 1.00 77.88 515 ASP A C 1
ATOM 4038 O O . ASP A 1 515 ? -0.386 -1.750 8.615 1.00 77.88 515 ASP A O 1
ATOM 4042 N N . PRO A 1 516 ? 1.650 -1.759 9.590 1.00 63.72 516 PRO A N 1
ATOM 4043 C CA . PRO A 1 516 ? 2.041 -0.425 9.119 1.00 63.72 516 PRO A CA 1
ATOM 4044 C C . PRO A 1 516 ? 1.969 -0.246 7.598 1.00 63.72 516 PRO A C 1
ATOM 4046 O O . PRO A 1 516 ? 1.743 0.864 7.122 1.00 63.72 516 PRO A O 1
ATOM 4049 N N . GLU A 1 517 ? 2.147 -1.326 6.827 1.00 63.72 517 GLU A N 1
ATOM 4050 C CA . GLU A 1 517 ? 2.070 -1.281 5.361 1.00 63.72 517 GLU A CA 1
ATOM 4051 C C . GLU A 1 517 ? 0.639 -1.072 4.846 1.00 63.72 517 GLU A C 1
ATOM 4053 O O . GLU A 1 517 ? 0.449 -0.454 3.799 1.00 63.72 517 GLU A O 1
ATOM 4058 N N . SER A 1 518 ? -0.370 -1.582 5.560 1.00 60.34 518 SER A N 1
ATOM 4059 C CA . SER A 1 518 ? -1.782 -1.403 5.196 1.00 60.34 518 SER A CA 1
ATOM 4060 C C . SER A 1 518 ? -2.503 -0.337 6.016 1.00 60.34 518 SER A C 1
ATOM 4062 O O . SER A 1 518 ? -3.597 0.068 5.623 1.00 60.34 518 SER A O 1
ATOM 4064 N N . ASP A 1 519 ? -1.900 0.150 7.104 1.00 55.31 519 ASP A N 1
ATOM 4065 C CA . ASP A 1 519 ? -2.449 1.213 7.943 1.00 55.31 519 ASP A CA 1
ATOM 4066 C C . ASP A 1 519 ? -1.445 2.363 8.197 1.00 55.31 519 ASP A C 1
ATOM 4068 O O . ASP A 1 519 ? -0.613 2.300 9.111 1.00 55.31 519 ASP A O 1
ATOM 4072 N N . PRO A 1 520 ? -1.550 3.475 7.440 1.00 44.66 520 PRO A N 1
ATOM 4073 C CA . PRO A 1 520 ? -0.680 4.642 7.593 1.00 44.66 520 PRO A CA 1
ATOM 4074 C C . PRO A 1 520 ? -0.792 5.358 8.950 1.00 44.66 520 PRO A C 1
ATOM 4076 O O . PRO A 1 520 ? -0.009 6.276 9.220 1.00 44.66 520 PRO A O 1
ATOM 4079 N N . ALA A 1 521 ? -1.795 5.040 9.780 1.00 45.56 521 ALA A N 1
ATOM 4080 C CA . ALA A 1 521 ? -1.887 5.572 11.139 1.00 45.56 521 ALA A CA 1
ATOM 4081 C C . ALA A 1 521 ? -0.909 4.861 12.087 1.00 45.56 521 ALA A C 1
ATOM 4083 O O . ALA A 1 521 ? -0.363 5.513 12.971 1.00 45.56 521 ALA A O 1
ATOM 4084 N N . VAL A 1 522 ? -0.628 3.572 11.859 1.00 46.78 522 VAL A N 1
ATOM 4085 C CA . VAL A 1 522 ? 0.357 2.793 12.635 1.00 46.78 522 VAL A CA 1
ATOM 4086 C C . VAL A 1 522 ? 1.790 3.200 12.277 1.00 46.78 522 VAL A C 1
ATOM 4088 O O . VAL A 1 522 ? 2.644 3.247 13.151 1.00 46.78 522 VAL A O 1
ATOM 4091 N N . ALA A 1 523 ? 2.053 3.576 11.020 1.00 40.44 523 ALA A N 1
ATOM 4092 C CA . ALA A 1 523 ? 3.377 4.018 10.559 1.00 40.44 523 ALA A CA 1
ATOM 4093 C C . ALA A 1 523 ? 3.862 5.359 11.161 1.00 40.44 523 ALA A C 1
ATOM 4095 O O . ALA A 1 523 ? 5.006 5.750 10.942 1.00 40.44 523 ALA A O 1
ATOM 4096 N N . ARG A 1 524 ? 2.985 6.090 11.866 1.00 36.72 524 ARG A N 1
ATOM 4097 C CA . ARG A 1 524 ? 3.267 7.398 12.489 1.00 36.72 524 ARG A CA 1
ATOM 4098 C C . ARG A 1 524 ? 3.381 7.344 14.018 1.00 36.72 524 ARG A C 1
ATOM 4100 O O . ARG A 1 524 ? 3.558 8.403 14.618 1.00 36.72 524 ARG A O 1
ATOM 4107 N N . GLY A 1 525 ? 3.199 6.161 14.609 1.00 32.25 525 GLY A N 1
ATOM 4108 C CA . GLY A 1 525 ? 3.239 5.926 16.053 1.00 32.25 525 GLY A CA 1
ATOM 4109 C C . GLY A 1 525 ? 4.629 5.612 16.566 1.00 32.25 525 GLY A C 1
ATOM 4110 O O . GLY A 1 525 ? 5.387 4.956 15.818 1.00 32.25 525 GLY A O 1
#

Nearest PDB structures (foldseek):
  2eix-assembly1_B  TM=9.611E-01  e=4.788E-31  Physarum polycephalum
  7rom-assembly1_A  TM=9.096E-01  e=5.374E-29  Saccharomyces cerevisiae
  6mv1-assembly1_A  TM=8.229E-01  e=3.944E-18  Homo sapiens
  8a1v-assembly1_F  TM=8.202E-01  e=3.714E-17  Vibrio cholerae
  6tek-assembly1_B  TM=7.275E-01  e=2.040E-10  Mycolicibacterium thermoresistibile

Sequence (525 aa):
VQLHPTGFVDPADPTNPTKFLAPEALRGCGGILLNQKGERFVNELTTRDAATKAIMENCEHLPIELVRNAGGSINGVVVSEHFYDEDALKSLPISAYMVLTEDGVFQFDRAIAEFYISKGLIRKFENAAAFAKDFALPVHAVTETLENYGRVKEDPFGKKTFPTLFSSKEHIYVLIITPSLHYTMGGLKFDSNGQILKDNGDKIPGLFGAGEVTGGLHGGNRLAGNSLLECVVYGRIAGVNAWKSKKFTHGLIRRQHSYRDRAGVEHPSGLLPTEFKSLPLIERYVPNKSCAVLKYALPSKNHMLGLLCGQYLAVRYRAQREDEEDVVQYYSPMTPADEYGHVELVIKHTMIAPGSMPDKMMKMALGETLDFAGPLGGFMYEPNMYSKLGMIAGGTGISPMMQIIRTVTRHPADSTHLSLLYGNAEEDDILCKEELMYIATTRENVDVHMFLERPPWRWTMGRGFITEQAIRERMPPPHSNSRIIMCGPPIMMKVMKRTLKKIGYPDYQLYVFNDPESDPAVARG

Solvent-accessible surface area (backbone atoms only — not comparable to full-atom values): 28306 Å² total; per-residue (Å²): 111,42,59,34,40,39,13,39,41,39,46,54,44,46,51,53,91,75,54,59,72,51,63,72,54,48,35,68,23,34,26,42,54,25,28,73,62,24,39,70,77,65,40,59,86,52,56,45,65,58,45,29,50,44,46,71,74,62,29,49,51,52,59,67,67,57,30,42,78,51,68,9,31,56,93,85,41,72,62,67,100,71,84,86,56,78,70,60,53,72,61,34,48,52,34,37,40,37,40,25,40,63,68,19,39,57,67,60,37,52,71,63,49,50,53,37,35,77,69,62,49,35,45,79,30,70,19,39,56,56,45,19,60,74,70,72,24,48,45,66,41,35,31,51,44,32,52,54,42,69,76,55,78,57,46,100,61,71,40,69,79,61,74,46,70,52,55,41,76,41,52,34,38,39,28,43,24,21,65,31,88,69,45,64,54,55,42,48,45,56,51,101,56,16,36,28,38,46,97,89,66,48,71,43,86,82,41,60,42,44,32,84,56,39,26,58,86,46,56,97,57,81,57,89,68,50,64,58,50,39,32,58,53,30,37,50,41,14,52,53,40,56,60,71,44,34,71,47,58,45,42,63,52,46,46,41,51,37,44,66,48,96,90,64,51,80,26,44,33,50,36,38,63,90,47,75,44,76,27,33,28,73,47,75,51,64,90,37,91,39,37,34,39,41,30,26,40,36,90,38,70,65,18,27,58,49,60,63,39,33,31,29,30,44,37,37,48,75,47,93,50,94,92,49,70,67,46,74,48,79,44,40,50,65,54,58,90,86,46,56,18,43,47,30,40,72,39,58,71,53,94,58,57,86,83,34,69,51,45,52,62,71,66,57,56,81,64,44,65,45,30,34,22,11,48,42,74,59,66,72,61,56,84,58,75,35,63,33,39,19,37,42,26,27,56,76,27,40,28,49,52,48,44,43,53,53,51,45,76,68,36,90,88,34,72,42,30,37,24,35,44,39,36,29,58,35,75,68,50,50,74,65,48,68,62,53,52,52,46,41,74,74,34,95,49,34,47,74,46,48,18,17,58,53,59,61,93,85,62,84,64,50,69,35,72,90,46,74,66,56,46,70,76,57,37,75,65,62,88,52,82,41,41,38,39,35,28,43,55,69,68,57,49,55,52,49,54,51,50,42,46,75,75,54,39,52,71,90,34,54,41,42,66,96,34,48,91,67,30,75,60,58,65,73,109

pLDDT: mean 86.88, std 13.02, range [32.25, 98.81]

Mean predicted aligned error: 16.1 Å

Radius of gyration: 31.95 Å; Cα contacts (8 Å, |Δi|>4): 1037; chains: 1; bounding box: 73×61×88 Å

Foldseek 3Di:
DDKAFFFFQQLQEQLPQDGDGDDLLLLVLFWFKAALQLAGQANSPDDRVVSQVSLVVGHAFQDVVSSLVSQHDQPNHGDDDDDDDPVSSVSGFSKIKTKDAPSSCVSSPVVVVVVCVVVVQKDKDQFLQRVCVSRVYDSVSNQCNQQCPPVDCADPNRDRDGSDHGHRRHMMIIGIGGIHDDADLAAFEADPQQFGADPVRDTDQLDGDFARRYHDQCPPHRDPPVRVVRCPVRVVSRVVVSVVSCVVVCVLVVLQQWPAAPVRDIFGALAAQVDWDKWFFADKDDQFDWKIKTKTFGPAQRHFNRDFQFFWKWWWDCDPDPPDHIDIDIFQWQDARNGGGITIGMDTQPPDDPPDPSNVSVPDDGGGIIIMHDRDDGPRDDAPLFQEEEEEEEQSSCRSVNSVLVVQLVDPPRNYAYFYEYEYAEPRSDPCVVVLVVCCVPPPRYHYAYEYQDYDPPDDGHYRDDDLVCCVVTHDAAPDRYAYEYEYDPVNVVVVVVSCVVRHHDPVRYAYPLDCVRGVRNVVD

Secondary structure (DSSP, 8-state):
-EEEEEEE--TTSTT-SS-PBPPTHHHHTT-EEE-TTS-B-S-TTS-HHHHHHHHHHH--BPPHHHHHHTT-EETTEE--SS---HHHHTTSPB-EEEEEEHHHHHHH-HHHHHHHHHTTSSEEESSHHHHHHHTT--HHHHHHHHHHTT-SSS-TT-----SS---TTS-EEEEEEEEEEEE----B-B-TTSEEE-TTS-EEEEEE--GGGB-STTTTS--TTHHHHIIIIIHHHHHHHHHHTHHHHHHHHHHTTEEE-TT--EEEBS-BTTB-EEEEEEEEE-SSSSEEEEEEE-SSTT-B----TT-EEEEEEPPSSTTSPPEEEEE---S-TT-BSEEEEEEE-SSPPTTSHHHHHHHPPTT-EEEEEEEEP-----TTS-SEEEEEEEGGGHHHHHHHHHHHHH-TT---EEEEEEEESSGGG-TTHHHHHHHHHH-TTEEEEEEESS--TT--SEESSPPHHHHHHHSPPTTSSEEEEEES-HHHHHHHHHHHHHTT--GGGEEETT-TTT-TTGGG-

InterPro domains:
  IPR001433 Oxidoreductase FAD/NAD(P)-binding [PF00175] (391-497)
  IPR003953 FAD-dependent oxidoreductase 2, FAD-binding domain [PF00890] (1-228)
  IPR008333 Flavoprotein pyridine nucleotide cytochrome reductase-like, FAD-binding domain [PF00970] (280-381)
  IPR017927 FAD-binding domain, ferredoxin reductase-type [PS51384] (274-382)
  IPR017938 Riboflavin synthase-like beta-barrel [SSF63380] (270-384)
  IPR027477 Succinate dehydrogenase/fumarate reductase flavoprotein, catalytic domain superfamily [G3DSA:3.90.700.10] (1-184)
  IPR027477 Succinate dehydrogenase/fumarate reductase flavoprotein, catalytic domain superfamily [SSF56425] (4-188)
  IPR036188 FAD/NAD(P)-binding domain superfamily [G3DSA:3.50.50.60] (187-242)
  IPR036188 FAD/NAD(P)-binding domain superfamily [SSF51905] (182-244)
  IPR039261 Ferredoxin-NADP reductase (FNR), nucleotide-binding domain [G3DSA:3.40.50.80] (377-513)
  IPR039261 Ferredoxin-NADP reductase (FNR), nucleotide-binding domain [SSF52343] (369-512)
  IPR050315 FAD-dependent oxidoreductase 2 [PTHR43400] (1-245)

Organism: Chara braunii (NCBI:txid69332)